Protein 3HSA (pdb70)

Secondary structure (P-SEA, 3-state):
ccccccccccccccccccccccccccccccccccccbbbbbcccccccccccccccccccccccccbbbbbbcccccccccccccccccccccccccccccccaaaaaac/ccccccccccccccccccccccccccccccccccccccccccccbbbccccccccccccccccccccccccccccccccccccccccccccccccccccccccccccccc/cccccccccccccccccccccccccbbbbbccccccccccccccbbbbbcccccccccccccccccccccccccccccccccccccccccccccccccc/cccccccccccccccccccccccccccccccccccccccccccccbbbbbcccccccccccccccccccccccccccccccccccccccccccccccccc/ccccccccccccccccccccccccbbbbbccccccccccccccbbbbbcccccccccccccccccccccccccccccccccccccccccccccccccc

Radius of gyration: 26.47 Å; Cα contacts (8 Å, |Δi|>4): 1003; chains: 5; bounding box: 38×74×77 Å

Structure (mmCIF, N/CA/C/O backbone):
data_3HSA
#
_entry.id   3HSA
#
_cell.length_a   33.230
_cell.length_b   129.490
_cell.length_c   138.730
_cell.angle_alpha   90.00
_cell.angle_beta   90.00
_cell.angle_gamma   90.00
#
_symmetry.space_group_name_H-M   'P 21 21 21'
#
loop_
_entity.id
_entity.type
_entity.pdbx_description
1 po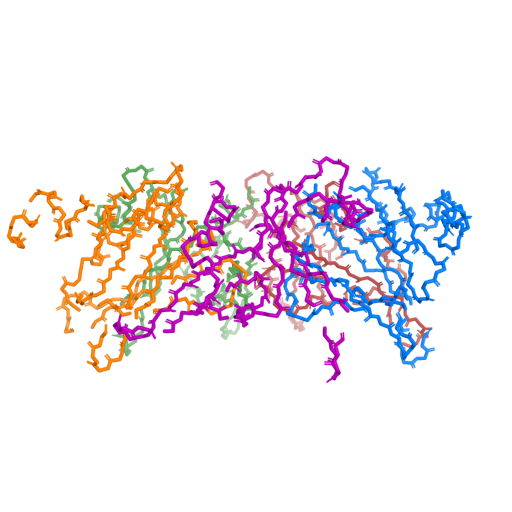lymer 'pleckstrin homology domain'
2 non-polymer GLYCEROL
3 non-polymer DI(HYDROXYETHYL)ETHER
4 water water
#
loop_
_atom_site.group_PDB
_atom_site.id
_atom_site.type_symbol
_atom_site.label_atom_id
_atom_site.label_alt_id
_atom_site.label_comp_id
_atom_site.label_asym_id
_atom_site.label_entity_id
_atom_site.label_seq_id
_atom_site.pdbx_PDB_ins_code
_atom_site.Cartn_x
_atom_site.Cartn_y
_atom_site.Cartn_z
_atom_site.occupancy
_atom_site.B_iso_or_equiv
_atom_site.auth_seq_id
_atom_site.auth_comp_id
_atom_site.auth_asym_id
_atom_site.auth_atom_id
_atom_site.pdbx_PDB_model_num
ATOM 9 N N . GLY A 1 3 ? 32.693 52.767 -82.553 1.00 26.81 2 GLY A N 1
ATOM 10 C CA . GLY A 1 3 ? 31.446 52.031 -82.851 1.00 25.24 2 GLY A CA 1
ATOM 11 C C . GLY A 1 3 ? 30.744 52.691 -84.036 1.00 23.01 2 GLY A C 1
ATOM 12 O O . GLY A 1 3 ? 30.996 53.867 -84.321 1.00 21.95 2 GLY A O 1
ATOM 13 N N . PHE A 1 4 ? 29.854 51.971 -84.721 1.00 19.89 3 PHE A N 1
ATOM 14 C CA . PHE A 1 4 ? 29.220 52.537 -85.950 1.00 18.88 3 PHE A CA 1
ATOM 15 C C . PHE A 1 4 ? 28.553 53.905 -85.781 1.00 18.48 3 PHE A C 1
ATOM 16 O O . PHE A 1 4 ? 28.609 54.753 -86.680 1.00 17.93 3 PHE A O 1
ATOM 24 N N . LEU A 1 5 ? 27.896 54.095 -84.640 1.00 17.61 4 LEU A N 1
ATOM 25 C CA . LEU A 1 5 ? 27.119 55.307 -84.368 1.00 18.58 4 LEU A CA 1
ATOM 26 C C . LEU A 1 5 ? 27.803 56.264 -83.364 1.00 18.51 4 LEU A C 1
ATOM 27 O O . LEU A 1 5 ? 27.294 57.345 -83.123 1.00 18.56 4 LEU A O 1
ATOM 32 N N . ASP A 1 6 ? 28.973 55.900 -82.826 1.00 17.57 5 ASP A N 1
ATOM 33 C CA . ASP A 1 6 ? 29.666 56.755 -81.830 1.00 19.07 5 ASP A CA 1
ATOM 34 C C . ASP A 1 6 ? 30.017 58.144 -82.366 1.00 18.76 5 ASP A C 1
ATOM 35 O O . ASP A 1 6 ? 29.891 59.164 -81.656 1.00 19.66 5 ASP A O 1
ATOM 40 N N . ALA A 1 7 ? 30.496 58.188 -83.603 1.00 17.19 6 ALA A N 1
ATOM 41 C CA . ALA A 1 7 ? 30.869 59.453 -84.221 1.00 15.88 6 ALA A CA 1
ATOM 42 C C . ALA A 1 7 ? 29.642 60.335 -84.399 1.00 14.95 6 ALA A C 1
ATOM 43 O O . ALA A 1 7 ? 29.632 61.466 -83.944 1.00 13.74 6 ALA A O 1
ATOM 45 N N . LEU A 1 8 ? 28.590 59.808 -85.025 1.00 15.45 7 LEU A N 1
ATOM 46 C CA . LEU A 1 8 ? 27.386 60.604 -85.250 1.00 15.21 7 LEU A CA 1
ATOM 47 C C . LEU A 1 8 ? 26.758 61.102 -83.932 1.00 16.01 7 LEU A C 1
ATOM 48 O O . LEU A 1 8 ? 26.421 62.272 -83.823 1.00 14.25 7 LEU A O 1
ATOM 66 N N . GLY A 1 10 ? 28.081 61.799 -81.174 1.00 15.62 9 GLY A N 1
ATOM 67 C CA . GLY A 1 10 ? 28.890 62.895 -80.660 1.00 15.42 9 GLY A CA 1
ATOM 68 C C . GLY A 1 10 ? 28.618 64.182 -81.427 1.00 15.75 9 GLY A C 1
ATOM 69 O O . GLY A 1 10 ? 28.485 65.233 -80.825 1.00 16.17 9 GLY A O 1
ATOM 70 N N . ASN A 1 11 ? 28.535 64.110 -82.762 1.00 14.42 10 ASN A N 1
ATOM 71 C CA . ASN A 1 11 ? 28.215 65.307 -83.537 1.00 14.44 10 ASN A CA 1
ATOM 72 C C . ASN A 1 11 ? 26.805 65.829 -83.239 1.00 12.93 10 ASN A C 1
ATOM 73 O O . ASN A 1 11 ? 26.572 67.044 -83.272 1.00 12.79 10 ASN A O 1
ATOM 78 N N . ALA A 1 12 ? 25.861 64.920 -82.955 1.00 11.94 11 ALA A N 1
ATOM 79 C CA . ALA A 1 12 ? 24.443 65.299 -82.790 1.00 13.09 11 ALA A CA 1
ATOM 80 C C . ALA A 1 12 ? 24.193 66.256 -81.606 1.00 13.63 11 ALA A C 1
ATOM 81 O O . ALA A 1 12 ? 23.335 67.100 -81.693 1.00 15.33 11 ALA A O 1
ATOM 83 N N . SER A 1 13 ? 24.954 66.127 -80.528 1.00 13.18 12 SER A N 1
ATOM 84 C CA . SER A 1 13 ? 24.815 67.015 -79.365 1.00 13.47 12 SER A CA 1
ATOM 85 C C . SER A 1 13 ? 26.032 67.935 -79.164 1.00 13.56 12 SER A C 1
ATOM 86 O O . SER A 1 13 ? 26.192 68.532 -78.103 1.00 13.07 12 SER A O 1
ATOM 89 N N . GLU A 1 14 ? 26.862 68.049 -80.192 1.00 14.83 13 GLU A N 1
ATOM 90 C CA . GLU A 1 14 ? 28.068 68.875 -80.183 1.00 14.77 13 GLU A CA 1
ATOM 91 C C . GLU A 1 14 ? 27.755 70.351 -80.233 1.00 15.28 13 GLU A C 1
ATOM 92 O O . GLU A 1 14 ? 26.870 70.800 -80.979 1.00 15.65 13 GLU A O 1
ATOM 98 N N . VAL A 1 15 ? 28.540 71.131 -79.511 1.00 15.64 14 VAL A N 1
ATOM 99 C CA . VAL A 1 15 ? 28.422 72.595 -79.538 1.00 16.41 14 VAL A CA 1
ATOM 100 C C . VAL A 1 15 ? 29.850 73.145 -79.723 1.00 16.34 14 VAL A C 1
ATOM 101 O O . VAL A 1 15 ? 30.795 72.591 -79.195 1.00 17.49 14 VAL A O 1
ATOM 105 N N . ASP A 1 16 ? 30.011 74.210 -80.487 1.00 15.25 15 ASP A N 1
ATOM 106 C CA . ASP A 1 16 ? 31.318 74.860 -80.615 1.00 14.22 15 ASP A CA 1
ATOM 107 C C . ASP A 1 16 ? 31.668 75.553 -79.281 1.00 15.39 15 ASP A C 1
ATOM 108 O O . ASP A 1 16 ? 31.071 76.569 -78.908 1.00 13.05 15 ASP A O 1
ATOM 113 N N . LEU A 1 17 ? 32.622 74.997 -78.549 1.00 16.41 16 LEU A N 1
ATOM 114 C CA . LEU A 1 17 ? 33.009 75.563 -77.262 1.00 17.90 16 LEU A CA 1
ATOM 115 C C . LEU A 1 17 ? 33.633 76.925 -77.380 1.00 17.09 16 LEU A C 1
ATOM 116 O O . LEU A 1 17 ? 33.510 77.714 -76.456 1.00 15.56 16 LEU A O 1
ATOM 121 N N . GLY A 1 18 ? 34.296 77.196 -78.502 1.00 15.70 17 GLY A N 1
ATOM 122 C CA . GLY A 1 18 ? 34.912 78.490 -78.730 1.00 16.29 17 GLY A CA 1
ATOM 123 C C . GLY A 1 18 ? 33.882 79.578 -78.817 1.00 15.28 17 GLY A C 1
ATOM 124 O O . GLY A 1 18 ? 33.993 80.605 -78.159 1.00 13.95 17 GLY A O 1
ATOM 136 N N . LEU A 1 20 ? 30.826 79.356 -77.697 1.00 13.65 19 LEU A N 1
ATOM 137 C CA . LEU A 1 20 ? 30.101 79.393 -76.422 1.00 14.75 19 LEU A CA 1
ATOM 138 C C . LEU A 1 20 ? 30.899 80.148 -75.342 1.00 14.64 19 LEU A C 1
ATOM 139 O O . LEU A 1 20 ? 30.330 80.935 -74.562 1.00 11.85 19 LEU A O 1
ATOM 144 N N . ALA A 1 21 ? 32.211 79.904 -75.311 1.00 14.68 20 ALA A N 1
ATOM 145 C CA . ALA A 1 21 ? 33.080 80.547 -74.336 1.00 15.69 20 ALA A CA 1
ATOM 146 C C . ALA A 1 21 ? 33.082 82.043 -74.567 1.00 15.97 20 ALA A C 1
ATOM 147 O O . ALA A 1 21 ? 32.943 82.792 -73.621 1.00 16.12 20 ALA A O 1
ATOM 149 N N . ALA A 1 22 ? 33.145 82.467 -75.822 1.00 17.07 21 ALA A N 1
ATOM 150 C CA . ALA A 1 22 ? 33.140 83.883 -76.140 1.00 18.12 21 ALA A CA 1
ATOM 151 C C . ALA A 1 22 ? 31.852 84.510 -75.609 1.00 17.93 21 ALA A C 1
ATOM 152 O O . ALA A 1 22 ? 31.886 85.575 -75.004 1.00 17.57 21 ALA A O 1
ATOM 154 N N . GLU A 1 23 ? 30.720 83.835 -75.780 1.00 17.65 22 GLU A N 1
ATOM 155 C CA . GLU A 1 23 ? 29.472 84.442 -75.320 1.00 18.07 22 GLU A CA 1
ATOM 156 C C . GLU A 1 23 ? 29.205 84.355 -73.820 1.00 15.44 22 GLU A C 1
ATOM 157 O O . GLU A 1 23 ? 28.643 85.297 -73.252 1.00 15.27 22 GLU A O 1
ATOM 163 N N . LEU A 1 24 ? 29.606 83.249 -73.197 1.00 11.72 23 LEU A N 1
ATOM 164 C CA . LEU A 1 24 ? 29.426 83.061 -71.754 1.00 12.89 23 LEU A CA 1
ATOM 165 C C . LEU A 1 24 ? 30.524 83.744 -70.901 1.00 13.52 23 LEU A C 1
ATOM 166 O O . LEU A 1 24 ? 30.319 83.964 -69.705 1.00 14.92 23 LEU A O 1
ATOM 171 N N . SER A 1 25 ? 31.659 84.110 -71.492 1.00 14.82 24 SER A N 1
ATOM 172 C CA . SER A 1 25 ? 32.779 84.607 -70.702 1.00 16.50 24 SER A CA 1
ATOM 173 C C . SER A 1 25 ? 32.460 85.747 -69.722 1.00 15.67 24 SER A C 1
ATOM 174 O O . SER A 1 25 ? 33.040 85.759 -68.664 1.00 15.67 24 SER A O 1
ATOM 177 N N . PRO A 1 26 ? 31.518 86.657 -70.048 1.00 14.83 25 PRO A N 1
ATOM 178 C CA . PRO A 1 26 ? 31.193 87.722 -69.089 1.00 15.67 25 PRO A CA 1
ATOM 179 C C . PRO A 1 26 ? 30.668 87.263 -67.703 1.00 16.02 25 PRO A C 1
ATOM 180 O O . PRO A 1 26 ? 30.764 88.031 -66.734 1.00 15.67 25 PRO A O 1
ATOM 184 N N . ILE A 1 27 ? 30.136 86.033 -67.614 1.00 13.89 26 ILE A N 1
ATOM 185 C CA . ILE A 1 27 ? 29.647 85.479 -66.362 1.00 14.25 26 ILE A CA 1
ATOM 186 C C . ILE A 1 27 ? 30.482 84.308 -65.809 1.00 13.92 26 ILE A C 1
ATOM 187 O O . ILE A 1 27 ? 30.131 83.707 -64.787 1.00 13.46 26 ILE A O 1
ATOM 192 N N . LEU A 1 28 ? 31.600 84.005 -66.444 1.00 13.76 27 LEU A N 1
ATOM 193 C CA . LEU A 1 28 ? 32.461 82.936 -65.979 1.00 13.55 27 LEU A CA 1
ATOM 194 C C . LEU A 1 28 ? 33.542 83.534 -65.098 1.00 15.67 27 LEU A C 1
ATOM 195 O O . LEU A 1 28 ? 33.925 84.653 -65.319 1.00 13.69 27 LEU A O 1
ATOM 200 N N . GLY A 1 29 ? 34.002 82.776 -64.098 1.00 17.99 28 GLY A N 1
ATOM 201 C CA . GLY A 1 29 ? 35.135 83.157 -63.258 1.00 20.97 28 GLY A CA 1
ATOM 202 C C . GLY A 1 29 ? 36.384 83.256 -64.106 1.00 23.17 28 GLY A C 1
ATOM 203 O O . GLY A 1 29 ? 36.480 82.619 -65.158 1.00 22.80 28 GLY A O 1
ATOM 204 N N . ASP A 1 30 ? 37.336 84.090 -63.710 1.00 26.53 29 ASP A N 1
ATOM 205 C CA . ASP A 1 30 ? 38.570 84.231 -64.529 1.00 28.65 29 ASP A CA 1
ATOM 206 C C . ASP A 1 30 ? 39.363 82.908 -64.492 1.00 28.47 29 ASP A C 1
ATOM 207 O O . ASP A 1 30 ? 40.097 82.595 -65.416 1.00 28.17 29 ASP A O 1
ATOM 212 N N . ASN A 1 31 ? 39.187 82.128 -63.429 1.00 29.13 30 ASN A N 1
ATOM 213 C CA . ASN A 1 31 ? 39.841 80.821 -63.322 1.00 29.61 30 ASN A CA 1
ATOM 214 C C . ASN A 1 31 ? 38.919 79.674 -63.782 1.00 28.50 30 ASN A C 1
ATOM 215 O O . ASN A 1 31 ? 39.059 78.556 -63.280 1.00 29.52 30 ASN A O 1
ATOM 220 N N . GLU A 1 32 ? 38.004 79.940 -64.735 1.00 24.64 31 GLU A N 1
ATOM 221 C CA . GLU A 1 32 ? 37.008 78.951 -65.150 1.00 21.40 31 GLU A CA 1
ATOM 222 C C . GLU A 1 32 ? 37.126 78.695 -66.642 1.00 20.88 31 GLU A C 1
ATOM 223 O O . GLU A 1 32 ? 37.319 79.619 -67.416 1.00 22.65 31 GLU A O 1
ATOM 229 N N . GLU A 1 33 ? 37.061 77.437 -67.041 1.00 19.05 32 GLU A N 1
ATOM 230 C CA . GLU A 1 33 ? 37.086 77.085 -68.459 1.00 19.03 32 GLU A CA 1
ATOM 231 C C . GLU A 1 33 ? 35.945 76.152 -68.810 1.00 16.76 32 GLU A C 1
ATOM 232 O O . GLU A 1 33 ? 35.546 75.324 -67.991 1.00 16.01 32 GLU A O 1
ATOM 238 N N . LEU A 1 34 ? 35.414 76.295 -70.018 1.00 15.10 33 LEU A N 1
ATOM 239 C CA . LEU A 1 34 ? 34.421 75.369 -70.514 1.00 14.90 33 LEU A CA 1
ATOM 240 C C . LEU A 1 34 ? 35.176 74.124 -70.887 1.00 13.84 33 LEU A C 1
ATOM 241 O O . LEU A 1 34 ? 36.240 74.220 -71.469 1.00 14.37 33 LEU A O 1
ATOM 246 N N . GLN A 1 35 ? 34.607 72.968 -70.593 1.00 10.99 34 GLN A N 1
ATOM 247 C CA . GLN A 1 35 ? 35.281 71.704 -70.840 1.00 12.51 34 GLN A CA 1
ATOM 248 C C . GLN A 1 35 ? 34.515 70.818 -71.788 1.00 11.11 34 GLN A C 1
ATOM 249 O O . GLN A 1 35 ? 35.114 70.277 -72.710 1.00 11.35 34 GLN A O 1
ATOM 255 N N . LEU A 1 36 ? 33.202 70.712 -71.601 1.00 11.37 35 LEU A N 1
ATOM 256 C CA . LEU A 1 36 ? 32.360 69.930 -72.497 1.00 12.12 35 LEU A CA 1
ATOM 257 C C . LEU A 1 36 ? 31.003 70.590 -72.561 1.00 10.76 35 LEU A C 1
ATOM 258 O O . LEU A 1 36 ? 30.599 71.322 -71.630 1.00 13.98 35 LEU A O 1
ATOM 263 N N . ALA A 1 37 ? 30.278 70.321 -73.633 1.00 9.93 36 ALA A N 1
ATOM 264 C CA . ALA A 1 37 ? 28.894 70.806 -73.732 1.00 9.01 36 ALA A CA 1
ATOM 265 C C . ALA A 1 37 ? 28.049 69.822 -74.523 1.00 10.65 36 ALA A C 1
ATOM 266 O O . ALA A 1 37 ? 28.568 69.152 -75.433 1.00 11.17 36 ALA A O 1
ATOM 268 N N . TYR A 1 38 ? 26.771 69.691 -74.121 1.00 10.89 37 TYR A N 1
ATOM 269 C CA . TYR A 1 38 ? 25.808 68.809 -74.752 1.00 11.30 37 TYR A CA 1
ATOM 270 C C . TYR A 1 38 ? 24.530 69.597 -75.067 1.00 12.04 37 TYR A C 1
ATOM 271 O O . TYR A 1 38 ? 23.882 70.148 -74.202 1.00 13.57 37 TYR A O 1
ATOM 299 N N . VAL A 1 41 ? 17.719 67.927 -76.493 1.00 24.25 40 VAL A N 1
ATOM 300 C CA . VAL A 1 41 ? 16.442 68.316 -77.067 1.00 24.11 40 VAL A CA 1
ATOM 301 C C . VAL A 1 41 ? 16.009 69.719 -76.714 1.00 23.32 40 VAL A C 1
ATOM 302 O O . VAL A 1 41 ? 15.773 70.518 -77.585 1.00 23.62 40 VAL A O 1
ATOM 306 N N . ARG A 1 42 ? 15.963 70.054 -75.438 1.00 23.39 41 ARG A N 1
ATOM 307 C CA . ARG A 1 42 ? 15.531 71.380 -75.059 1.00 24.00 41 ARG A CA 1
ATOM 308 C C . ARG A 1 42 ? 16.471 72.077 -74.061 1.00 20.80 41 ARG A C 1
ATOM 309 O O . ARG A 1 42 ? 16.156 73.151 -73.577 1.00 21.22 41 ARG A O 1
ATOM 317 N N . ASP A 1 43 ? 17.640 71.508 -73.817 1.00 15.74 42 ASP A N 1
ATOM 318 C CA . ASP A 1 43 ? 18.555 72.053 -72.818 1.00 15.18 42 ASP A CA 1
ATOM 319 C C . ASP A 1 43 ? 19.971 71.952 -73.327 1.00 14.07 42 ASP A C 1
ATOM 320 O O . ASP A 1 43 ? 20.306 70.958 -73.988 1.00 14.10 42 ASP A O 1
ATOM 325 N N . LEU A 1 44 ? 20.773 72.965 -73.001 1.00 12.81 43 LEU A N 1
ATOM 326 C CA . LEU A 1 44 ? 22.197 72.967 -73.249 1.00 12.31 43 LEU A CA 1
ATOM 327 C C . LEU A 1 44 ? 22.857 72.722 -71.896 1.00 10.57 43 LEU A C 1
ATOM 328 O O . LEU A 1 44 ? 22.635 73.498 -70.926 1.00 9.79 43 LEU A O 1
ATOM 333 N N . PHE A 1 45 ? 23.574 71.605 -71.787 1.00 9.90 44 PHE A N 1
ATOM 334 C CA . PHE A 1 45 ? 24.341 71.278 -70.565 1.00 10.44 44 PHE A CA 1
ATOM 335 C C . PHE A 1 45 ? 25.776 71.761 -70.851 1.00 10.90 44 PHE A C 1
ATOM 336 O O . PHE A 1 45 ? 26.397 71.250 -71.764 1.00 11.98 44 PHE A O 1
ATOM 344 N N . VAL A 1 46 ? 26.275 72.732 -70.097 1.00 10.15 45 VAL A N 1
ATOM 345 C CA . VAL A 1 46 ? 27.627 73.254 -70.278 1.00 8.59 45 VAL A CA 1
ATOM 346 C C . VAL A 1 46 ? 28.461 72.844 -69.067 1.00 9.73 45 VAL A C 1
ATOM 347 O O . VAL A 1 46 ? 28.204 73.288 -67.975 1.00 9.53 45 VAL A O 1
ATOM 351 N N . PHE A 1 47 ? 29.409 71.937 -69.256 1.00 9.86 46 PHE A N 1
ATOM 352 C CA . PHE A 1 47 ? 30.277 71.520 -68.167 1.00 9.69 46 PHE A CA 1
ATOM 353 C C . PHE A 1 47 ? 31.530 72.355 -68.123 1.00 9.91 46 PHE A C 1
ATOM 354 O O . PHE A 1 47 ? 32.376 72.291 -69.050 1.00 10.19 46 PHE A O 1
ATOM 362 N N . THR A 1 48 ? 31.641 73.181 -67.085 1.00 8.42 47 THR A N 1
ATOM 363 C CA . THR A 1 48 ? 32.845 73.956 -66.873 1.00 10.05 47 THR A CA 1
ATOM 364 C C . THR A 1 48 ? 33.732 73.199 -65.867 1.00 11.04 47 THR A C 1
ATOM 365 O O . THR A 1 48 ? 33.348 72.142 -65.343 1.00 9.99 47 THR A O 1
ATOM 369 N N . SER A 1 49 ? 34.907 73.765 -65.600 1.00 11.27 48 SER A N 1
ATOM 370 C CA . SER A 1 49 ? 35.817 73.215 -64.606 1.00 12.49 48 SER A CA 1
ATOM 371 C C . SER A 1 49 ? 35.223 73.370 -63.194 1.00 13.87 48 SER A C 1
ATOM 372 O O . SER A 1 49 ? 35.685 72.707 -62.282 1.00 13.44 48 SER A O 1
ATOM 386 N N . ARG A 1 51 ? 31.362 74.185 -62.585 1.00 10.90 50 ARG A N 1
ATOM 387 C CA . ARG A 1 51 ? 29.925 73.932 -62.467 1.00 8.89 50 ARG A CA 1
ATOM 388 C C . ARG A 1 51 ? 29.319 73.462 -63.789 1.00 8.95 50 ARG A C 1
ATOM 389 O O . ARG A 1 51 ? 29.912 73.624 -64.866 1.00 8.42 50 ARG A O 1
ATOM 397 N N . LEU A 1 52 ? 28.141 72.864 -63.664 1.00 7.85 51 LEU A N 1
ATOM 398 C CA . LEU A 1 52 ? 27.257 72.627 -64.739 1.00 9.06 51 LEU A CA 1
ATOM 399 C C . LEU A 1 52 ? 26.399 73.887 -64.881 1.00 10.00 51 LEU A C 1
ATOM 400 O O . LEU A 1 52 ? 25.764 74.350 -63.902 1.00 11.44 51 LEU A O 1
ATOM 405 N N . ILE A 1 53 ? 26.396 74.470 -66.072 1.00 9.20 52 ILE A N 1
ATOM 406 C CA . ILE A 1 53 ? 25.478 75.554 -66.379 1.00 9.78 52 ILE A CA 1
ATOM 407 C C . ILE A 1 53 ? 24.460 74.931 -67.299 1.00 10.56 52 ILE A C 1
ATOM 408 O O . ILE A 1 53 ? 24.766 74.549 -68.419 1.00 11.81 52 ILE A O 1
ATOM 413 N N . LEU A 1 54 ? 23.240 74.827 -66.801 1.00 9.55 53 LEU A N 1
ATOM 414 C CA . LEU A 1 54 ? 22.146 74.252 -67.542 1.00 11.94 53 LEU A CA 1
ATOM 415 C C . LEU A 1 54 ? 21.351 75.449 -68.122 1.00 11.31 53 LEU A C 1
ATOM 416 O O . LEU A 1 54 ? 20.888 76.316 -67.387 1.00 10.63 53 LEU A O 1
ATOM 421 N N . ILE A 1 55 ? 21.286 75.514 -69.448 1.00 11.60 54 ILE A N 1
ATOM 422 C CA . ILE A 1 55 ? 20.672 76.624 -70.169 1.00 10.65 54 ILE A CA 1
ATOM 423 C C . ILE A 1 55 ? 19.458 76.155 -70.944 1.00 12.36 54 ILE A C 1
ATOM 424 O O . ILE A 1 55 ? 19.533 75.206 -71.759 1.00 13.01 54 ILE A O 1
ATOM 429 N N . ASP A 1 56 ? 18.313 76.797 -70.699 1.00 11.87 55 ASP A N 1
ATOM 430 C CA . ASP A 1 56 ? 17.101 76.436 -71.449 1.00 14.25 55 ASP A CA 1
ATOM 431 C C . ASP A 1 56 ? 16.158 77.628 -71.556 1.00 15.53 55 ASP A C 1
ATOM 432 O O . ASP A 1 56 ? 16.391 78.666 -70.915 1.00 11.92 55 ASP A O 1
ATOM 448 N N . GLN A 1 58 ? 12.610 79.428 -70.890 1.00 19.37 57 GLN A N 1
ATOM 449 C CA . GLN A 1 58 ? 11.562 79.359 -69.889 1.00 19.85 57 GLN A CA 1
ATOM 450 C C . GLN A 1 58 ? 10.603 80.530 -70.101 1.00 19.07 57 GLN A C 1
ATOM 451 O O . GLN A 1 58 ? 10.740 81.255 -71.085 1.00 17.28 57 GLN A O 1
ATOM 457 N N . GLY A 1 59 ? 9.623 80.660 -69.201 1.00 19.43 58 GLY A N 1
ATOM 458 C CA . GLY A 1 59 ? 8.590 81.705 -69.266 1.00 21.34 58 GLY A CA 1
ATOM 459 C C . GLY A 1 59 ? 7.292 81.199 -69.870 1.00 21.15 58 GLY A C 1
ATOM 460 O O . GLY A 1 59 ? 7.281 80.182 -70.576 1.00 21.99 58 GLY A O 1
ATOM 461 N N . VAL A 1 60 ? 6.209 81.929 -69.612 1.00 20.90 59 VAL A N 1
ATOM 462 C CA . VAL A 1 60 ? 4.866 81.566 -70.081 1.00 21.98 59 VAL A CA 1
ATOM 463 C C . VAL A 1 60 ? 4.792 81.395 -71.601 1.00 21.44 59 VAL A C 1
ATOM 464 O O . VAL A 1 60 ? 4.007 80.590 -72.092 1.00 22.10 59 VAL A O 1
ATOM 468 N N . THR A 1 61 ? 5.606 82.151 -72.341 1.00 20.69 60 THR A N 1
ATOM 469 C CA . THR A 1 61 ? 5.636 82.060 -73.810 1.00 20.31 60 THR A CA 1
ATOM 470 C C . THR A 1 61 ? 7.014 81.686 -74.335 1.00 20.77 60 THR A C 1
ATOM 471 O O . THR A 1 61 ? 7.306 81.909 -75.509 1.00 22.83 60 THR A O 1
ATOM 475 N N . GLY A 1 62 ? 7.856 81.122 -73.475 1.00 19.84 61 GLY A N 1
ATOM 476 C CA . GLY A 1 62 ? 9.198 80.716 -73.865 1.00 20.34 61 GLY A CA 1
ATOM 477 C C . GLY A 1 62 ? 10.138 81.839 -74.290 1.00 20.58 61 GLY A C 1
ATOM 478 O O . GLY A 1 62 ? 11.041 81.617 -75.110 1.00 20.74 61 GLY A O 1
ATOM 501 N N . VAL A 1 65 ? 15.399 83.184 -71.055 1.00 14.80 64 VAL A N 1
ATOM 502 C CA . VAL A 1 65 ? 16.479 82.200 -71.112 1.00 14.67 64 VAL A CA 1
ATOM 503 C C . VAL A 1 65 ? 16.988 82.037 -69.688 1.00 13.86 64 VAL A C 1
ATOM 504 O O . VAL A 1 65 ? 17.252 83.032 -68.997 1.00 12.10 64 VAL A O 1
ATOM 508 N N . SER A 1 66 ? 17.096 80.786 -69.256 1.00 11.96 65 SER A N 1
ATOM 509 C CA . SER A 1 66 ? 17.551 80.469 -67.901 1.00 11.51 65 SER A CA 1
ATOM 510 C C . SER A 1 66 ? 18.986 79.915 -67.935 1.00 10.19 65 SER A C 1
ATOM 511 O O . SER A 1 66 ? 19.251 78.988 -68.711 1.00 9.57 65 SER A O 1
ATOM 514 N N . TYR A 1 67 ? 19.881 80.515 -67.124 1.00 9.82 66 TYR A N 1
ATOM 515 C CA . TYR A 1 67 ? 21.268 80.073 -66.913 1.00 8.57 66 TYR A CA 1
ATOM 516 C C . TYR A 1 67 ? 21.365 79.552 -65.458 1.00 9.43 66 TYR A C 1
ATOM 517 O O . TYR A 1 67 ? 21.499 80.322 -64.533 1.00 9.09 66 TYR A O 1
ATOM 526 N N . HIS A 1 68 ? 21.247 78.246 -65.277 1.00 8.45 67 HIS A N 1
ATOM 527 C CA . HIS A 1 68 ? 21.225 77.650 -63.966 1.00 9.71 67 HIS A CA 1
ATOM 528 C C . HIS A 1 68 ? 22.589 77.060 -63.672 1.00 9.14 67 HIS A C 1
ATOM 529 O O . HIS A 1 68 ? 23.009 76.107 -64.329 1.00 11.05 67 HIS A O 1
ATOM 536 N N . SER A 1 69 ? 23.290 77.682 -62.717 1.00 10.61 68 SER A N 1
ATOM 537 C CA . SER A 1 69 ? 24.614 77.266 -62.305 1.00 9.53 68 SER A CA 1
ATOM 538 C C . SER A 1 69 ? 24.501 76.267 -61.163 1.00 10.56 68 SER A C 1
ATOM 539 O O . SER A 1 69 ? 23.989 76.577 -60.063 1.00 8.66 68 SER A O 1
ATOM 542 N N . ILE A 1 70 ? 25.008 75.074 -61.420 1.00 10.04 69 ILE A N 1
ATOM 543 C CA . ILE A 1 70 ? 24.982 73.985 -60.470 1.00 10.93 69 ILE A CA 1
ATOM 544 C C . ILE A 1 70 ? 26.421 73.547 -60.167 1.00 10.35 69 ILE A C 1
ATOM 545 O O . ILE A 1 70 ? 26.978 72.745 -60.900 1.00 9.62 69 ILE A O 1
ATOM 550 N N . PRO A 1 71 ? 27.014 74.054 -59.077 1.00 9.68 70 PRO A N 1
ATOM 551 C CA . PRO A 1 71 ? 28.307 73.550 -58.665 1.00 11.23 70 PRO A CA 1
ATOM 552 C C . PRO A 1 71 ? 28.249 72.024 -58.498 1.00 10.43 70 PRO A C 1
ATOM 553 O O . PRO A 1 71 ? 27.282 71.503 -57.981 1.00 9.78 70 PRO A O 1
ATOM 557 N N . TYR A 1 72 ? 29.301 71.322 -58.883 1.00 10.22 71 TYR A N 1
ATOM 558 C CA . TYR A 1 72 ? 29.232 69.872 -58.916 1.00 9.51 71 TYR A CA 1
ATOM 559 C C . TYR A 1 72 ? 28.996 69.270 -57.520 1.00 11.41 71 TYR A C 1
ATOM 560 O O . TYR A 1 72 ? 28.289 68.282 -57.396 1.00 9.87 71 TYR A O 1
ATOM 580 N N . ALA A 1 74 ? 26.982 70.292 -55.470 1.00 9.56 73 ALA A N 1
ATOM 581 C CA . ALA A 1 74 ? 25.527 70.372 -55.178 1.00 11.58 73 ALA A CA 1
ATOM 582 C C . ALA A 1 74 ? 24.713 69.231 -55.777 1.00 12.17 73 ALA A C 1
ATOM 583 O O . ALA A 1 74 ? 23.492 69.148 -55.530 1.00 11.98 73 ALA A O 1
ATOM 585 N N . ILE A 1 75 ? 25.337 68.378 -56.597 1.00 12.48 74 ILE A N 1
ATOM 586 C CA . ILE A 1 75 ? 24.594 67.253 -57.200 1.00 12.52 74 ILE A CA 1
ATOM 587 C C . ILE A 1 75 ? 24.617 66.159 -56.157 1.00 12.65 74 ILE A C 1
ATOM 588 O O . ILE A 1 75 ? 25.680 65.632 -55.846 1.00 12.16 74 ILE A O 1
ATOM 593 N N . VAL A 1 76 ? 23.460 65.817 -55.594 1.00 12.89 75 VAL A N 1
ATOM 594 C CA . VAL A 1 76 ? 23.463 64.882 -54.449 1.00 10.79 75 VAL A CA 1
ATOM 595 C C . VAL A 1 76 ? 23.386 63.454 -54.930 1.00 10.29 75 VAL A C 1
ATOM 596 O O . VAL A 1 76 ? 24.108 62.589 -54.447 1.00 8.82 75 VAL A O 1
ATOM 600 N N . HIS A 1 77 ? 22.480 63.215 -55.866 1.00 9.90 76 HIS A N 1
ATOM 601 C CA . HIS A 1 77 ? 22.351 61.910 -56.516 1.00 9.97 76 HIS A CA 1
ATOM 602 C C . HIS A 1 77 ? 21.678 62.149 -57.829 1.00 10.27 76 HIS A C 1
ATOM 603 O O . HIS A 1 77 ? 21.238 63.260 -58.080 1.00 9.73 76 HIS A O 1
ATOM 610 N N . PHE A 1 78 ? 21.633 61.130 -58.665 1.00 10.72 77 PHE A N 1
ATOM 611 C CA . PHE A 1 78 ? 21.111 61.272 -60.010 1.00 12.77 77 PHE A CA 1
ATOM 612 C C . PHE A 1 78 ? 20.638 59.921 -60.562 1.00 12.91 77 PHE A C 1
ATOM 613 O O . PHE A 1 78 ? 21.081 58.849 -60.115 1.00 11.62 77 PHE A O 1
ATOM 621 N N . GLN A 1 79 ? 19.699 59.997 -61.492 1.00 12.95 78 GLN A N 1
ATOM 622 C CA . GLN A 1 79 ? 19.083 58.809 -62.045 1.00 13.77 78 GLN A CA 1
ATOM 623 C C . GLN A 1 79 ? 18.816 58.986 -63.517 1.00 13.59 78 GLN A C 1
ATOM 624 O O . GLN A 1 79 ? 18.517 60.082 -63.937 1.00 10.51 78 GLN A O 1
ATOM 630 N N . VAL A 1 80 ? 19.010 57.923 -64.300 1.00 14.68 79 VAL A N 1
ATOM 631 C CA . VAL A 1 80 ? 18.657 57.936 -65.711 1.00 15.07 79 VAL A CA 1
ATOM 632 C C . VAL A 1 80 ? 17.749 56.743 -65.905 1.00 17.29 79 VAL A C 1
ATOM 633 O O . VAL A 1 80 ? 18.019 55.640 -65.362 1.00 17.21 79 VAL A O 1
ATOM 637 N N . GLU A 1 81 ? 16.652 56.983 -66.628 1.00 17.50 80 GLU A N 1
ATOM 638 C CA . GLU A 1 81 ? 15.595 56.008 -66.837 1.00 20.72 80 GLU A CA 1
ATOM 639 C C . GLU A 1 81 ? 15.173 55.980 -68.305 1.00 21.36 80 GLU A C 1
ATOM 640 O O . GLU A 1 81 ? 15.163 57.026 -68.970 1.00 18.82 80 GLU A O 1
ATOM 646 N N . THR A 1 82 ? 14.840 54.797 -68.815 1.00 23.39 81 THR A N 1
ATOM 647 C CA . THR A 1 82 ? 14.155 54.673 -70.121 1.00 26.38 81 THR A CA 1
ATOM 648 C C . THR A 1 82 ? 12.947 55.622 -70.184 1.00 29.03 81 THR A C 1
ATOM 649 O O . THR A 1 82 ? 12.137 55.647 -69.247 1.00 29.94 81 THR A O 1
ATOM 653 N N . ALA A 1 83 ? 12.824 56.407 -71.261 1.00 31.36 82 ALA A N 1
ATOM 654 C CA . ALA A 1 83 ? 11.691 57.348 -71.427 1.00 33.54 82 ALA A CA 1
ATOM 655 C C . ALA A 1 83 ? 11.147 57.362 -72.873 1.00 36.14 82 ALA A C 1
ATOM 656 O O . ALA A 1 83 ? 11.734 56.751 -73.790 1.00 36.15 82 ALA A O 1
ATOM 658 N N . GLY A 1 84 ? 10.017 58.046 -73.067 1.00 38.57 83 GLY A N 1
ATOM 659 C CA . GLY A 1 84 ? 9.333 58.102 -74.380 1.00 40.25 83 GLY A CA 1
ATOM 660 C C . GLY A 1 84 ? 8.343 56.951 -74.588 1.00 41.85 83 GLY A C 1
ATOM 661 O O . GLY A 1 84 ? 8.576 55.829 -74.111 1.00 42.67 83 GLY A O 1
ATOM 662 N N . THR A 1 85 ? 7.240 57.207 -75.299 1.00 43.66 84 THR A N 1
ATOM 663 C CA . THR A 1 85 ? 6.206 56.168 -75.554 1.00 44.93 84 THR A CA 1
ATOM 664 C C . THR A 1 85 ? 6.780 54.887 -76.164 1.00 46.07 84 THR A C 1
ATOM 665 O O . THR A 1 85 ? 6.323 53.778 -75.824 1.00 46.45 84 THR A O 1
ATOM 669 N N . PHE A 1 86 ? 7.771 55.053 -77.054 1.00 46.13 85 PHE A N 1
ATOM 670 C CA . PHE A 1 86 ? 8.403 53.930 -77.764 1.00 46.56 85 PHE A CA 1
ATOM 671 C C . PHE A 1 86 ? 9.589 53.326 -76.995 1.00 45.07 85 PHE A C 1
ATOM 672 O O . PHE A 1 86 ? 10.157 52.329 -77.427 1.00 44.80 85 PHE A O 1
ATOM 680 N N . ASP A 1 87 ? 9.915 53.920 -75.843 1.00 44.50 86 ASP A N 1
ATOM 681 C CA . ASP A 1 87 ? 11.015 53.492 -74.951 1.00 43.35 86 ASP A CA 1
ATOM 682 C C . ASP A 1 87 ? 12.416 53.642 -75.580 1.00 41.41 86 ASP A C 1
ATOM 683 O O . ASP A 1 87 ? 13.352 52.934 -75.199 1.00 40.65 86 ASP A O 1
ATOM 696 N N . ASP A 1 89 ? 14.152 56.733 -75.656 1.00 31.58 88 ASP A N 1
ATOM 697 C CA . ASP A 1 89 ? 14.890 57.852 -75.107 1.00 29.77 88 ASP A CA 1
ATOM 698 C C . ASP A 1 89 ? 15.253 57.658 -73.633 1.00 27.00 88 ASP A C 1
ATOM 699 O O . ASP A 1 89 ? 15.167 56.548 -73.093 1.00 26.88 88 ASP A O 1
ATOM 704 N N . ALA A 1 90 ? 15.703 58.721 -72.983 1.00 23.08 89 ALA A N 1
ATOM 705 C CA . ALA A 1 90 ? 15.998 58.614 -71.579 1.00 20.35 89 ALA A CA 1
ATOM 706 C C . ALA A 1 90 ? 15.541 59.862 -70.841 1.00 18.45 89 ALA A C 1
ATOM 707 O O . ALA A 1 90 ? 15.326 60.911 -71.414 1.00 18.57 89 ALA A O 1
ATOM 709 N N . GLU A 1 91 ? 15.354 59.713 -69.552 1.00 18.25 90 GLU A N 1
ATOM 710 C CA . GLU A 1 91 ? 14.999 60.804 -68.714 1.00 17.78 90 GLU A CA 1
ATOM 711 C C . GLU A 1 91 ? 16.059 60.848 -67.604 1.00 15.65 90 GLU A C 1
ATOM 712 O O . GLU A 1 91 ? 16.299 59.847 -66.933 1.00 13.95 90 GLU A O 1
ATOM 718 N N . LEU A 1 92 ? 16.701 62.000 -67.467 1.00 14.92 91 LEU A N 1
ATOM 719 C CA . LEU A 1 92 ? 17.696 62.271 -66.414 1.00 14.39 91 LEU A CA 1
ATOM 720 C C . LEU A 1 92 ? 17.013 63.019 -65.294 1.00 14.92 91 LEU A C 1
ATOM 721 O O . LEU A 1 92 ? 16.275 64.011 -65.553 1.00 12.59 91 LEU A O 1
ATOM 737 N N . LEU A 1 94 ? 18.248 64.887 -61.784 1.00 13.52 93 LEU A N 1
ATOM 738 C CA . LEU A 1 94 ? 19.364 65.389 -61.017 1.00 13.54 93 LEU A CA 1
ATOM 739 C C . LEU A 1 94 ? 18.811 65.985 -59.728 1.00 12.10 93 LEU A C 1
ATOM 740 O O . LEU A 1 94 ? 18.054 66.966 -59.769 1.00 11.77 93 LEU A O 1
ATOM 745 N N . TRP A 1 95 ? 19.209 65.438 -58.583 1.00 10.97 94 TRP A N 1
ATOM 746 C CA . TRP A 1 95 ? 18.793 66.018 -57.286 1.00 10.61 94 TRP A CA 1
ATOM 747 C C . TRP A 1 95 ? 19.844 66.971 -56.813 1.00 11.62 94 TRP A C 1
ATOM 748 O O . TRP A 1 95 ? 21.043 66.587 -56.623 1.00 12.21 94 TRP A O 1
ATOM 759 N N . ILE A 1 96 ? 19.423 68.226 -56.688 1.00 11.64 95 ILE A N 1
ATOM 760 C CA A ILE A 1 96 ? 20.299 69.296 -56.244 0.50 12.79 95 ILE A CA 1
ATOM 761 C CA B ILE A 1 96 ? 20.282 69.319 -56.253 0.50 12.70 95 ILE A CA 1
ATOM 762 C C . ILE A 1 96 ? 20.080 69.543 -54.759 1.00 12.74 95 ILE A C 1
ATOM 763 O O . ILE A 1 96 ? 18.930 69.527 -54.263 1.00 11.91 95 ILE A O 1
ATOM 772 N N . SER A 1 97 ? 21.180 69.754 -54.058 1.00 11.51 96 SER A N 1
ATOM 773 C CA . SER A 1 97 ? 21.158 70.026 -52.645 1.00 14.28 96 SER A CA 1
ATOM 774 C C . SER A 1 97 ? 20.105 71.089 -52.267 1.00 14.67 96 SER A C 1
ATOM 775 O O . SER A 1 97 ? 20.045 72.162 -52.847 1.00 12.74 96 SER A O 1
ATOM 778 N N . GLY A 1 98 ? 19.264 70.745 -51.298 1.00 16.79 97 GLY A N 1
ATOM 779 C CA . GLY A 1 98 ? 18.191 71.631 -50.830 1.00 18.47 97 GLY A CA 1
ATOM 780 C C . GLY A 1 98 ? 16.847 71.455 -51.514 1.00 19.56 97 GLY A C 1
ATOM 781 O O . GLY A 1 98 ? 15.860 71.998 -51.036 1.00 19.09 97 GLY A O 1
ATOM 782 N N . GLN A 1 99 ? 16.793 70.687 -52.617 1.00 20.40 98 GLN A N 1
ATOM 783 C CA . GLN A 1 99 ? 15.571 70.503 -53.375 1.00 20.60 98 GLN A CA 1
ATOM 784 C C . GLN A 1 99 ? 15.156 69.045 -53.259 1.00 20.66 98 GLN A C 1
ATOM 785 O O . GLN A 1 99 ? 15.918 68.177 -53.631 1.00 21.02 98 GLN A O 1
ATOM 791 N N . HIS A 1 100 ? 13.958 68.777 -52.760 1.00 21.65 99 HIS A N 1
ATOM 792 C CA A HIS A 1 100 ? 13.512 67.380 -52.616 0.50 22.37 99 HIS A CA 1
ATOM 793 C CA B HIS A 1 100 ? 13.435 67.401 -52.600 0.50 21.49 99 HIS A CA 1
ATOM 794 C C . HIS A 1 100 ? 13.058 66.788 -53.949 1.00 21.44 99 HIS A C 1
ATOM 795 O O . HIS A 1 100 ? 13.092 65.542 -54.128 1.00 22.11 99 HIS A O 1
ATOM 808 N N . GLU A 1 101 ? 12.684 67.661 -54.894 1.00 20.67 100 GLU A N 1
ATOM 809 C CA . GLU A 1 101 ? 12.278 67.220 -56.223 1.00 19.57 100 GLU A CA 1
ATOM 810 C C . GLU A 1 101 ? 13.434 67.352 -57.203 1.00 16.15 100 GLU A C 1
ATOM 811 O O . GLU A 1 101 ? 14.213 68.322 -57.169 1.00 14.06 100 GLU A O 1
ATOM 817 N N . PRO A 1 102 ? 13.536 66.383 -58.094 1.00 13.25 101 PRO A N 1
ATOM 818 C CA . PRO A 1 102 ? 14.631 66.412 -59.041 1.00 13.93 101 PRO A CA 1
ATOM 819 C C . PRO A 1 102 ? 14.396 67.376 -60.201 1.00 13.95 101 PRO A C 1
ATOM 820 O O . PRO A 1 102 ? 13.250 67.633 -60.561 1.00 14.33 101 PRO A O 1
ATOM 824 N N . LEU A 1 103 ? 15.479 67.884 -60.771 1.00 15.01 102 LEU A N 1
ATOM 825 C CA . LEU A 1 103 ? 15.423 68.516 -62.067 1.00 15.90 102 LEU A CA 1
ATOM 826 C C . LEU A 1 103 ? 15.285 67.362 -63.042 1.00 15.41 102 LEU A C 1
ATOM 827 O O . LEU A 1 103 ? 16.077 66.408 -62.998 1.00 15.72 102 LEU A O 1
ATOM 832 N N . VAL A 1 104 ? 14.307 67.443 -63.932 1.00 13.85 103 VAL A N 1
ATOM 833 C CA . VAL A 1 104 ? 14.036 66.374 -64.832 1.00 14.21 103 VAL A CA 1
ATOM 834 C C . VAL A 1 104 ? 14.325 66.810 -66.262 1.00 14.74 103 VAL A C 1
ATOM 835 O O . VAL A 1 104 ? 13.795 67.804 -66.724 1.00 16.08 103 VAL A O 1
ATOM 850 N N . GLU A 1 106 ? 15.082 65.688 -70.518 1.00 16.33 105 GLU A N 1
ATOM 851 C CA . GLU A 1 106 ? 14.939 64.708 -71.580 1.00 19.06 105 GLU A CA 1
ATOM 852 C C . GLU A 1 106 ? 16.246 64.553 -72.372 1.00 17.80 105 GLU A C 1
ATOM 853 O O . GLU A 1 106 ? 16.879 65.518 -72.745 1.00 18.07 105 GLU A O 1
ATOM 859 N N . LEU A 1 107 ? 16.649 63.325 -72.619 1.00 18.53 106 LEU A N 1
ATOM 860 C CA . LEU A 1 107 ? 17.816 63.053 -73.451 1.00 18.49 106 LEU A CA 1
ATOM 861 C C . LEU A 1 107 ? 17.302 62.191 -74.614 1.00 20.14 106 LEU A C 1
ATOM 862 O O . LEU A 1 107 ? 16.736 61.125 -74.370 1.00 19.23 106 LEU A O 1
ATOM 878 N N . ARG A 1 109 ? 17.567 59.653 -77.976 1.00 24.51 108 ARG A N 1
ATOM 879 C CA . ARG A 1 109 ? 18.422 58.689 -78.637 1.00 24.87 108 ARG A CA 1
ATOM 880 C C . ARG A 1 109 ? 18.803 59.352 -79.926 1.00 22.48 108 ARG A C 1
ATOM 881 O O . ARG A 1 109 ? 17.986 60.057 -80.505 1.00 22.02 108 ARG A O 1
ATOM 889 N N . GLY A 1 110 ? 20.059 59.179 -80.327 1.00 21.79 109 GLY A N 1
ATOM 890 C CA . GLY A 1 110 ? 20.614 59.913 -81.476 1.00 19.61 109 GLY A CA 1
ATOM 891 C C . GLY A 1 110 ? 21.698 60.888 -81.015 1.00 19.09 109 GLY A C 1
ATOM 892 O O . GLY A 1 110 ? 22.607 61.243 -81.778 1.00 17.66 109 GLY A O 1
ATOM 893 N N . THR A 1 111 ? 21.593 61.332 -79.767 1.00 18.43 110 THR A N 1
ATOM 894 C CA . THR A 1 111 ? 22.592 62.209 -79.150 1.00 18.27 110 THR A CA 1
ATOM 895 C C . THR A 1 111 ? 23.462 61.395 -78.204 1.00 17.68 110 THR A C 1
ATOM 896 O O . THR A 1 111 ? 23.223 60.194 -78.025 1.00 17.12 110 THR A O 1
ATOM 900 N N . ASP A 1 112 ? 24.482 62.038 -77.615 1.00 16.39 111 ASP A N 1
ATOM 901 C CA . ASP A 1 112 ? 25.448 61.365 -76.770 1.00 16.29 111 ASP A CA 1
ATOM 902 C C . ASP A 1 112 ? 24.888 61.135 -75.359 1.00 17.23 111 ASP A C 1
ATOM 903 O O . ASP A 1 112 ? 25.331 61.754 -74.390 1.00 17.28 111 ASP A O 1
ATOM 908 N N . VAL A 1 113 ? 23.943 60.200 -75.263 1.00 16.44 112 VAL A N 1
ATOM 909 C CA . VAL A 1 113 ? 23.215 59.915 -74.036 1.00 17.26 112 VAL A CA 1
ATOM 910 C C . VAL A 1 113 ? 24.104 59.178 -73.054 1.00 16.65 112 VAL A C 1
ATOM 911 O O . VAL A 1 113 ? 24.117 59.511 -71.843 1.00 16.02 112 VAL A O 1
ATOM 915 N N . VAL A 1 114 ? 24.858 58.201 -73.577 1.00 15.79 113 VAL A N 1
ATOM 916 C CA A VAL A 1 114 ? 25.817 57.457 -72.770 0.60 15.80 113 VAL A CA 1
ATOM 917 C CA B VAL A 1 114 ? 25.807 57.457 -72.764 0.40 15.10 113 VAL A CA 1
ATOM 918 C C . VAL A 1 114 ? 26.932 58.394 -72.309 1.00 14.36 113 VAL A C 1
ATOM 919 O O . VAL A 1 114 ? 27.358 58.357 -71.142 1.00 13.04 113 VAL A O 1
ATOM 926 N N . GLY A 1 115 ? 27.373 59.272 -73.203 1.00 12.82 114 GLY A N 1
ATOM 927 C CA . GLY A 1 115 ? 28.453 60.204 -72.871 1.00 14.19 114 GLY A CA 1
ATOM 928 C C . GLY A 1 115 ? 28.112 61.183 -71.751 1.00 14.09 114 GLY A C 1
ATOM 929 O O . GLY A 1 115 ? 28.915 61.421 -70.827 1.00 15.04 114 GLY A O 1
ATOM 930 N N . ILE A 1 116 ? 26.895 61.713 -71.785 1.00 13.99 115 ILE A N 1
ATOM 931 C CA . ILE A 1 116 ? 26.505 62.682 -70.789 1.00 12.33 115 ILE A CA 1
ATOM 932 C C . ILE A 1 116 ? 26.383 62.063 -69.386 1.00 12.13 115 ILE A C 1
ATOM 933 O O . ILE A 1 116 ? 26.636 62.729 -68.362 1.00 12.04 115 ILE A O 1
ATOM 938 N N . GLN A 1 117 ? 25.980 60.808 -69.340 1.00 11.95 116 GLN A N 1
ATOM 939 C CA . GLN A 1 117 ? 25.910 60.054 -68.068 1.00 11.25 116 GLN A CA 1
ATOM 940 C C . GLN A 1 117 ? 27.306 59.853 -67.532 1.00 12.28 116 GLN A C 1
ATOM 941 O O . GLN A 1 117 ? 27.543 59.986 -66.347 1.00 11.81 116 GLN A O 1
ATOM 958 N N . THR A 1 119 ? 29.894 61.740 -68.194 1.00 13.18 118 THR A N 1
ATOM 959 C CA . THR A 1 119 ? 30.396 63.059 -67.799 1.00 12.27 118 THR A CA 1
ATOM 960 C C . THR A 1 119 ? 29.875 63.459 -66.404 1.00 11.17 118 THR A C 1
ATOM 961 O O . THR A 1 119 ? 30.645 63.942 -65.582 1.00 10.83 118 THR A O 1
ATOM 965 N N . ILE A 1 120 ? 28.586 63.233 -66.150 1.00 11.15 119 ILE A N 1
ATOM 966 C CA . ILE A 1 120 ? 27.967 63.547 -64.849 1.00 11.88 119 ILE A CA 1
ATOM 967 C C . ILE A 1 120 ? 28.631 62.748 -63.739 1.00 12.45 119 ILE A C 1
ATOM 968 O O . ILE A 1 120 ? 28.981 63.323 -62.719 1.00 11.67 119 ILE A O 1
ATOM 973 N N . ALA A 1 121 ? 28.828 61.442 -63.960 1.00 12.61 120 ALA A N 1
ATOM 974 C CA . ALA A 1 121 ? 29.577 60.592 -63.045 1.00 13.02 120 ALA A CA 1
ATOM 975 C C . ALA A 1 121 ? 30.993 61.126 -62.794 1.00 13.13 120 ALA A C 1
ATOM 976 O O . ALA A 1 121 ? 31.429 61.216 -61.637 1.00 11.99 120 ALA A O 1
ATOM 978 N N . ARG A 1 122 ? 31.697 61.521 -63.851 1.00 12.93 121 ARG A N 1
ATOM 979 C CA . ARG A 1 122 ? 33.050 62.067 -63.697 1.00 15.31 121 ARG A CA 1
ATOM 980 C C . ARG A 1 122 ? 33.135 63.294 -62.784 1.00 14.29 121 ARG A C 1
ATOM 981 O O . ARG A 1 122 ? 33.992 63.374 -61.915 1.00 12.91 121 ARG A O 1
ATOM 989 N N . TYR A 1 123 ? 32.238 64.246 -62.985 1.00 14.23 122 TYR A N 1
ATOM 990 C CA . TYR A 1 123 ? 32.269 65.494 -62.219 1.00 14.38 122 TYR A CA 1
ATOM 991 C C . TYR A 1 123 ? 31.634 65.406 -60.825 1.00 15.53 122 TYR A C 1
ATOM 992 O O . TYR A 1 123 ? 32.053 66.117 -59.928 1.00 13.95 122 TYR A O 1
ATOM 1001 N N . ALA A 1 124 ? 30.565 64.621 -60.695 1.00 14.20 123 ALA A N 1
ATOM 1002 C CA . ALA A 1 124 ? 29.836 64.545 -59.457 1.00 16.47 123 ALA A CA 1
ATOM 1003 C C . ALA A 1 124 ? 30.537 63.640 -58.448 1.00 17.59 123 ALA A C 1
ATOM 1004 O O . ALA A 1 124 ? 30.546 63.936 -57.239 1.00 21.38 123 ALA A O 1
ATOM 1006 N N . LEU A 1 125 ? 31.180 62.586 -58.926 1.00 18.38 124 LEU A N 1
ATOM 1007 C CA . LEU A 1 125 ? 31.856 61.627 -58.060 1.00 21.75 124 LEU A CA 1
ATOM 1008 C C . LEU A 1 125 ? 33.359 61.950 -57.951 1.00 24.92 124 LEU A C 1
ATOM 1009 O O . LEU A 1 125 ? 34.049 61.370 -57.117 1.00 28.66 124 LEU A O 1
ATOM 1014 N N . GLY A 1 126 ? 33.880 62.818 -58.825 1.00 26.62 125 GLY A N 1
ATOM 1015 C CA . GLY A 1 126 ? 35.295 63.203 -58.770 1.00 26.38 125 GLY A CA 1
ATOM 1016 N N . GLY B 1 3 ? 24.990 43.032 -12.709 1.00 35.92 2 GLY B N 1
ATOM 1017 C CA . GLY B 1 3 ? 25.767 43.755 -11.662 1.00 34.90 2 GLY B CA 1
ATOM 1018 C C . GLY B 1 3 ? 25.733 45.253 -11.866 1.00 34.12 2 GLY B C 1
ATOM 1019 O O . GLY B 1 3 ? 26.748 45.843 -12.181 1.00 35.34 2 GLY B O 1
ATOM 1020 N N . PHE B 1 4 ? 24.576 45.880 -11.674 1.00 33.24 3 PHE B N 1
ATOM 1021 C CA . PHE B 1 4 ? 24.456 47.352 -11.787 1.00 33.46 3 PHE B CA 1
ATOM 1022 C C . PHE B 1 4 ? 25.404 48.082 -10.827 1.00 33.35 3 PHE B C 1
ATOM 1023 O O . PHE B 1 4 ? 26.040 49.060 -11.212 1.00 33.25 3 PHE B O 1
ATOM 1031 N N . LEU B 1 5 ? 25.490 47.600 -9.585 1.00 33.25 4 LEU B N 1
ATOM 1032 C CA . LEU B 1 5 ? 26.407 48.168 -8.591 1.00 33.47 4 LEU B CA 1
ATOM 1033 C C . LEU B 1 5 ? 27.850 48.046 -9.047 1.00 34.10 4 LEU B C 1
ATOM 1034 O O . LEU B 1 5 ? 28.626 48.946 -8.816 1.00 31.21 4 LEU B O 1
ATOM 1039 N N . ASP B 1 6 ? 28.192 46.930 -9.690 1.00 36.48 5 ASP B N 1
ATOM 1040 C CA . ASP B 1 6 ? 29.509 46.787 -10.331 1.00 38.38 5 ASP B CA 1
ATOM 1041 C C . ASP B 1 6 ? 29.745 47.882 -11.389 1.00 38.73 5 ASP B C 1
ATOM 1042 O O . ASP B 1 6 ? 30.856 48.403 -11.489 1.00 39.28 5 ASP B O 1
ATOM 1047 N N . ALA B 1 7 ? 28.695 48.262 -12.130 1.00 39.12 6 ALA B N 1
ATOM 1048 C CA . ALA B 1 7 ? 28.774 49.312 -13.164 1.00 39.06 6 ALA B CA 1
ATOM 1049 C C . ALA B 1 7 ? 29.101 50.618 -12.489 1.00 40.16 6 ALA B C 1
ATOM 1050 O O . ALA B 1 7 ? 30.114 51.243 -12.794 1.00 40.46 6 ALA B O 1
ATOM 1052 N N . LEU B 1 8 ? 28.246 51.023 -11.552 1.00 40.98 7 LEU B N 1
ATOM 1053 C CA . LEU B 1 8 ? 28.612 52.086 -10.618 1.00 42.12 7 LEU B CA 1
ATOM 1054 C C . LEU B 1 8 ? 29.820 51.447 -9.897 1.00 42.36 7 LEU B C 1
ATOM 1055 O O . LEU B 1 8 ? 30.118 50.290 -10.138 1.00 44.52 7 LEU B O 1
ATOM 1068 N N . GLY B 1 10 ? 32.819 52.215 -10.591 1.00 45.83 9 GLY B N 1
ATOM 1069 C CA . GLY B 1 10 ? 33.977 52.512 -11.410 1.00 46.45 9 GLY B CA 1
ATOM 1070 C C . GLY B 1 10 ? 34.129 51.806 -12.725 1.00 46.42 9 GLY B C 1
ATOM 1071 O O . GLY B 1 10 ? 34.503 50.628 -12.773 1.00 46.93 9 GLY B O 1
ATOM 1072 N N . ASN B 1 11 ? 33.855 52.566 -13.786 1.00 46.70 10 ASN B N 1
ATOM 1073 C CA . ASN B 1 11 ? 34.165 52.196 -15.165 1.00 46.22 10 ASN B CA 1
ATOM 1074 C C . ASN B 1 11 ? 33.249 51.158 -15.788 1.00 45.39 10 ASN B C 1
ATOM 1075 O O . ASN B 1 11 ? 32.711 51.388 -16.890 1.00 46.14 10 ASN B O 1
ATOM 1077 N N . ALA B 1 12 ? 33.095 50.017 -15.103 1.00 42.99 11 ALA B N 1
ATOM 1078 C CA . ALA B 1 12 ? 32.368 48.860 -15.639 1.00 40.42 11 ALA B CA 1
ATOM 1079 C C . ALA B 1 12 ? 31.161 49.298 -16.453 1.00 37.75 11 ALA B C 1
ATOM 1080 O O . ALA B 1 12 ? 30.336 50.099 -15.990 1.00 38.98 11 ALA B O 1
ATOM 1082 N N . SER B 1 13 ? 31.097 48.832 -17.699 1.00 33.04 12 SER B N 1
ATOM 1083 C CA . SER B 1 13 ? 29.948 49.117 -18.533 1.00 28.22 12 SER B CA 1
ATOM 1084 C C . SER B 1 13 ? 28.779 48.282 -17.983 1.00 24.40 12 SER B C 1
ATOM 1085 O O . SER B 1 13 ? 28.982 47.155 -17.554 1.00 23.95 12 SER B O 1
ATOM 1088 N N . GLU B 1 14 ? 27.581 48.847 -18.002 1.00 21.50 13 GLU B N 1
ATOM 1089 C CA . GLU B 1 14 ? 26.364 48.127 -17.624 1.00 20.63 13 GLU B CA 1
ATOM 1090 C C . GLU B 1 14 ? 26.007 47.113 -18.717 1.00 18.37 13 GLU B C 1
ATOM 1091 O O . GLU B 1 14 ? 25.361 46.118 -18.465 1.00 18.83 13 GLU B O 1
ATOM 1097 N N . VAL B 1 15 ? 26.431 47.388 -19.941 1.00 16.53 14 VAL B N 1
ATOM 1098 C CA . VAL B 1 15 ? 26.228 46.471 -21.040 1.00 16.81 14 VAL B CA 1
ATOM 1099 C C . VAL B 1 15 ? 27.468 45.591 -21.144 1.00 16.43 14 VAL B C 1
ATOM 1100 O O . VAL B 1 15 ? 28.591 46.085 -21.031 1.00 17.84 14 VAL B O 1
ATOM 1104 N N . ASP B 1 16 ? 27.243 44.305 -21.358 1.00 16.20 15 ASP B N 1
ATOM 1105 C CA . ASP B 1 16 ? 28.319 43.365 -21.585 1.00 16.10 15 ASP B CA 1
ATOM 1106 C C . ASP B 1 16 ? 28.866 43.582 -23.004 1.00 14.22 15 ASP B C 1
ATOM 1107 O O . ASP B 1 16 ? 28.321 43.056 -23.987 1.00 13.57 15 ASP B O 1
ATOM 1112 N N . LEU B 1 17 ? 29.975 44.315 -23.091 1.00 11.00 16 LEU B N 1
ATOM 1113 C CA . LEU B 1 17 ? 30.489 44.773 -24.366 1.00 12.04 16 LEU B CA 1
ATOM 1114 C C . LEU B 1 17 ? 31.073 43.647 -25.227 1.00 11.03 16 LEU B C 1
ATOM 1115 O O . LEU B 1 17 ? 30.943 43.639 -26.466 1.00 10.15 16 LEU B O 1
ATOM 1120 N N . GLY B 1 18 ? 31.737 42.725 -24.577 1.00 9.29 17 GLY B N 1
ATOM 1121 C CA . GLY B 1 18 ? 32.284 41.545 -25.245 1.00 10.86 17 GLY B CA 1
ATOM 1122 C C . GLY B 1 18 ? 31.192 40.694 -25.864 1.00 11.41 17 GLY B C 1
ATOM 1123 O O . GLY B 1 18 ? 31.274 40.340 -27.049 1.00 11.49 17 GLY B O 1
ATOM 1135 N N . LEU B 1 20 ? 28.137 41.675 -26.496 1.00 14.92 19 LEU B N 1
ATOM 1136 C CA . LEU B 1 20 ? 27.477 42.452 -27.548 1.00 13.60 19 LEU B CA 1
ATOM 1137 C C . LEU B 1 20 ? 28.290 42.466 -28.840 1.00 13.49 19 LEU B C 1
ATOM 1138 O O . LEU B 1 20 ? 27.704 42.351 -29.913 1.00 14.33 19 LEU B O 1
ATOM 1143 N N . ALA B 1 21 ? 29.616 42.622 -28.756 1.00 13.35 20 ALA B N 1
ATOM 1144 C CA . ALA B 1 21 ? 30.493 42.573 -29.955 1.00 14.95 20 ALA B CA 1
ATOM 1145 C C . ALA B 1 21 ? 30.352 41.282 -30.729 1.00 14.38 20 ALA B C 1
ATOM 1146 O O . ALA B 1 21 ? 30.301 41.297 -31.951 1.00 16.85 20 ALA B O 1
ATOM 1148 N N . ALA B 1 22 ? 30.305 40.167 -30.022 1.00 14.12 21 ALA B N 1
ATOM 1149 C CA . ALA B 1 22 ? 30.153 38.850 -30.679 1.00 16.44 21 ALA B CA 1
ATOM 1150 C C . ALA B 1 22 ? 28.829 38.786 -31.430 1.00 16.52 21 ALA B C 1
ATOM 1151 O O . ALA B 1 22 ? 28.773 38.332 -32.566 1.00 18.49 21 ALA B O 1
ATOM 1153 N N . GLU B 1 23 ? 27.782 39.305 -30.815 1.00 16.65 22 GLU B N 1
ATOM 1154 C CA . GLU B 1 23 ? 26.432 39.250 -31.412 1.00 17.11 22 GLU B CA 1
ATOM 1155 C C . GLU B 1 23 ? 26.237 40.150 -32.600 1.00 18.25 22 GLU B C 1
ATOM 1156 O O . GLU B 1 23 ? 25.572 39.769 -33.558 1.00 16.57 22 GLU B O 1
ATOM 1162 N N . LEU B 1 24 ? 26.821 41.341 -32.548 1.00 16.86 23 LEU B N 1
ATOM 1163 C CA . LEU B 1 24 ? 26.714 42.262 -33.648 1.00 16.05 23 LEU B CA 1
ATOM 1164 C C . LEU B 1 24 ? 27.735 42.019 -34.737 1.00 16.45 23 LEU B C 1
ATOM 1165 O O . LEU B 1 24 ? 27.598 42.562 -35.824 1.00 16.17 23 LEU B O 1
ATOM 1170 N N . SER B 1 25 ? 28.762 41.210 -34.468 1.00 18.50 24 SER B N 1
ATOM 1171 C CA . SER B 1 25 ? 29.833 41.006 -35.430 1.00 19.70 24 SER B CA 1
ATOM 1172 C C . SER B 1 25 ? 29.411 40.826 -36.908 1.00 19.88 24 SER B C 1
ATOM 1173 O O . SER B 1 25 ? 30.043 41.398 -37.764 1.00 20.82 24 SER B O 1
ATOM 1176 N N . PRO B 1 26 ? 28.355 40.057 -37.205 1.00 21.11 25 PRO B N 1
ATOM 1177 C CA . PRO B 1 26 ? 28.017 39.876 -38.653 1.00 22.07 25 PRO B CA 1
ATOM 1178 C C . PRO B 1 26 ? 27.584 41.140 -39.404 1.00 22.20 25 PRO B C 1
ATOM 1179 O O . PRO B 1 26 ? 27.693 41.197 -40.632 1.00 22.28 25 PRO B O 1
ATOM 1183 N N . ILE B 1 27 ? 27.131 42.160 -38.685 1.00 22.32 26 ILE B N 1
ATOM 1184 C CA . ILE B 1 27 ? 26.751 43.417 -39.361 1.00 22.70 26 ILE B CA 1
ATOM 1185 C C . ILE B 1 27 ? 27.731 44.577 -39.180 1.00 20.08 26 ILE B C 1
ATOM 1186 O O . ILE B 1 27 ? 27.451 45.698 -39.628 1.00 18.29 26 ILE B O 1
ATOM 1191 N N . LEU B 1 28 ? 28.886 44.297 -38.579 1.00 20.38 27 LEU B N 1
ATOM 1192 C CA . LEU B 1 28 ? 29.933 45.295 -38.395 1.00 20.58 27 LEU B CA 1
ATOM 1193 C C . LEU B 1 28 ? 30.963 45.153 -39.517 1.00 25.01 27 LEU B C 1
ATOM 1194 O O . LEU B 1 28 ? 31.206 44.046 -40.015 1.00 25.40 27 LEU B O 1
ATOM 1199 N N . GLY B 1 29 ? 31.546 46.279 -39.922 1.00 26.93 28 GLY B N 1
ATOM 1200 C CA . GLY B 1 29 ? 32.599 46.292 -40.921 1.00 29.84 28 GLY B CA 1
ATOM 1201 C C . GLY B 1 29 ? 33.856 45.638 -40.390 1.00 31.34 28 GLY B C 1
ATOM 1202 O O . GLY B 1 29 ? 34.106 45.642 -39.177 1.00 31.30 28 GLY B O 1
ATOM 1203 N N . ASP B 1 30 ? 34.642 45.053 -41.290 1.00 33.40 29 ASP B N 1
ATOM 1204 C CA . ASP B 1 30 ? 35.889 44.381 -40.899 1.00 35.01 29 ASP B CA 1
ATOM 1205 C C . ASP B 1 30 ? 36.856 45.376 -40.303 1.00 34.73 29 ASP B C 1
ATOM 1206 O O . ASP B 1 30 ? 37.732 45.009 -39.530 1.00 36.46 29 ASP B O 1
ATOM 1211 N N . ASN B 1 31 ? 36.678 46.637 -40.665 1.00 33.92 30 ASN B N 1
ATOM 1212 C CA . ASN B 1 31 ? 37.451 47.718 -40.122 1.00 33.80 30 ASN B CA 1
ATOM 1213 C C . ASN B 1 31 ? 36.735 48.458 -38.975 1.00 32.32 30 ASN B C 1
ATOM 1214 O O . ASN B 1 31 ? 37.134 49.584 -38.645 1.00 33.01 30 ASN B O 1
ATOM 1219 N N . GLU B 1 32 ? 35.727 47.829 -38.345 1.00 28.54 31 GLU B N 1
ATOM 1220 C CA . GLU B 1 32 ? 34.887 48.510 -37.342 1.00 25.09 31 GLU B CA 1
ATOM 1221 C C . GLU B 1 32 ? 34.923 47.846 -35.988 1.00 24.10 31 GLU B C 1
ATOM 1222 O O . GLU B 1 32 ? 34.797 46.641 -35.915 1.00 24.42 31 GLU B O 1
ATOM 1228 N N . GLU B 1 33 ? 35.018 48.640 -34.917 1.00 22.49 32 GLU B N 1
ATOM 1229 C CA . GLU B 1 33 ? 35.030 48.078 -33.572 1.00 22.49 32 GLU B CA 1
ATOM 1230 C C . GLU B 1 33 ? 33.937 48.646 -32.683 1.00 20.31 32 GLU B C 1
ATOM 1231 O O . GLU B 1 33 ? 33.690 49.870 -32.651 1.00 16.54 32 GLU B O 1
ATOM 1237 N N . LEU B 1 34 ? 33.311 47.748 -31.929 1.00 18.68 33 LEU B N 1
ATOM 1238 C CA . LEU B 1 34 ? 32.376 48.151 -30.893 1.00 20.52 33 LEU B CA 1
ATOM 1239 C C . LEU B 1 34 ? 33.180 48.805 -29.772 1.00 20.08 33 LEU B C 1
ATOM 1240 O O . LEU B 1 34 ? 34.219 48.263 -29.391 1.00 20.85 33 LEU B O 1
ATOM 1245 N N . GLN B 1 35 ? 32.723 49.956 -29.266 1.00 17.51 34 GLN B N 1
ATOM 1246 C CA . GLN B 1 35 ? 33.464 50.703 -28.240 1.00 18.76 34 GLN B CA 1
ATOM 1247 C C . GLN B 1 35 ? 32.746 50.943 -26.901 1.00 18.63 34 GLN B C 1
ATOM 1248 O O . GLN B 1 35 ? 33.349 50.762 -25.852 1.00 18.70 34 GLN B O 1
ATOM 1254 N N . LEU B 1 36 ? 31.480 51.345 -26.933 1.00 17.29 35 LEU B N 1
ATOM 1255 C CA . LEU B 1 36 ? 30.719 51.690 -25.722 1.00 19.14 35 LEU B CA 1
ATOM 1256 C C . LEU B 1 36 ? 29.281 51.366 -26.028 1.00 15.99 35 LEU B C 1
ATOM 1257 O O . LEU B 1 36 ? 28.902 51.322 -27.181 1.00 13.96 35 LEU B O 1
ATOM 1262 N N . ALA B 1 37 ? 28.482 51.109 -25.009 1.00 15.43 36 ALA B N 1
ATOM 1263 C CA . ALA B 1 37 ? 27.041 50.910 -25.203 1.00 14.71 36 ALA B CA 1
ATOM 1264 C C . ALA B 1 37 ? 26.279 51.286 -23.953 1.00 16.24 36 ALA B C 1
ATOM 1265 O O . ALA B 1 37 ? 26.746 51.016 -22.847 1.00 13.85 36 ALA B O 1
ATOM 1267 N N . TYR B 1 38 ? 25.088 51.882 -24.119 1.00 14.73 37 TYR B N 1
ATOM 1268 C CA . TYR B 1 38 ? 24.253 52.240 -22.977 1.00 15.60 37 TYR B CA 1
ATOM 1269 C C . TYR B 1 38 ? 22.893 51.620 -23.120 1.00 16.12 37 TYR B C 1
ATOM 1270 O O . TYR B 1 38 ? 22.399 51.540 -24.224 1.00 14.23 37 TYR B O 1
ATOM 1298 N N . VAL B 1 41 ? 16.232 51.353 -20.851 1.00 26.12 40 VAL B N 1
ATOM 1299 C CA . VAL B 1 41 ? 15.214 50.372 -20.528 1.00 26.20 40 VAL B CA 1
ATOM 1300 C C . VAL B 1 41 ? 15.645 49.107 -21.258 1.00 28.11 40 VAL B C 1
ATOM 1301 O O . VAL B 1 41 ? 16.745 48.640 -20.960 1.00 29.50 40 VAL B O 1
ATOM 1305 N N . ARG B 1 42 ? 14.868 48.579 -22.212 1.00 28.04 41 ARG B N 1
ATOM 1306 C CA . ARG B 1 42 ? 15.274 47.366 -22.973 1.00 27.38 41 ARG B CA 1
ATOM 1307 C C . ARG B 1 42 ? 16.151 47.629 -24.238 1.00 26.42 41 ARG B C 1
ATOM 1308 O O . ARG B 1 42 ? 16.686 46.674 -24.831 1.00 27.25 41 ARG B O 1
ATOM 1310 N N . ASP B 1 43 ? 16.299 48.903 -24.620 1.00 23.85 42 ASP B N 1
ATOM 1311 C CA . ASP B 1 43 ? 16.981 49.334 -25.856 1.00 21.52 42 ASP B CA 1
ATOM 1312 C C . ASP B 1 43 ? 18.446 49.681 -25.626 1.00 19.50 42 ASP B C 1
ATOM 1313 O O . ASP B 1 43 ? 18.882 49.824 -24.486 1.00 17.67 42 ASP B O 1
ATOM 1318 N N . LEU B 1 44 ? 19.175 49.858 -26.723 1.00 15.62 43 LEU B N 1
ATOM 1319 C CA . LEU B 1 44 ? 20.592 50.083 -26.660 1.00 16.93 43 LEU B CA 1
ATOM 1320 C C . LEU B 1 44 ? 21.016 51.218 -27.549 1.00 16.27 43 LEU B C 1
ATOM 1321 O O . LEU B 1 44 ? 20.544 51.331 -28.687 1.00 16.76 43 LEU B O 1
ATOM 1326 N N . PHE B 1 45 ? 21.927 52.021 -27.016 1.00 14.49 44 PHE B N 1
ATOM 1327 C CA . PHE B 1 45 ? 22.655 53.008 -27.771 1.00 15.18 44 PHE B CA 1
ATOM 1328 C C . PHE B 1 45 ? 24.048 52.404 -27.951 1.00 15.16 44 PHE B C 1
ATOM 1329 O O . PHE B 1 45 ? 24.787 52.299 -26.990 1.00 14.11 44 PHE B O 1
ATOM 1337 N N . VAL B 1 46 ? 24.373 51.945 -29.151 1.00 13.93 45 VAL B N 1
ATOM 1338 C CA . VAL B 1 46 ? 25.667 51.335 -29.381 1.00 14.13 45 VAL B CA 1
ATOM 1339 C C . VAL B 1 46 ? 26.613 52.248 -30.141 1.00 12.86 45 VAL B C 1
ATOM 1340 O O . VAL B 1 46 ? 26.329 52.609 -31.268 1.00 13.56 45 VAL B O 1
ATOM 1344 N N . PHE B 1 47 ? 27.767 52.541 -29.545 1.00 12.40 46 PHE B N 1
ATOM 1345 C CA . PHE B 1 47 ? 28.824 53.341 -30.202 1.00 11.45 46 PHE B CA 1
ATOM 1346 C C . PHE B 1 47 ? 29.992 52.463 -30.728 1.00 11.88 46 PHE B C 1
ATOM 1347 O O . PHE B 1 47 ? 30.688 51.810 -29.962 1.00 11.44 46 PHE B O 1
ATOM 1355 N N . THR B 1 48 ? 30.212 52.504 -32.036 1.00 11.28 47 THR B N 1
ATOM 1356 C CA . THR B 1 48 ? 31.271 51.812 -32.660 1.00 10.95 47 THR B CA 1
ATOM 1357 C C . THR B 1 48 ? 32.349 52.868 -32.972 1.00 12.47 47 THR B C 1
ATOM 1358 O O . THR B 1 48 ? 32.181 54.045 -32.667 1.00 11.41 47 THR B O 1
ATOM 1362 N N . SER B 1 49 ? 33.445 52.439 -33.586 1.00 13.25 48 SER B N 1
ATOM 1363 C CA . SER B 1 49 ? 34.444 53.391 -34.082 1.00 14.71 48 SER B CA 1
ATOM 1364 C C . SER B 1 49 ? 33.928 54.262 -35.255 1.00 16.14 48 SER B C 1
ATOM 1365 O O . SER B 1 49 ? 34.583 55.225 -35.623 1.00 17.97 48 SER B O 1
ATOM 1379 N N . ARG B 1 51 ? 29.972 54.609 -36.115 1.00 13.88 50 ARG B N 1
ATOM 1380 C CA . ARG B 1 51 ? 28.556 55.004 -36.079 1.00 13.49 50 ARG B CA 1
ATOM 1381 C C . ARG B 1 51 ? 27.888 54.745 -34.755 1.00 13.01 50 ARG B C 1
ATOM 1382 O O . ARG B 1 51 ? 28.339 53.944 -33.957 1.00 12.58 50 ARG B O 1
ATOM 1390 N N . LEU B 1 52 ? 26.776 55.428 -34.572 1.00 13.37 51 LEU B N 1
ATOM 1391 C CA . LEU B 1 52 ? 25.860 55.128 -33.508 1.00 13.72 51 LEU B CA 1
ATOM 1392 C C . LEU B 1 52 ? 24.848 54.143 -34.093 1.00 13.60 51 LEU B C 1
ATOM 1393 O O . LEU B 1 52 ? 24.312 54.361 -35.188 1.00 14.05 51 LEU B O 1
ATOM 1398 N N . ILE B 1 53 ? 24.612 53.058 -33.372 1.00 11.78 52 ILE B N 1
ATOM 1399 C CA . ILE B 1 53 ? 23.602 52.089 -33.750 1.00 12.15 52 ILE B CA 1
ATOM 1400 C C . ILE B 1 53 ? 22.559 52.072 -32.650 1.00 12.96 52 ILE B C 1
ATOM 1401 O O . ILE B 1 53 ? 22.857 51.698 -31.502 1.00 14.20 52 ILE B O 1
ATOM 1406 N N . LEU B 1 54 ? 21.359 52.509 -32.988 1.00 12.30 53 LEU B N 1
ATOM 1407 C CA . LEU B 1 54 ? 20.243 52.489 -32.053 1.00 13.11 53 LEU B CA 1
ATOM 1408 C C . LEU B 1 54 ? 19.526 51.185 -32.272 1.00 13.63 53 LEU B C 1
ATOM 1409 O O . LEU B 1 54 ? 19.068 50.882 -33.410 1.00 13.02 53 LEU B O 1
ATOM 1414 N N . ILE B 1 55 ? 19.425 50.392 -31.199 1.00 12.69 54 ILE B N 1
ATOM 1415 C CA . ILE B 1 55 ? 18.778 49.105 -31.280 1.00 13.18 54 ILE B CA 1
ATOM 1416 C C . ILE B 1 55 ? 17.528 49.192 -30.397 1.00 15.68 54 ILE B C 1
ATOM 1417 O O . ILE B 1 55 ? 17.638 49.287 -29.163 1.00 15.14 54 ILE B O 1
ATOM 1422 N N . ASP B 1 56 ? 16.364 49.154 -31.027 1.00 15.79 55 ASP B N 1
ATOM 1423 C CA . ASP B 1 56 ? 15.100 49.377 -30.355 1.00 20.06 55 ASP B CA 1
ATOM 1424 C C . ASP B 1 56 ? 14.189 48.181 -30.566 1.00 21.09 55 ASP B C 1
ATOM 1425 O O . ASP B 1 56 ? 14.068 47.663 -31.685 1.00 20.58 55 ASP B O 1
ATOM 1441 N N . GLN B 1 58 ? 10.468 46.917 -30.477 1.00 24.61 57 GLN B N 1
ATOM 1442 C CA . GLN B 1 58 ? 9.170 47.513 -30.649 1.00 26.31 57 GLN B CA 1
ATOM 1443 C C . GLN B 1 58 ? 8.075 46.479 -30.553 1.00 25.69 57 GLN B C 1
ATOM 1444 O O . GLN B 1 58 ? 8.305 45.266 -30.694 1.00 24.11 57 GLN B O 1
ATOM 1450 N N . GLY B 1 59 ? 6.871 46.976 -30.320 1.00 26.29 58 GLY B N 1
ATOM 1451 C CA . GLY B 1 59 ? 5.678 46.134 -30.216 1.00 26.38 58 GLY B CA 1
ATOM 1452 C C . GLY B 1 59 ? 5.443 45.601 -28.829 1.00 26.36 58 GLY B C 1
ATOM 1453 O O . GLY B 1 59 ? 6.363 45.633 -27.990 1.00 24.57 58 GLY B O 1
ATOM 1454 N N . VAL B 1 60 ? 4.217 45.093 -28.597 1.00 27.56 59 VAL B N 1
ATOM 1455 C CA . VAL B 1 60 ? 3.844 44.510 -27.300 1.00 28.87 59 VAL B CA 1
ATOM 1456 C C . VAL B 1 60 ? 4.842 43.412 -26.865 1.00 29.65 59 VAL B C 1
ATOM 1457 O O . VAL B 1 60 ? 5.270 43.388 -25.704 1.00 31.09 59 VAL B O 1
ATOM 1461 N N . THR B 1 61 ? 5.234 42.536 -27.792 1.00 28.65 60 THR B N 1
ATOM 1462 C CA . THR B 1 61 ? 6.158 41.438 -27.468 1.00 29.27 60 THR B CA 1
ATOM 1463 C C . THR B 1 61 ? 7.639 41.834 -27.445 1.00 30.19 60 THR B C 1
ATOM 1464 O O . THR B 1 61 ? 8.470 41.109 -26.891 1.00 30.83 60 THR B O 1
ATOM 1468 N N . GLY B 1 62 ? 7.975 42.973 -28.046 1.00 31.04 61 GLY B N 1
ATOM 1469 C CA . GLY B 1 62 ? 9.363 43.373 -28.216 1.00 32.20 61 GLY B CA 1
ATOM 1470 C C . GLY B 1 62 ? 10.079 42.514 -29.256 1.00 33.51 61 GLY B C 1
ATOM 1471 O O . GLY B 1 62 ? 11.314 42.514 -29.296 1.00 35.23 61 GLY B O 1
ATOM 1488 N N . VAL B 1 65 ? 12.531 44.235 -33.933 1.00 27.88 64 VAL B N 1
ATOM 1489 C CA . VAL B 1 65 ? 13.770 44.912 -33.587 1.00 25.15 64 VAL B CA 1
ATOM 1490 C C . VAL B 1 65 ? 14.342 45.760 -34.730 1.00 23.14 64 VAL B C 1
ATOM 1491 O O . VAL B 1 65 ? 14.500 45.274 -35.842 1.00 21.17 64 VAL B O 1
ATOM 1495 N N . SER B 1 66 ? 14.684 47.015 -34.452 1.00 20.69 65 SER B N 1
ATOM 1496 C CA . SER B 1 66 ? 15.334 47.826 -35.466 1.00 19.51 65 SER B CA 1
ATOM 1497 C C . SER B 1 66 ? 16.752 48.114 -35.065 1.00 17.85 65 SER B C 1
ATOM 1498 O O . SER B 1 66 ? 17.021 48.432 -33.879 1.00 18.69 65 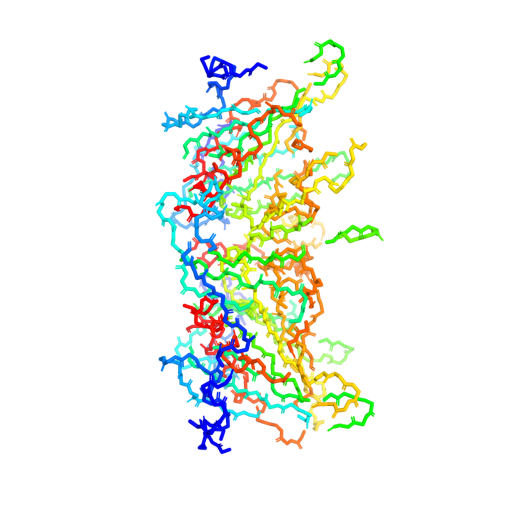SER B O 1
ATOM 1501 N N . TYR B 1 67 ? 17.651 47.987 -36.039 1.00 14.73 66 TYR B N 1
ATOM 1502 C CA . TYR B 1 67 ? 19.074 48.384 -35.907 1.00 12.47 66 TYR B CA 1
ATOM 1503 C C . TYR B 1 67 ? 19.263 49.615 -36.800 1.00 11.67 66 TYR B C 1
ATOM 1504 O O . TYR B 1 67 ? 19.398 49.491 -38.031 1.00 12.24 66 TYR B O 1
ATOM 1513 N N . HIS B 1 68 ? 19.256 50.792 -36.185 1.00 11.61 67 HIS B N 1
ATOM 1514 C CA . HIS B 1 68 ? 19.299 52.055 -36.917 1.00 11.57 67 HIS B CA 1
ATOM 1515 C C . HIS B 1 68 ? 20.706 52.649 -36.795 1.00 11.67 67 HIS B C 1
ATOM 1516 O O . HIS B 1 68 ? 21.150 53.009 -35.700 1.00 10.20 67 HIS B O 1
ATOM 1523 N N . SER B 1 69 ? 21.407 52.721 -37.918 1.00 12.43 68 SER B N 1
ATOM 1524 C CA . SER B 1 69 ? 22.786 53.206 -37.954 1.00 11.48 68 SER B CA 1
ATOM 1525 C C . SER B 1 69 ? 22.874 54.664 -38.390 1.00 11.92 68 SER B C 1
ATOM 1526 O O . SER B 1 69 ? 22.369 55.019 -39.443 1.00 11.83 68 SER B O 1
ATOM 1529 N N . ILE B 1 70 ? 23.548 55.481 -37.594 1.00 13.23 69 ILE B N 1
ATOM 1530 C CA . ILE B 1 70 ? 23.845 56.879 -37.934 1.00 12.88 69 ILE B CA 1
ATOM 1531 C C . ILE B 1 70 ? 25.366 57.060 -37.922 1.00 13.19 69 ILE B C 1
ATOM 1532 O O . ILE B 1 70 ? 25.995 57.007 -36.832 1.00 11.58 69 ILE B O 1
ATOM 1537 N N . PRO B 1 71 ? 25.964 57.246 -39.114 1.00 12.46 70 PRO B N 1
ATOM 1538 C CA . PRO B 1 71 ? 27.378 57.560 -39.254 1.00 12.53 70 PRO B CA 1
ATOM 1539 C C . PRO B 1 71 ? 27.677 58.847 -38.507 1.00 12.80 70 PRO B C 1
ATOM 1540 O O . PRO B 1 71 ? 26.894 59.786 -38.558 1.00 11.38 70 PRO B O 1
ATOM 1544 N N . TYR B 1 72 ? 28.737 58.835 -37.712 1.00 14.10 71 TYR B N 1
ATOM 1545 C CA . TYR B 1 72 ? 29.095 59.987 -36.921 1.00 14.07 71 TYR B CA 1
ATOM 1546 C C . TYR B 1 72 ? 29.273 61.223 -37.792 1.00 13.72 71 TYR B C 1
ATOM 1547 O O . TYR B 1 72 ? 28.920 62.324 -37.370 1.00 11.49 71 TYR B O 1
ATOM 1567 N N . ALA B 1 74 ? 27.598 62.052 -40.209 1.00 13.68 73 ALA B N 1
ATOM 1568 C CA . ALA B 1 74 ? 26.255 62.562 -40.558 1.00 13.26 73 ALA B CA 1
ATOM 1569 C C . ALA B 1 74 ? 25.500 63.244 -39.415 1.00 13.26 73 ALA B C 1
ATOM 1570 O O . ALA B 1 74 ? 24.378 63.744 -39.617 1.00 14.29 73 ALA B O 1
ATOM 1572 N N . ILE B 1 75 ? 26.046 63.224 -38.209 1.00 13.33 74 ILE B N 1
ATOM 1573 C CA . ILE B 1 75 ? 25.384 63.893 -37.086 1.00 13.99 74 ILE B CA 1
ATOM 1574 C C . ILE B 1 75 ? 25.770 65.360 -37.177 1.00 15.18 74 ILE B C 1
ATOM 1575 O O . ILE B 1 75 ? 26.934 65.704 -37.019 1.00 16.49 74 ILE B O 1
ATOM 1580 N N . VAL B 1 76 ? 24.790 66.206 -37.450 1.00 13.79 75 VAL B N 1
ATOM 1581 C CA . VAL B 1 76 ? 25.017 67.615 -37.700 1.00 13.60 75 VAL B CA 1
ATOM 1582 C C . VAL B 1 76 ? 24.995 68.416 -36.416 1.00 12.67 75 VAL B C 1
ATOM 1583 O O . VAL B 1 76 ? 25.826 69.318 -36.197 1.00 12.04 75 VAL B O 1
ATOM 1587 N N . HIS B 1 77 ? 23.987 68.150 -35.609 1.00 10.52 76 HIS B N 1
ATOM 1588 C CA . HIS B 1 77 ? 23.876 68.790 -34.301 1.00 10.94 76 HIS B CA 1
ATOM 1589 C C . HIS B 1 77 ? 22.990 67.949 -33.416 1.00 10.38 76 HIS B C 1
ATOM 1590 O O . HIS B 1 77 ? 22.381 67.018 -33.881 1.00 10.17 76 HIS B O 1
ATOM 1597 N N . PHE B 1 78 ? 22.975 68.225 -32.125 1.00 12.75 77 PHE B N 1
ATOM 1598 C CA . PHE B 1 78 ? 22.248 67.362 -31.201 1.00 12.01 77 PHE B CA 1
ATOM 1599 C C . PHE B 1 78 ? 21.848 68.107 -29.971 1.00 12.65 77 PHE B C 1
ATOM 1600 O O . PHE B 1 78 ? 22.446 69.137 -29.630 1.00 9.72 77 PHE B O 1
ATOM 1608 N N . GLN B 1 79 ? 20.820 67.589 -29.313 1.00 12.88 78 GLN B N 1
ATOM 1609 C CA . GLN B 1 79 ? 20.302 68.242 -28.136 1.00 14.28 78 GLN B CA 1
ATOM 1610 C C . GLN B 1 79 ? 19.701 67.259 -27.146 1.00 14.37 78 GLN B C 1
ATOM 1611 O O . GLN B 1 79 ? 19.153 66.224 -27.533 1.00 14.52 78 GLN B O 1
ATOM 1617 N N . VAL B 1 80 ? 19.866 67.583 -25.868 1.00 14.74 79 VAL B N 1
ATOM 1618 C CA . VAL B 1 80 ? 19.174 66.928 -24.768 1.00 13.48 79 VAL B CA 1
ATOM 1619 C C . VAL B 1 80 ? 18.349 67.980 -24.021 1.00 14.10 79 VAL B C 1
ATOM 1620 O O . VAL B 1 80 ? 18.852 69.042 -23.587 1.00 13.52 79 VAL B O 1
ATOM 1624 N N . GLU B 1 81 ? 17.056 67.686 -23.926 1.00 14.30 80 GLU B N 1
ATOM 1625 C CA . GLU B 1 81 ? 16.138 68.468 -23.162 1.00 13.94 80 GLU B CA 1
ATOM 1626 C C . GLU B 1 81 ? 15.737 67.618 -21.923 1.00 13.68 80 GLU B C 1
ATOM 1627 O O . GLU B 1 81 ? 15.187 66.506 -22.036 1.00 13.66 80 GLU B O 1
ATOM 1633 N N . THR B 1 82 ? 16.026 68.155 -20.747 1.00 13.19 81 THR B N 1
ATOM 1634 C CA . THR B 1 82 ? 15.942 67.400 -19.488 1.00 13.17 81 THR B CA 1
ATOM 1635 C C . THR B 1 82 ? 15.502 68.282 -18.314 1.00 14.23 81 THR B C 1
ATOM 1636 O O . THR B 1 82 ? 15.794 69.474 -18.281 1.00 15.39 81 THR B O 1
ATOM 1640 N N . ALA B 1 83 ? 14.802 67.666 -17.358 1.00 16.63 82 ALA B N 1
ATOM 1641 C CA . ALA B 1 83 ? 14.391 68.298 -16.106 1.00 17.81 82 ALA B CA 1
ATOM 1642 C C . ALA B 1 83 ? 15.280 67.818 -14.963 1.00 19.50 82 ALA B C 1
ATOM 1643 O O . ALA B 1 83 ? 14.949 68.009 -13.785 1.00 20.25 82 ALA B O 1
ATOM 1645 N N . GLY B 1 84 ? 16.399 67.173 -15.306 1.00 19.32 83 GLY B N 1
ATOM 1646 C CA . GLY B 1 84 ? 17.291 66.640 -14.318 1.00 19.15 83 GLY B CA 1
ATOM 1647 C C . GLY B 1 84 ? 16.607 65.523 -13.550 1.00 19.55 83 GLY B C 1
ATOM 1648 O O . GLY B 1 84 ? 16.021 64.612 -14.147 1.00 18.45 83 GLY B O 1
ATOM 1649 N N . THR B 1 85 ? 16.686 65.607 -12.219 1.00 19.45 84 THR B N 1
ATOM 1650 C CA . THR B 1 85 ? 16.078 64.608 -11.356 1.00 20.41 84 THR B CA 1
ATOM 1651 C C . THR B 1 85 ? 14.687 65.003 -10.845 1.00 21.22 84 THR B C 1
ATOM 1652 O O . THR B 1 85 ? 14.178 64.370 -9.932 1.00 22.36 84 THR B O 1
ATOM 1656 N N . PHE B 1 86 ? 14.082 66.039 -11.428 1.00 23.11 85 PHE B N 1
ATOM 1657 C CA . PHE B 1 86 ? 12.629 66.233 -11.314 1.00 26.93 85 PHE B CA 1
ATOM 1658 C C . PHE B 1 86 ? 11.980 65.023 -11.990 1.00 28.09 85 PHE B C 1
ATOM 1659 O O . PHE B 1 86 ? 12.641 64.318 -12.768 1.00 28.49 85 PHE B O 1
ATOM 1667 N N . ASP B 1 87 ? 10.697 64.799 -11.754 1.00 30.49 86 ASP B N 1
ATOM 1668 C CA . ASP B 1 87 ? 10.097 63.531 -12.146 1.00 33.64 86 ASP B CA 1
ATOM 1669 C C . ASP B 1 87 ? 10.268 63.174 -13.649 1.00 34.12 86 ASP B C 1
ATOM 1670 O O . ASP B 1 87 ? 10.657 62.049 -13.974 1.00 37.66 86 ASP B O 1
ATOM 1683 N N . ASP B 1 89 ? 10.921 62.601 -17.805 1.00 22.61 88 ASP B N 1
ATOM 1684 C CA . ASP B 1 89 ? 11.921 61.989 -18.671 1.00 21.25 88 ASP B CA 1
ATOM 1685 C C . ASP B 1 89 ? 12.641 63.069 -19.523 1.00 19.28 88 ASP B C 1
ATOM 1686 O O . ASP B 1 89 ? 12.166 64.204 -19.670 1.00 19.80 88 ASP B O 1
ATOM 1691 N N . ALA B 1 90 ? 13.806 62.725 -20.035 1.00 16.34 89 ALA B N 1
ATOM 1692 C CA . ALA B 1 90 ? 14.543 63.641 -20.895 1.00 15.54 89 ALA B CA 1
ATOM 1693 C C . ALA B 1 90 ? 14.299 63.182 -22.326 1.00 15.17 89 ALA B C 1
ATOM 1694 O O . ALA B 1 90 ? 13.727 62.108 -22.557 1.00 13.95 89 ALA B O 1
ATOM 1696 N N . GLU B 1 91 ? 14.755 63.991 -23.273 1.00 14.97 90 GLU B N 1
ATOM 1697 C CA . GLU B 1 91 ? 14.644 63.674 -24.681 1.00 14.97 90 GLU B CA 1
ATOM 1698 C C . GLU B 1 91 ? 15.918 64.070 -25.429 1.00 14.67 90 GLU B C 1
ATOM 1699 O O . GLU B 1 91 ? 16.490 65.141 -25.202 1.00 14.06 90 GLU B O 1
ATOM 1705 N N . LEU B 1 92 ? 16.385 63.153 -26.272 1.00 12.02 91 LEU B N 1
ATOM 1706 C CA . LEU B 1 92 ? 17.502 63.382 -27.155 1.00 13.03 91 LEU B CA 1
ATOM 1707 C C . LEU B 1 92 ? 16.981 63.681 -28.551 1.00 13.63 91 LEU B C 1
ATOM 1708 O O . LEU B 1 92 ? 16.074 62.970 -29.082 1.00 11.22 91 LEU B O 1
ATOM 1724 N N . LEU B 1 94 ? 18.741 64.071 -32.390 1.00 13.43 93 LEU B N 1
ATOM 1725 C CA . LEU B 1 94 ? 19.913 63.982 -33.243 1.00 13.31 93 LEU B CA 1
ATOM 1726 C C . LEU B 1 94 ? 19.517 64.434 -34.646 1.00 13.46 93 LEU B C 1
ATOM 1727 O O . LEU B 1 94 ? 18.622 63.833 -35.254 1.00 11.81 93 LEU B O 1
ATOM 1732 N N . TRP B 1 95 ? 20.178 65.486 -35.140 1.00 12.17 94 TRP B N 1
ATOM 1733 C CA . TRP B 1 95 ? 19.918 66.008 -36.483 1.00 11.62 94 TRP B CA 1
ATOM 1734 C C . TRP B 1 95 ? 20.984 65.464 -37.413 1.00 12.83 94 TRP B C 1
ATOM 1735 O O . TRP B 1 95 ? 22.184 65.445 -37.068 1.00 11.06 94 TRP B O 1
ATOM 1746 N N . ILE B 1 96 ? 20.508 65.013 -38.568 1.00 14.74 95 ILE B N 1
ATOM 1747 C CA . ILE B 1 96 ? 21.241 64.189 -39.510 1.00 14.25 95 ILE B CA 1
ATOM 1748 C C . ILE B 1 96 ? 21.354 64.942 -40.795 1.00 15.17 95 ILE B C 1
ATOM 1749 O O . ILE B 1 96 ? 20.408 65.603 -41.214 1.00 13.72 95 ILE B O 1
ATOM 1754 N N . SER B 1 97 ? 22.540 64.856 -41.395 1.00 14.89 96 SER B N 1
ATOM 1755 C CA . SER B 1 97 ? 22.871 65.557 -42.629 1.00 15.80 96 SER B CA 1
ATOM 1756 C C . SER B 1 97 ? 21.836 65.338 -43.704 1.00 13.48 96 SER B C 1
ATOM 1757 O O . SER B 1 97 ? 21.413 64.218 -43.952 1.00 13.88 96 SER B O 1
ATOM 1760 N N . GLY B 1 98 ? 21.382 66.447 -44.274 1.00 13.70 97 GLY B N 1
ATOM 1761 C CA . GLY B 1 98 ? 20.416 66.447 -45.350 1.00 13.27 97 GLY B CA 1
ATOM 1762 C C . GLY B 1 98 ? 19.078 65.870 -45.004 1.00 14.96 97 GLY B C 1
ATOM 1763 O O . GLY B 1 98 ? 18.375 65.340 -45.875 1.00 13.35 97 GLY B O 1
ATOM 1764 N N . GLN B 1 99 ? 18.728 65.938 -43.722 1.00 15.06 98 GLN B N 1
ATOM 1765 C CA . GLN B 1 99 ? 17.431 65.538 -43.305 1.00 16.00 98 GLN B CA 1
ATOM 1766 C C . GLN B 1 99 ? 16.849 66.837 -42.756 1.00 20.56 98 GLN B C 1
ATOM 1767 O O . GLN B 1 99 ? 17.535 67.869 -42.746 1.00 24.28 98 GLN B O 1
ATOM 1773 N N . HIS B 1 100 ? 15.588 66.823 -42.412 1.00 21.03 99 HIS B N 1
ATOM 1774 C CA A HIS B 1 100 ? 14.864 68.020 -42.007 0.60 22.21 99 HIS B CA 1
ATOM 1775 C CA B HIS B 1 100 ? 14.867 68.024 -41.982 0.40 22.06 99 HIS B CA 1
ATOM 1776 C C . HIS B 1 100 ? 14.399 67.875 -40.543 1.00 22.51 99 HIS B C 1
ATOM 1777 O O . HIS B 1 100 ? 14.501 68.812 -39.755 1.00 24.11 99 HIS B O 1
ATOM 1790 N N . GLU B 1 101 ? 13.896 66.689 -40.200 1.00 22.00 100 GLU B N 1
ATOM 1791 C CA . GLU B 1 101 ? 13.385 66.378 -38.863 1.00 22.72 100 GLU B CA 1
ATOM 1792 C C . GLU B 1 101 ? 14.431 65.599 -38.062 1.00 19.65 100 GLU B C 1
ATOM 1793 O O . GLU B 1 101 ? 15.075 64.734 -38.611 1.00 18.97 100 GLU B O 1
ATOM 1799 N N . PRO B 1 102 ? 14.599 65.909 -36.766 1.00 16.35 101 PRO B N 1
ATOM 1800 C CA . PRO B 1 102 ? 15.548 65.106 -35.987 1.00 14.24 101 PRO B CA 1
ATOM 1801 C C . PRO B 1 102 ? 15.069 63.704 -35.686 1.00 13.55 101 PRO B C 1
ATOM 1802 O O . PRO B 1 102 ? 13.880 63.416 -35.726 1.00 11.37 101 PRO B O 1
ATOM 1806 N N . LEU B 1 103 ? 16.017 62.833 -35.372 1.00 13.80 102 LEU B N 1
ATOM 1807 C CA . LEU B 1 103 ? 15.698 61.556 -34.780 1.00 15.45 102 LEU B CA 1
ATOM 1808 C C . LEU B 1 103 ? 15.480 61.879 -33.284 1.00 14.58 102 LEU B C 1
ATOM 1809 O O . LEU B 1 103 ? 16.318 62.536 -32.666 1.00 15.26 102 LEU B O 1
ATOM 1814 N N . VAL B 1 104 ? 14.358 61.452 -32.735 1.00 14.36 103 VAL B N 1
ATOM 1815 C CA . VAL B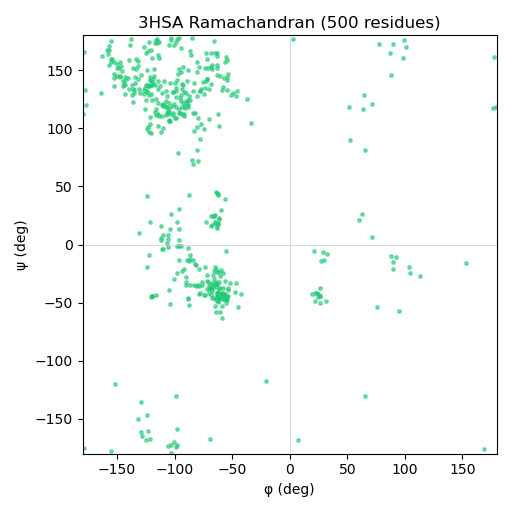 1 104 ? 13.965 61.758 -31.356 1.00 15.00 103 VAL B CA 1
ATOM 1816 C C . VAL B 1 104 ? 13.926 60.484 -30.540 1.00 15.91 103 VAL B C 1
ATOM 1817 O O . VAL B 1 104 ? 13.297 59.518 -30.950 1.00 15.81 103 VAL B O 1
ATOM 1830 N N . GLU B 1 106 ? 13.387 59.107 -26.467 1.00 15.52 105 GLU B N 1
ATOM 1831 C CA . GLU B 1 106 ? 13.082 59.336 -25.058 1.00 17.34 105 GLU B CA 1
ATOM 1832 C C . GLU B 1 106 ? 14.245 58.790 -24.234 1.00 17.41 105 GLU B C 1
ATOM 1833 O O . GLU B 1 106 ? 14.754 57.727 -24.552 1.00 18.67 105 GLU B O 1
ATOM 1839 N N . LEU B 1 107 ? 14.666 59.522 -23.208 1.00 16.22 106 LEU B N 1
ATOM 1840 C CA . LEU B 1 107 ? 15.680 59.071 -22.293 1.00 16.41 106 LEU B CA 1
ATOM 1841 C C . LEU B 1 107 ? 14.966 58.960 -20.949 1.00 17.40 106 LEU B C 1
ATOM 1842 O O . LEU B 1 107 ? 14.854 59.943 -20.204 1.00 13.22 106 LEU B O 1
ATOM 1858 N N . ARG B 1 109 ? 13.956 58.327 -17.159 1.00 17.94 108 ARG B N 1
ATOM 1859 C CA . ARG B 1 109 ? 14.678 58.606 -15.901 1.00 17.66 108 ARG B CA 1
ATOM 1860 C C . ARG B 1 109 ? 15.473 57.366 -15.461 1.00 16.10 108 ARG B C 1
ATOM 1861 O O . ARG B 1 109 ? 14.960 56.253 -15.506 1.00 13.02 108 ARG B O 1
ATOM 1869 N N . GLY B 1 110 ? 16.735 57.554 -15.080 1.00 14.96 109 GLY B N 1
ATOM 1870 C CA . GLY B 1 110 ? 17.599 56.433 -14.695 1.00 14.47 109 GLY B CA 1
ATOM 1871 C C . GLY B 1 110 ? 18.614 56.078 -15.747 1.00 14.11 109 GLY B C 1
ATOM 1872 O O . GLY B 1 110 ? 19.657 55.485 -15.442 1.00 14.17 109 GLY B O 1
ATOM 1873 N N . THR B 1 111 ? 18.293 56.417 -16.990 1.00 14.12 110 THR B N 1
ATOM 1874 C CA . THR B 1 111 ? 19.204 56.288 -18.115 1.00 13.82 110 THR B CA 1
ATOM 1875 C C . THR B 1 111 ? 20.441 57.161 -17.852 1.00 14.88 110 THR B C 1
ATOM 1876 O O . THR B 1 111 ? 20.339 58.231 -17.216 1.00 14.84 110 THR B O 1
ATOM 1880 N N . ASP B 1 112 ? 21.617 56.707 -18.299 1.00 15.30 111 ASP B N 1
ATOM 1881 C CA . ASP B 1 112 ? 22.843 57.527 -18.111 1.00 15.23 111 ASP B CA 1
ATOM 1882 C C . ASP B 1 112 ? 22.853 58.594 -19.211 1.00 15.34 111 ASP B C 1
ATOM 1883 O O . ASP B 1 112 ? 23.541 58.451 -20.218 1.00 13.76 111 ASP B O 1
ATOM 1888 N N . VAL B 1 113 ? 22.102 59.670 -19.004 1.00 14.22 112 VAL B N 1
ATOM 1889 C CA . VAL B 1 113 ? 21.998 60.694 -20.055 1.00 14.44 112 VAL B CA 1
ATOM 1890 C C . VAL B 1 113 ? 23.282 61.500 -20.201 1.00 15.75 112 VAL B C 1
ATOM 1891 O O . VAL B 1 113 ? 23.618 61.910 -21.307 1.00 15.12 112 VAL B O 1
ATOM 1895 N N . VAL B 1 114 ? 24.012 61.689 -19.104 1.00 15.72 113 VAL B N 1
ATOM 1896 C CA . VAL B 1 114 ? 25.265 62.392 -19.152 1.00 15.75 113 VAL B CA 1
ATOM 1897 C C . VAL B 1 114 ? 26.353 61.629 -19.930 1.00 15.85 113 VAL B C 1
ATOM 1898 O O . VAL B 1 114 ? 27.058 62.231 -20.747 1.00 16.05 113 VAL B O 1
ATOM 1902 N N . GLY B 1 115 ? 26.505 60.339 -19.669 1.00 14.45 114 GLY B N 1
ATOM 1903 C CA . GLY B 1 115 ? 27.414 59.490 -20.445 1.00 15.53 114 GLY B CA 1
ATOM 1904 C C . GLY B 1 115 ? 27.046 59.476 -21.926 1.00 14.45 114 GLY B C 1
ATOM 1905 O O . GLY B 1 115 ? 27.929 59.576 -22.787 1.00 14.19 114 GLY B O 1
ATOM 1906 N N . ILE B 1 116 ? 25.747 59.401 -22.242 1.00 14.05 115 ILE B N 1
ATOM 1907 C CA . ILE B 1 116 ? 25.338 59.389 -23.660 1.00 12.86 115 ILE B CA 1
ATOM 1908 C C . ILE B 1 116 ? 25.759 60.720 -24.308 1.00 11.74 115 ILE B C 1
ATOM 1909 O O . ILE B 1 116 ? 26.336 60.761 -25.413 1.00 11.18 115 ILE B O 1
ATOM 1914 N N . GLN B 1 117 ? 25.486 61.818 -23.623 1.00 13.27 116 GLN B N 1
ATOM 1915 C CA . GLN B 1 117 ? 25.868 63.134 -24.141 1.00 13.03 116 GLN B CA 1
ATOM 1916 C C . GLN B 1 117 ? 27.352 63.332 -24.340 1.00 13.32 116 GLN B C 1
ATOM 1917 O O . GLN B 1 117 ? 27.784 63.900 -25.341 1.00 15.19 116 GLN B O 1
ATOM 1932 N N . THR B 1 119 ? 29.543 61.028 -24.744 1.00 15.99 118 THR B N 1
ATOM 1933 C CA . THR B 1 119 ? 29.994 60.100 -25.759 1.00 15.37 118 THR B CA 1
ATOM 1934 C C . THR B 1 119 ? 29.648 60.623 -27.152 1.00 13.86 118 THR B C 1
ATOM 1935 O O . THR B 1 119 ? 30.481 60.548 -28.034 1.00 14.43 118 THR B O 1
ATOM 1939 N N . ILE B 1 120 ? 28.447 61.164 -27.338 1.00 12.52 119 ILE B N 1
ATOM 1940 C CA . ILE B 1 120 ? 28.089 61.763 -28.596 1.00 13.76 119 ILE B CA 1
ATOM 1941 C C . ILE B 1 120 ? 29.088 62.894 -28.970 1.00 14.17 119 ILE B C 1
ATOM 1942 O O . ILE B 1 120 ? 29.547 62.966 -30.101 1.00 11.28 119 ILE B O 1
ATOM 1947 N N . ALA B 1 121 ? 29.418 63.736 -27.999 1.00 15.26 120 ALA B N 1
ATOM 1948 C CA . ALA B 1 121 ? 30.327 64.864 -28.195 1.00 15.92 120 ALA B CA 1
ATOM 1949 C C . ALA B 1 121 ? 31.714 64.348 -28.598 1.00 18.14 120 ALA B C 1
ATOM 1950 O O . ALA B 1 121 ? 32.377 64.924 -29.478 1.00 19.05 120 ALA B O 1
ATOM 1952 N N . ARG B 1 122 ? 32.134 63.261 -27.957 1.00 17.88 121 ARG B N 1
ATOM 1953 C CA . ARG B 1 122 ? 33.403 62.623 -28.276 1.00 20.59 121 ARG B CA 1
ATOM 1954 C C . ARG B 1 122 ? 33.473 62.203 -29.760 1.00 18.88 121 ARG B C 1
ATOM 1955 O O . ARG B 1 122 ? 34.477 62.436 -30.421 1.00 17.97 121 ARG B O 1
ATOM 1963 N N . TYR B 1 123 ? 32.419 61.591 -30.273 1.00 16.30 122 TYR B N 1
ATOM 1964 C CA . TYR B 1 123 ? 32.452 61.099 -31.632 1.00 17.33 122 TYR B CA 1
ATOM 1965 C C . TYR B 1 123 ? 31.970 62.105 -32.708 1.00 18.04 122 TYR B C 1
ATOM 1966 O O . TYR B 1 123 ? 32.380 61.995 -33.863 1.00 17.79 122 TYR B O 1
ATOM 1975 N N . ALA B 1 124 ? 31.087 63.040 -32.351 1.00 17.52 123 ALA B N 1
ATOM 1976 C CA . ALA B 1 124 ? 30.482 63.935 -33.330 1.00 19.53 123 ALA B CA 1
ATOM 1977 C C . ALA B 1 124 ? 31.173 65.297 -33.465 1.00 22.25 123 ALA B C 1
ATOM 1978 O O . ALA B 1 124 ? 30.705 66.142 -34.231 1.00 26.69 123 ALA B O 1
ATOM 1980 N N . LEU B 1 125 ? 32.219 65.534 -32.679 1.00 22.59 124 LEU B N 1
ATOM 1981 C CA . LEU B 1 125 ? 33.017 66.747 -32.727 1.00 24.82 124 LEU B CA 1
ATOM 1982 C C . LEU B 1 125 ? 34.495 66.373 -32.950 1.00 28.18 124 LEU B C 1
ATOM 1983 O O . LEU B 1 125 ? 35.282 67.226 -33.321 1.00 29.14 124 LEU B O 1
ATOM 1988 N N . GLY B 1 126 ? 34.881 65.119 -32.667 1.00 30.25 125 GLY B N 1
ATOM 1989 C CA . GLY B 1 126 ? 36.266 64.689 -32.873 1.00 31.83 125 GLY B CA 1
ATOM 1990 N N . VAL C 1 15 ? 29.577 86.636 -16.831 1.00 29.02 14 VAL C N 1
ATOM 1991 C CA . VAL C 1 15 ? 29.617 85.153 -16.573 1.00 28.11 14 VAL C CA 1
ATOM 1992 C C . VAL C 1 15 ? 30.999 84.714 -16.060 1.00 27.66 14 VAL C C 1
ATOM 1993 O O . VAL C 1 15 ? 32.009 85.016 -16.691 1.00 30.59 14 VAL C O 1
ATOM 1997 N N . ASP C 1 16 ? 31.054 84.012 -14.932 1.00 26.34 15 ASP C N 1
ATOM 1998 C CA . ASP C 1 16 ? 32.317 83.433 -14.456 1.00 25.29 15 ASP C CA 1
ATOM 1999 C C . ASP C 1 16 ? 32.598 82.182 -15.305 1.00 22.62 15 ASP C C 1
ATOM 2000 O O . ASP C 1 16 ? 31.973 81.131 -15.123 1.00 19.44 15 ASP C O 1
ATOM 2005 N N . LEU C 1 17 ? 33.523 82.319 -16.247 1.00 20.67 16 LEU C N 1
ATOM 2006 C CA . LEU C 1 17 ? 33.815 81.241 -17.209 1.00 19.17 16 LEU C CA 1
ATOM 2007 C C . LEU C 1 17 ? 34.412 79.992 -16.557 1.00 17.43 16 LEU C C 1
ATOM 2008 O O . LEU C 1 17 ? 34.114 78.882 -16.982 1.00 15.40 16 LEU C O 1
ATOM 2013 N N . GLY C 1 18 ? 35.246 80.192 -15.532 1.00 16.94 17 GLY C N 1
ATOM 2014 C CA . GLY C 1 18 ? 35.867 79.070 -14.812 1.00 17.76 17 GLY C CA 1
ATOM 2015 C C . GLY C 1 18 ? 34.831 78.190 -14.127 1.00 17.63 17 GLY C C 1
ATOM 2016 O O . GLY C 1 18 ? 34.900 76.957 -14.189 1.00 18.25 17 GLY C O 1
ATOM 2022 N N . LEU C 1 20 ? 31.521 78.149 -14.928 1.00 14.45 19 LEU C N 1
ATOM 2023 C CA . LEU C 1 20 ? 30.679 77.518 -15.914 1.00 13.37 19 LEU C CA 1
ATOM 2024 C C . LEU C 1 20 ? 31.379 76.299 -16.511 1.00 12.94 19 LEU C C 1
ATOM 2025 O O . LEU C 1 20 ? 30.762 75.260 -16.680 1.00 13.21 19 LEU C O 1
ATOM 2030 N N . ALA C 1 21 ? 32.674 76.416 -16.816 1.00 12.38 20 ALA C N 1
ATOM 2031 C CA . ALA C 1 21 ? 33.429 75.295 -17.342 1.00 13.03 20 ALA C CA 1
ATOM 2032 C C . ALA C 1 21 ? 33.374 74.074 -16.406 1.00 14.10 20 ALA C C 1
ATOM 2033 O O . ALA C 1 21 ? 33.230 72.947 -16.883 1.00 12.69 20 ALA C O 1
ATOM 2035 N N . ALA C 1 22 ? 33.501 74.300 -15.100 1.00 14.05 21 ALA C N 1
ATOM 2036 C CA . ALA C 1 22 ? 33.415 73.206 -14.136 1.00 14.81 21 ALA C CA 1
ATOM 2037 C C . ALA C 1 22 ? 32.000 72.620 -14.094 1.00 14.33 21 ALA C C 1
ATOM 2038 O O . ALA C 1 22 ? 31.835 71.401 -14.041 1.00 15.35 21 ALA C O 1
ATOM 2040 N N . GLU C 1 23 ? 30.985 73.476 -14.168 1.00 15.23 22 GLU C N 1
ATOM 2041 C CA . GLU C 1 23 ? 29.596 73.021 -14.075 1.00 15.59 22 GLU C CA 1
ATOM 2042 C C . GLU C 1 23 ? 29.152 72.242 -15.336 1.00 15.25 22 GLU C C 1
ATOM 2043 O O . GLU C 1 23 ? 28.358 71.313 -15.255 1.00 13.95 22 GLU C O 1
ATOM 2049 N N . LEU C 1 24 ? 29.692 72.618 -16.488 1.00 14.42 23 LEU C N 1
ATOM 2050 C CA . LEU C 1 24 ? 29.395 71.898 -17.727 1.00 15.24 23 LEU C CA 1
ATOM 2051 C C . LEU C 1 24 ? 30.313 70.713 -17.952 1.00 15.38 23 LEU C C 1
ATOM 2052 O O . LEU C 1 24 ? 30.041 69.920 -18.826 1.00 15.30 23 LEU C O 1
ATOM 2057 N N . SER C 1 25 ? 31.406 70.593 -17.197 1.00 16.00 24 SER C N 1
ATOM 2058 C CA . SER C 1 25 ? 32.380 69.527 -17.444 1.00 15.18 24 SER C CA 1
ATOM 2059 C C . SER C 1 25 ? 31.801 68.111 -17.642 1.00 15.05 24 SER C C 1
ATOM 2060 O O . SER C 1 25 ? 32.366 67.365 -18.410 1.00 13.74 24 SER C O 1
ATOM 2063 N N . PRO C 1 26 ? 30.682 67.742 -16.976 1.00 14.40 25 PRO C N 1
ATOM 2064 C CA . PRO C 1 26 ? 30.212 66.389 -17.264 1.00 15.71 25 PRO C CA 1
ATOM 2065 C C . PRO C 1 26 ? 29.817 66.081 -18.729 1.00 15.22 25 PRO C C 1
ATOM 2066 O O . PRO C 1 26 ? 29.810 64.902 -19.107 1.00 14.52 25 PRO C O 1
ATOM 2070 N N . ILE C 1 27 ? 29.462 67.093 -19.529 1.00 14.35 26 ILE C N 1
ATOM 2071 C CA . ILE C 1 27 ? 29.070 66.847 -20.937 1.00 14.52 26 ILE C CA 1
ATOM 2072 C C . ILE C 1 27 ? 30.075 67.392 -21.969 1.00 15.44 26 ILE C C 1
ATOM 2073 O O . ILE C 1 27 ? 29.830 67.314 -23.186 1.00 14.20 26 ILE C O 1
ATOM 2078 N N . LEU C 1 28 ? 31.195 67.939 -21.487 1.00 15.60 27 LEU C N 1
ATOM 2079 C CA . LEU C 1 28 ? 32.238 68.466 -22.349 1.00 17.68 27 LEU C CA 1
ATOM 2080 C C . LEU C 1 28 ? 33.274 67.371 -22.617 1.00 20.16 27 LEU C C 1
ATOM 2081 O O . LEU C 1 28 ? 33.446 66.455 -21.793 1.00 19.83 27 LEU C O 1
ATOM 2086 N N . GLY C 1 29 ? 33.953 67.450 -23.761 1.00 20.67 28 GLY C N 1
ATOM 2087 C CA . GLY C 1 29 ? 35.093 66.567 -24.009 1.00 21.80 28 GLY C CA 1
ATOM 2088 C C . GLY C 1 29 ? 36.226 66.926 -23.073 1.00 23.62 28 GLY C C 1
ATOM 2089 O O . GLY C 1 29 ? 36.331 68.056 -22.602 1.00 22.07 28 GLY C O 1
ATOM 2090 N N . ASP C 1 30 ? 37.089 65.962 -22.791 1.00 28.28 29 ASP C N 1
ATOM 2091 C CA . ASP C 1 30 ? 38.268 66.213 -21.934 1.00 30.88 29 ASP C CA 1
ATOM 2092 C C . ASP C 1 30 ? 39.199 67.255 -22.549 1.00 31.37 29 ASP C C 1
ATOM 2093 O O . ASP C 1 30 ? 39.818 68.047 -21.827 1.00 33.52 29 ASP C O 1
ATOM 2098 N N . ASN C 1 31 ? 39.248 67.273 -23.881 1.00 30.23 30 ASN C N 1
ATOM 2099 C CA . ASN C 1 31 ? 40.083 68.189 -24.644 1.00 29.40 30 ASN C CA 1
ATOM 2100 C C . ASN C 1 31 ? 39.284 69.351 -25.251 1.00 26.92 30 ASN C C 1
ATOM 2101 O O . ASN C 1 31 ? 39.675 69.885 -26.278 1.00 27.36 30 ASN C O 1
ATOM 2106 N N . GLU C 1 32 ? 38.163 69.723 -24.643 1.00 22.14 31 GLU C N 1
ATOM 2107 C CA . GLU C 1 32 ? 37.322 70.803 -25.153 1.00 18.95 31 GLU C CA 1
ATOM 2108 C C . GLU C 1 32 ? 37.428 71.964 -24.196 1.00 19.01 31 GLU C C 1
ATOM 2109 O O . GLU C 1 32 ? 37.278 71.762 -23.022 1.00 18.56 31 GLU C O 1
ATOM 2115 N N . GLU C 1 33 ? 37.683 73.175 -24.697 1.00 18.66 32 GLU C N 1
ATOM 2116 C CA . GLU C 1 33 ? 37.867 74.363 -23.867 1.00 17.79 32 GLU C CA 1
ATOM 2117 C C . GLU C 1 33 ? 36.657 75.279 -23.986 1.00 17.39 32 GLU C C 1
ATOM 2118 O O . GLU C 1 33 ? 36.239 75.606 -25.100 1.00 15.17 32 GLU C O 1
ATOM 2124 N N . LEU C 1 34 ? 36.136 75.741 -22.856 1.00 17.23 33 LEU C N 1
ATOM 2125 C CA . LEU C 1 34 ? 35.102 76.775 -22.866 1.00 18.70 33 LEU C CA 1
ATOM 2126 C C . LEU C 1 34 ? 35.832 78.091 -23.122 1.00 18.14 33 LEU C C 1
ATOM 2127 O O . LEU C 1 34 ? 36.861 78.350 -22.499 1.00 18.47 33 LEU C O 1
ATOM 2132 N N . GLN C 1 35 ? 35.336 78.904 -24.050 1.00 16.46 34 GLN C N 1
ATOM 2133 C CA . GLN C 1 35 ? 36.057 80.104 -24.500 1.00 15.96 34 GLN C CA 1
ATOM 2134 C C . GLN C 1 35 ? 35.372 81.417 -24.216 1.00 15.02 34 GLN C C 1
ATOM 2135 O O . GLN C 1 35 ? 36.015 82.342 -23.768 1.00 15.12 34 GLN C O 1
ATOM 2141 N N . LEU C 1 36 ? 34.077 81.491 -24.455 1.00 15.03 35 LEU C N 1
ATOM 2142 C CA . LEU C 1 36 ? 33.279 82.704 -24.245 1.00 15.71 35 LEU C CA 1
ATOM 2143 C C . LEU C 1 36 ? 31.871 82.265 -23.893 1.00 15.58 35 LEU C C 1
ATOM 2144 O O . LEU C 1 36 ? 31.429 81.181 -24.323 1.00 12.93 35 LEU C O 1
ATOM 2149 N N . ALA C 1 37 ? 31.169 83.099 -23.140 1.00 14.42 36 ALA C N 1
ATOM 2150 C CA . ALA C 1 37 ? 29.763 82.806 -22.784 1.00 15.67 36 ALA C CA 1
ATOM 2151 C C . ALA C 1 37 ? 28.967 84.094 -22.730 1.00 15.75 36 ALA C C 1
ATOM 2152 O O . ALA C 1 37 ? 29.496 85.127 -22.283 1.00 16.73 36 ALA C O 1
ATOM 2154 N N . TYR C 1 38 ? 27.722 84.053 -23.213 1.00 15.69 37 TYR C N 1
ATOM 2155 C CA . TYR C 1 38 ? 26.833 85.230 -23.168 1.00 16.70 37 TYR C CA 1
ATOM 2156 C C . TYR C 1 38 ? 25.521 84.862 -22.542 1.00 19.75 37 TYR C C 1
ATOM 2157 O O . TYR C 1 38 ? 24.819 83.939 -23.003 1.00 16.63 37 TYR C O 1
ATOM 2185 N N . VAL C 1 41 ? 18.236 86.461 -21.129 1.00 31.14 40 VAL C N 1
ATOM 2186 C CA . VAL C 1 41 ? 17.194 86.277 -20.124 1.00 29.45 40 VAL C CA 1
ATOM 2187 C C . VAL C 1 41 ? 16.945 84.777 -19.911 1.00 26.85 40 VAL C C 1
ATOM 2188 O O . VAL C 1 41 ? 17.072 84.268 -18.798 1.00 27.59 40 VAL C O 1
ATOM 2192 N N . ARG C 1 42 ? 16.591 84.085 -20.986 1.00 23.74 41 ARG C N 1
ATOM 2193 C CA . ARG C 1 42 ? 16.330 82.651 -20.931 1.00 23.33 41 ARG C CA 1
ATOM 2194 C C . ARG C 1 42 ? 17.374 81.808 -21.658 1.00 19.46 41 ARG C C 1
ATOM 2195 O O . ARG C 1 42 ? 17.307 80.597 -21.577 1.00 18.12 41 ARG C O 1
ATOM 2203 N N . ASP C 1 43 ? 18.336 82.440 -22.315 1.00 17.00 42 ASP C N 1
ATOM 2204 C CA . ASP C 1 43 ? 19.330 81.747 -23.132 1.00 17.18 42 ASP C CA 1
ATOM 2205 C C . ASP C 1 43 ? 20.741 82.020 -22.619 1.00 17.40 42 ASP C C 1
ATOM 2206 O O . ASP C 1 43 ? 21.077 83.153 -22.203 1.00 17.25 42 ASP C O 1
ATOM 2211 N N . LEU C 1 44 ? 21.572 80.985 -22.651 1.00 16.31 43 LEU C N 1
ATOM 2212 C CA . LEU C 1 44 ? 22.978 81.105 -22.300 1.00 13.07 43 LEU C CA 1
ATOM 2213 C C . LEU C 1 44 ? 23.712 80.538 -23.524 1.00 14.81 43 LEU C C 1
ATOM 2214 O O . LEU C 1 44 ? 23.484 79.370 -23.899 1.00 15.12 43 LEU C O 1
ATOM 2219 N N . PHE C 1 45 ? 24.488 81.388 -24.200 1.00 13.68 44 PHE C N 1
ATOM 2220 C CA . PHE C 1 45 ? 25.259 80.976 -25.384 1.00 14.52 44 PHE C CA 1
ATOM 2221 C C . PHE C 1 45 ? 26.654 80.653 -24.903 1.00 15.16 44 PHE C C 1
ATOM 2222 O O . PHE C 1 45 ? 27.365 81.553 -24.444 1.00 14.38 44 PHE C O 1
ATOM 2230 N N . VAL C 1 46 ? 27.041 79.380 -24.985 1.00 12.75 45 VAL C N 1
ATOM 2231 C CA . VAL C 1 46 ? 28.381 78.979 -24.549 1.00 12.93 45 VAL C CA 1
ATOM 2232 C C . VAL C 1 46 ? 29.183 78.614 -25.780 1.00 12.91 45 VAL C C 1
ATOM 2233 O O . VAL C 1 46 ? 28.789 77.731 -26.536 1.00 15.76 45 VAL C O 1
ATOM 2237 N N . PHE C 1 47 ? 30.288 79.309 -25.996 1.00 11.40 46 PHE C N 1
ATOM 2238 C CA . PHE C 1 47 ? 31.183 79.022 -27.113 1.00 11.27 46 PHE C CA 1
ATOM 2239 C C . PHE C 1 47 ? 32.371 78.237 -26.610 1.00 11.83 46 PHE C C 1
ATOM 2240 O O . PHE C 1 47 ? 33.169 78.765 -25.834 1.00 12.07 46 PHE C O 1
ATOM 2248 N N . THR C 1 48 ? 32.485 76.975 -27.032 1.00 12.66 47 THR C N 1
ATOM 2249 C CA . THR C 1 48 ? 33.651 76.179 -26.707 1.00 13.35 47 THR C CA 1
ATOM 2250 C C . THR C 1 48 ? 34.558 76.109 -27.933 1.00 14.61 47 THR C C 1
ATOM 2251 O O . THR C 1 48 ? 34.219 76.615 -29.008 1.00 15.40 47 THR C O 1
ATOM 2255 N N . SER C 1 49 ? 35.703 75.453 -27.783 1.00 15.48 48 SER C N 1
ATOM 2256 C CA . SER C 1 49 ? 36.603 75.264 -28.908 1.00 15.70 48 SER C CA 1
ATOM 2257 C C . SER C 1 49 ? 35.983 74.420 -30.031 1.00 18.16 48 SER C C 1
ATOM 2258 O O . SER C 1 49 ? 36.410 74.509 -31.183 1.00 18.88 48 SER C O 1
ATOM 2272 N N . ARG C 1 51 ? 32.139 73.736 -30.217 1.00 14.36 50 ARG C N 1
ATOM 2273 C CA . ARG C 1 51 ? 30.759 74.008 -30.556 1.00 12.36 50 ARG C CA 1
ATOM 2274 C C . ARG C 1 51 ? 30.155 75.147 -29.782 1.00 12.70 50 ARG C C 1
ATOM 2275 O O . ARG C 1 51 ? 30.632 75.493 -28.714 1.00 13.04 50 ARG C O 1
ATOM 2283 N N . LEU C 1 52 ? 29.023 75.621 -30.280 1.00 11.64 51 LEU C N 1
ATOM 2284 C CA . LEU C 1 52 ? 28.139 76.458 -29.510 1.00 12.83 51 LEU C CA 1
ATOM 2285 C C . LEU C 1 52 ? 27.181 75.527 -28.748 1.00 13.91 51 LEU C C 1
ATOM 2286 O O . LEU C 1 52 ? 26.542 74.648 -29.374 1.00 13.32 51 LEU C O 1
ATOM 2291 N N . ILE C 1 53 ? 27.136 75.669 -27.420 1.00 13.16 52 ILE C N 1
ATOM 2292 C CA . ILE C 1 53 ? 26.112 74.987 -26.607 1.00 14.11 52 ILE C CA 1
ATOM 2293 C C . ILE C 1 53 ? 25.119 76.076 -26.234 1.00 14.15 52 ILE C C 1
ATOM 2294 O O . ILE C 1 53 ? 25.422 76.965 -25.430 1.00 14.55 52 ILE C O 1
ATOM 2299 N N . LEU C 1 54 ? 23.959 76.029 -26.867 1.00 13.32 53 LEU C N 1
ATOM 2300 C CA . LEU C 1 54 ? 22.904 76.977 -26.604 1.00 14.24 53 LEU C CA 1
ATOM 2301 C C . LEU C 1 54 ? 22.011 76.358 -25.508 1.00 13.85 53 LEU C C 1
ATOM 2302 O O . LEU C 1 54 ? 21.357 75.311 -25.716 1.00 12.52 53 LEU C O 1
ATOM 2307 N N . ILE C 1 55 ? 22.041 76.972 -24.324 1.00 11.86 54 ILE C N 1
ATOM 2308 C CA . ILE C 1 55 ? 21.279 76.472 -23.191 1.00 12.90 54 ILE C CA 1
ATOM 2309 C C . ILE C 1 55 ? 20.074 77.381 -22.945 1.00 13.14 54 ILE C C 1
ATOM 2310 O O . ILE C 1 55 ? 20.223 78.560 -22.681 1.00 12.25 54 ILE C O 1
ATOM 2315 N N . ASP C 1 56 ? 18.886 76.800 -23.073 1.00 15.22 55 ASP C N 1
ATOM 2316 C CA . ASP C 1 56 ? 17.626 77.502 -22.952 1.00 16.67 55 ASP C CA 1
ATOM 2317 C C . ASP C 1 56 ? 16.908 76.945 -21.735 1.00 18.27 55 ASP C C 1
ATOM 2318 O O . ASP C 1 56 ? 16.518 75.769 -21.689 1.00 16.57 55 ASP C O 1
ATOM 2334 N N . GLN C 1 58 ? 14.201 78.039 -20.753 1.00 26.54 57 GLN C N 1
ATOM 2335 C CA . GLN C 1 58 ? 12.779 78.238 -21.066 1.00 28.60 57 GLN C CA 1
ATOM 2336 C C . GLN C 1 58 ? 12.108 79.407 -20.300 1.00 30.02 57 GLN C C 1
ATOM 2337 O O . GLN C 1 58 ? 12.781 80.145 -19.562 1.00 30.50 57 GLN C O 1
ATOM 2343 N N . GLY C 1 59 ? 10.806 79.594 -20.519 1.00 30.70 58 GLY C N 1
ATOM 2344 C CA . GLY C 1 59 ? 10.068 80.727 -19.950 1.00 31.29 58 GLY C CA 1
ATOM 2345 C C . GLY C 1 59 ? 9.324 80.346 -18.698 1.00 31.67 58 GLY C C 1
ATOM 2346 O O . GLY C 1 59 ? 9.642 79.320 -18.063 1.00 30.81 58 GLY C O 1
ATOM 2347 N N . VAL C 1 60 ? 8.304 81.147 -18.364 1.00 31.18 59 VAL C N 1
ATOM 2348 C CA . VAL C 1 60 ? 7.536 80.953 -17.119 1.00 30.84 59 VAL C CA 1
ATOM 2349 C C . VAL C 1 60 ? 6.824 79.599 -17.003 1.00 29.38 59 VAL C C 1
ATOM 2350 O O . VAL C 1 60 ? 6.603 79.119 -15.894 1.00 27.73 59 VAL C O 1
ATOM 2354 N N . THR C 1 61 ? 6.470 78.978 -18.132 1.00 28.40 60 THR C N 1
ATOM 2355 C CA . THR C 1 61 ? 5.789 77.667 -18.089 1.00 27.85 60 THR C CA 1
ATOM 2356 C C . THR C 1 61 ? 6.774 76.504 -18.264 1.00 28.38 60 THR C C 1
ATOM 2357 O O . THR C 1 61 ? 6.358 75.343 -18.301 1.00 29.64 60 THR C O 1
ATOM 2361 N N . GLY C 1 62 ? 8.066 76.824 -18.343 1.00 27.92 61 GLY C N 1
ATOM 2362 C CA . GLY C 1 62 ? 9.128 75.851 -18.561 1.00 27.92 61 GLY C CA 1
ATOM 2363 C C . GLY C 1 62 ? 9.402 74.890 -17.412 1.00 27.05 61 GLY C C 1
ATOM 2364 O O . GLY C 1 62 ? 9.434 75.274 -16.255 1.00 26.98 61 GLY C O 1
ATOM 2387 N N . VAL C 1 65 ? 15.295 72.147 -19.239 1.00 15.71 64 VAL C N 1
ATOM 2388 C CA . VAL C 1 65 ? 16.335 72.983 -19.820 1.00 15.81 64 VAL C CA 1
ATOM 2389 C C . VAL C 1 65 ? 16.779 72.241 -21.073 1.00 14.74 64 VAL C C 1
ATOM 2390 O O . VAL C 1 65 ? 16.946 71.014 -21.044 1.00 13.09 64 VAL C O 1
ATOM 2394 N N . SER C 1 66 ? 16.898 72.976 -22.177 1.00 13.52 65 SER C N 1
ATOM 2395 C CA . SER C 1 66 ? 17.460 72.447 -23.421 1.00 14.06 65 SER C CA 1
ATOM 2396 C C . SER C 1 66 ? 18.969 72.753 -23.536 1.00 13.30 65 SER C C 1
ATOM 2397 O O . SER C 1 66 ? 19.359 73.910 -23.397 1.00 12.82 65 SER C O 1
ATOM 2400 N N . TYR C 1 67 ? 19.786 71.735 -23.814 1.00 11.91 66 TYR C N 1
ATOM 2401 C CA . TYR C 1 67 ? 21.227 71.888 -24.034 1.00 12.26 66 TYR C CA 1
ATOM 2402 C C . TYR C 1 67 ? 21.494 71.514 -25.488 1.00 12.32 66 TYR C C 1
ATOM 2403 O O . TYR C 1 67 ? 21.526 70.324 -25.807 1.00 10.83 66 TYR C O 1
ATOM 2412 N N . HIS C 1 68 ? 21.687 72.518 -26.364 1.00 12.43 67 HIS C N 1
ATOM 2413 C CA . HIS C 1 68 ? 21.711 72.273 -27.834 1.00 11.61 67 HIS C CA 1
ATOM 2414 C C . HIS C 1 68 ? 23.103 72.557 -28.322 1.00 11.63 67 HIS C C 1
ATOM 2415 O O . HIS C 1 68 ? 23.562 73.708 -28.277 1.00 11.95 67 HIS C O 1
ATOM 2422 N N . SER C 1 69 ? 23.776 71.473 -28.705 1.00 11.63 68 SER C N 1
ATOM 2423 C CA . SER C 1 69 ? 25.136 71.480 -29.195 1.00 11.89 68 SER C CA 1
ATOM 2424 C C . SER C 1 69 ? 25.121 71.627 -30.729 1.00 12.81 68 SER C C 1
ATOM 2425 O O . SER C 1 69 ? 24.570 70.784 -31.466 1.00 12.57 68 SER C O 1
ATOM 2428 N N . ILE C 1 70 ? 25.709 72.725 -31.178 1.00 12.89 69 ILE C N 1
ATOM 2429 C CA . ILE C 1 70 ? 25.772 73.085 -32.574 1.00 11.91 69 ILE C CA 1
ATOM 2430 C C . ILE C 1 70 ? 27.243 73.234 -32.936 1.00 12.16 69 ILE C C 1
ATOM 2431 O O . ILE C 1 70 ? 27.841 74.279 -32.689 1.00 14.29 69 ILE C O 1
ATOM 2436 N N . PRO C 1 71 ? 27.852 72.185 -33.504 1.00 11.41 70 PRO C N 1
ATOM 2437 C CA . PRO C 1 71 ? 29.193 72.354 -34.018 1.00 11.94 70 PRO C CA 1
ATOM 2438 C C . PRO C 1 71 ? 29.246 73.545 -34.994 1.00 11.99 70 PRO C C 1
ATOM 2439 O O . PRO C 1 71 ? 28.285 73.805 -35.716 1.00 11.15 70 PRO C O 1
ATOM 2443 N N . TYR C 1 72 ? 30.360 74.256 -35.035 1.00 10.85 71 TYR C N 1
ATOM 2444 C CA . TYR C 1 72 ? 30.415 75.464 -35.819 1.00 11.73 71 TYR C CA 1
ATOM 2445 C C . TYR C 1 72 ? 30.191 75.231 -37.315 1.00 13.14 71 TYR C C 1
ATOM 2446 O O . TYR C 1 72 ? 29.516 76.046 -37.974 1.00 11.48 71 TYR C O 1
ATOM 2466 N N . ALA C 1 74 ? 28.118 73.410 -38.616 1.00 12.70 73 ALA C N 1
ATOM 2467 C CA . ALA C 1 74 ? 26.689 73.302 -38.884 1.00 11.47 73 ALA C CA 1
ATOM 2468 C C . ALA C 1 74 ? 26.013 74.648 -38.984 1.00 11.26 73 ALA C C 1
ATOM 2469 O O . ALA C 1 74 ? 24.851 74.698 -39.404 1.00 10.42 73 ALA C O 1
ATOM 2471 N N . ILE C 1 75 ? 26.677 75.731 -38.545 1.00 11.04 74 ILE C N 1
ATOM 2472 C CA . ILE C 1 75 ? 26.078 77.061 -38.662 1.00 12.86 74 ILE C CA 1
ATOM 2473 C C . ILE C 1 75 ? 26.297 77.519 -40.098 1.00 14.61 74 ILE C C 1
ATOM 2474 O O . ILE C 1 75 ? 27.377 77.972 -40.450 1.00 16.70 74 ILE C O 1
ATOM 2479 N N . VAL C 1 76 ? 25.277 77.425 -40.930 1.00 13.43 75 VAL C N 1
ATOM 2480 C CA . VAL C 1 76 ? 25.497 77.697 -42.355 1.00 14.90 75 VAL C CA 1
ATOM 2481 C C . VAL C 1 76 ? 25.293 79.148 -42.781 1.00 12.87 75 VAL C C 1
ATOM 2482 O O . VAL C 1 76 ? 25.909 79.567 -43.692 1.00 11.67 75 VAL C O 1
ATOM 2486 N N . HIS C 1 77 ? 24.357 79.861 -42.185 1.00 13.51 76 HI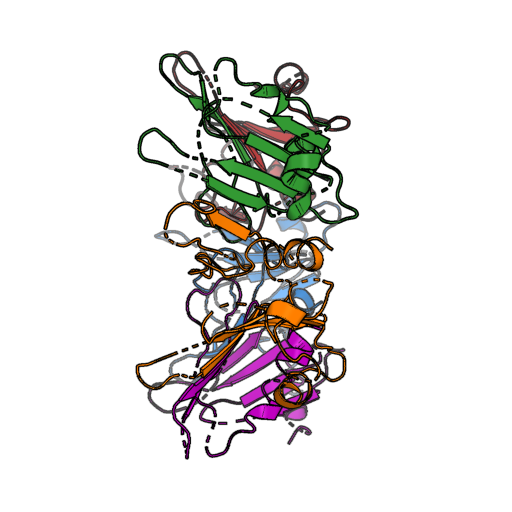S C N 1
ATOM 2487 C CA . HIS C 1 77 ? 24.289 81.319 -42.335 1.00 13.75 76 HIS C CA 1
ATOM 2488 C C . HIS C 1 77 ? 23.518 81.862 -41.138 1.00 13.88 76 HIS C C 1
ATOM 2489 O O . HIS C 1 77 ? 22.941 81.089 -40.364 1.00 13.64 76 HIS C O 1
ATOM 2496 N N . PHE C 1 78 ? 23.576 83.170 -40.949 1.00 12.83 77 PHE C N 1
ATOM 2497 C CA . PHE C 1 78 ? 22.985 83.778 -39.779 1.00 14.37 77 PHE C CA 1
ATOM 2498 C C . PHE C 1 78 ? 22.615 85.240 -40.049 1.00 14.93 77 PHE C C 1
ATOM 2499 O O . PHE C 1 78 ? 23.133 85.860 -40.981 1.00 13.47 77 PHE C O 1
ATOM 2507 N N . GLN C 1 79 ? 21.718 85.762 -39.227 1.00 14.64 78 GLN C N 1
ATOM 2508 C CA . GLN C 1 79 ? 21.209 87.113 -39.417 1.00 16.63 78 GLN C CA 1
ATOM 2509 C C . GLN C 1 79 ? 20.880 87.760 -38.098 1.00 17.46 78 GLN C C 1
ATOM 2510 O O . GLN C 1 79 ? 20.451 87.084 -37.179 1.00 18.57 78 GLN C O 1
ATOM 2516 N N . VAL C 1 80 ? 21.119 89.067 -38.014 1.00 17.02 79 VAL C N 1
ATOM 2517 C CA . VAL C 1 80 ? 20.678 89.846 -36.883 1.00 16.26 79 VAL C CA 1
ATOM 2518 C C . VAL C 1 80 ? 19.834 90.968 -37.474 1.00 16.05 79 VAL C C 1
ATOM 2519 O O . VAL C 1 80 ? 20.242 91.614 -38.449 1.00 13.95 79 VAL C O 1
ATOM 2523 N N . GLU C 1 81 ? 18.653 91.171 -36.892 1.00 16.52 80 GLU C N 1
ATOM 2524 C CA . GLU C 1 81 ? 17.731 92.196 -37.333 1.00 17.29 80 GLU C CA 1
ATOM 2525 C C . GLU C 1 81 ? 17.214 92.965 -36.120 1.00 16.92 80 GLU C C 1
ATOM 2526 O O . GLU C 1 81 ? 17.134 92.430 -35.010 1.00 15.69 80 GLU C O 1
ATOM 2532 N N . THR C 1 82 ? 16.865 94.226 -36.318 1.00 17.37 81 THR C N 1
ATOM 2533 C CA . THR C 1 82 ? 16.253 94.990 -35.242 1.00 17.89 81 THR C CA 1
ATOM 2534 C C . THR C 1 82 ? 14.818 94.457 -35.004 1.00 18.79 81 THR C C 1
ATOM 2535 O O . THR C 1 82 ? 14.177 93.878 -35.896 1.00 17.14 81 THR C O 1
ATOM 2539 N N . ALA C 1 83 ? 14.350 94.595 -33.771 1.00 19.48 82 ALA C N 1
ATOM 2540 C CA . ALA C 1 83 ? 13.044 94.081 -33.368 1.00 20.55 82 ALA C CA 1
ATOM 2541 C C . ALA C 1 83 ? 12.510 94.865 -32.155 1.00 22.40 82 ALA C C 1
ATOM 2542 O O . ALA C 1 83 ? 13.194 95.734 -31.589 1.00 21.26 82 ALA C O 1
ATOM 2544 N N . GLY C 1 84 ? 11.283 94.542 -31.767 1.00 24.44 83 GLY C N 1
ATOM 2545 C CA . GLY C 1 84 ? 10.629 95.207 -30.638 1.00 25.14 83 GLY C CA 1
ATOM 2546 C C . GLY C 1 84 ? 10.120 96.573 -31.051 1.00 26.00 83 GLY C C 1
ATOM 2547 O O . GLY C 1 84 ? 10.380 97.053 -32.174 1.00 26.26 83 GLY C O 1
ATOM 2548 N N . THR C 1 85 ? 9.368 97.200 -30.157 1.00 26.70 84 THR C N 1
ATOM 2549 C CA . THR C 1 85 ? 8.840 98.528 -30.419 1.00 27.67 84 THR C CA 1
ATOM 2550 C C . THR C 1 85 ? 9.985 99.513 -30.712 1.00 28.11 84 THR C C 1
ATOM 2551 O O . THR C 1 85 ? 11.008 99.484 -30.028 1.00 28.04 84 THR C O 1
ATOM 2555 N N . PHE C 1 86 ? 9.829 100.351 -31.743 1.00 28.95 85 PHE C N 1
ATOM 2556 C CA . PHE C 1 86 ? 10.853 101.359 -32.087 1.00 29.72 85 PHE C CA 1
ATOM 2557 C C . PHE C 1 86 ? 12.241 100.717 -32.432 1.00 29.08 85 PHE C C 1
ATOM 2558 O O . PHE C 1 86 ? 13.283 101.378 -32.364 1.00 28.10 85 PHE C O 1
ATOM 2566 N N . ASP C 1 87 ? 12.237 99.428 -32.803 1.00 27.92 86 ASP C N 1
ATOM 2567 C CA . ASP C 1 87 ? 13.447 98.718 -33.248 1.00 27.50 86 ASP C CA 1
ATOM 2568 C C . ASP C 1 87 ? 14.664 98.785 -32.311 1.00 26.65 86 ASP C C 1
ATOM 2569 O O . ASP C 1 87 ? 15.803 98.785 -32.749 1.00 25.97 86 ASP C O 1
ATOM 2582 N N . ASP C 1 89 ? 15.252 96.439 -29.756 1.00 23.97 88 ASP C N 1
ATOM 2583 C CA . ASP C 1 89 ? 15.789 95.086 -29.485 1.00 23.05 88 ASP C CA 1
ATOM 2584 C C . ASP C 1 89 ? 16.339 94.499 -30.774 1.00 20.88 88 ASP C C 1
ATOM 2585 O O . ASP C 1 89 ? 16.287 95.145 -31.825 1.00 21.40 88 ASP C O 1
ATOM 2590 N N . ALA C 1 90 ? 16.918 93.301 -30.680 1.00 18.60 89 ALA C N 1
ATOM 2591 C CA . ALA C 1 90 ? 17.414 92.585 -31.865 1.00 16.76 89 ALA C CA 1
ATOM 2592 C C . ALA C 1 90 ? 16.928 91.156 -31.840 1.00 16.64 89 ALA C C 1
ATOM 2593 O O . ALA C 1 90 ? 16.580 90.611 -30.773 1.00 15.15 89 ALA C O 1
ATOM 2595 N N . GLU C 1 91 ? 16.906 90.560 -33.023 1.00 15.50 90 GLU C N 1
ATOM 2596 C CA . GLU C 1 91 ? 16.563 89.176 -33.203 1.00 16.55 90 GLU C CA 1
ATOM 2597 C C . GLU C 1 91 ? 17.676 88.478 -34.000 1.00 16.19 90 GLU C C 1
ATOM 2598 O O . GLU C 1 91 ? 18.080 88.963 -35.057 1.00 13.46 90 GLU C O 1
ATOM 2604 N N . LEU C 1 92 ? 18.146 87.340 -33.483 1.00 15.17 91 LEU C N 1
ATOM 2605 C CA . LEU C 1 92 ? 19.178 86.520 -34.138 1.00 14.75 91 LEU C CA 1
ATOM 2606 C C . LEU C 1 92 ? 18.555 85.317 -34.793 1.00 14.96 91 LEU C C 1
ATOM 2607 O O . LEU C 1 92 ? 17.715 84.632 -34.184 1.00 15.20 91 LEU C O 1
ATOM 2623 N N . LEU C 1 94 ? 19.796 81.782 -36.72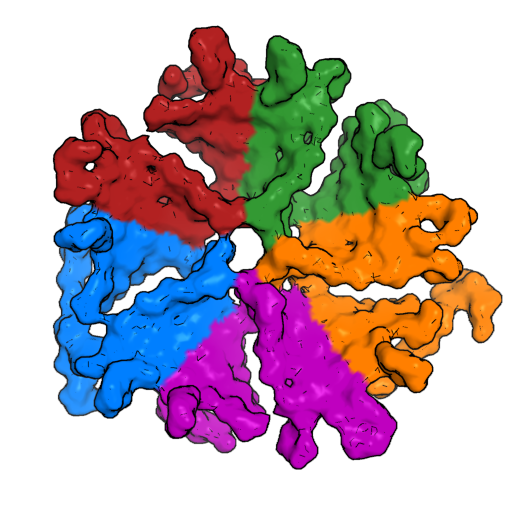0 1.00 13.47 93 LEU C N 1
ATOM 2624 C CA . LEU C 1 94 ? 20.880 80.864 -37.016 1.00 13.77 93 LEU C CA 1
ATOM 2625 C C . LEU C 1 94 ? 20.290 79.767 -37.882 1.00 13.64 93 LEU C C 1
ATOM 2626 O O . LEU C 1 94 ? 19.404 79.034 -37.441 1.00 16.75 93 LEU C O 1
ATOM 2631 N N . TRP C 1 95 ? 20.699 79.706 -39.128 1.00 13.43 94 TRP C N 1
ATOM 2632 C CA . TRP C 1 95 ? 20.264 78.632 -39.994 1.00 13.33 94 TRP C CA 1
ATOM 2633 C C . TRP C 1 95 ? 21.303 77.514 -39.836 1.00 12.98 94 TRP C C 1
ATOM 2634 O O . TRP C 1 95 ? 22.514 77.771 -39.852 1.00 8.86 94 TRP C O 1
ATOM 2645 N N . ILE C 1 96 ? 20.820 76.301 -39.602 1.00 14.45 95 ILE C N 1
ATOM 2646 C CA . ILE C 1 96 ? 21.676 75.190 -39.263 1.00 18.82 95 ILE C CA 1
ATOM 2647 C C . ILE C 1 96 ? 21.546 74.123 -40.330 1.00 20.54 95 ILE C C 1
ATOM 2648 O O . ILE C 1 96 ? 20.465 73.927 -40.884 1.00 23.00 95 ILE C O 1
ATOM 2653 N N . SER C 1 97 ? 22.654 73.439 -40.600 1.00 21.46 96 SER C N 1
ATOM 2654 C CA . SER C 1 97 ? 22.746 72.503 -41.713 1.00 23.49 96 SER C CA 1
ATOM 2655 C C . SER C 1 97 ? 21.630 71.449 -41.664 1.00 24.09 96 SER C C 1
ATOM 2656 O O . SER C 1 97 ? 21.367 70.889 -40.605 1.00 22.20 96 SER C O 1
ATOM 2659 N N . GLY C 1 98 ? 20.992 71.232 -42.826 1.00 26.61 97 GLY C N 1
ATOM 2660 C CA . GLY C 1 98 ? 19.848 70.299 -42.965 1.00 28.95 97 GLY C CA 1
ATOM 2661 C C . GLY C 1 98 ? 18.441 70.877 -42.748 1.00 29.07 97 GLY C C 1
ATOM 2662 O O . GLY C 1 98 ? 17.453 70.253 -43.120 1.00 30.43 97 GLY C O 1
ATOM 2663 N N . GLN C 1 99 ? 18.337 72.066 -42.159 1.00 29.98 98 GLN C N 1
ATOM 2664 C CA . GLN C 1 99 ? 17.026 72.680 -41.859 1.00 30.28 98 GLN C CA 1
ATOM 2665 C C . GLN C 1 99 ? 16.437 73.489 -42.998 1.00 31.46 98 GLN C C 1
ATOM 2666 O O . GLN C 1 99 ? 17.107 73.790 -43.988 1.00 32.17 98 GLN C O 1
ATOM 2672 N N . HIS C 1 100 ? 15.159 73.810 -42.849 1.00 32.36 99 HIS C N 1
ATOM 2673 C CA . HIS C 1 100 ? 14.469 74.688 -43.784 1.00 33.39 99 HIS C CA 1
ATOM 2674 C C . HIS C 1 100 ? 14.396 76.080 -43.159 1.00 32.57 99 HIS C C 1
ATOM 2675 O O . HIS C 1 100 ? 14.420 77.096 -43.869 1.00 31.76 99 HIS C O 1
ATOM 2682 N N . GLU C 1 101 ? 14.345 76.116 -41.825 1.00 31.51 100 GLU C N 1
ATOM 2683 C CA . GLU C 1 101 ? 14.037 77.341 -41.089 1.00 31.20 100 GLU C CA 1
ATOM 2684 C C . GLU C 1 101 ? 14.945 77.545 -39.884 1.00 27.99 100 GLU C C 1
ATOM 2685 O O . GLU C 1 101 ? 15.410 76.595 -39.279 1.00 27.56 100 GLU C O 1
ATOM 2691 N N . PRO C 1 102 ? 15.156 78.804 -39.515 1.00 25.56 101 PRO C N 1
ATOM 2692 C CA . PRO C 1 102 ? 16.206 79.076 -38.576 1.00 23.03 101 PRO C CA 1
ATOM 2693 C C . PRO C 1 102 ? 15.779 78.933 -37.152 1.00 22.02 101 PRO C C 1
ATOM 2694 O O . PRO C 1 102 ? 14.584 78.863 -36.850 1.00 23.41 101 PRO C O 1
ATOM 2698 N N . LEU C 1 103 ? 16.782 78.831 -36.300 1.00 19.24 102 LEU C N 1
ATOM 2699 C CA . LEU C 1 103 ? 16.641 78.969 -34.875 1.00 18.68 102 LEU C CA 1
ATOM 2700 C C . LEU C 1 103 ? 16.544 80.475 -34.620 1.00 17.38 102 LEU C C 1
ATOM 2701 O O . LEU C 1 103 ? 17.357 81.225 -35.099 1.00 17.24 102 LEU C O 1
ATOM 2706 N N . VAL C 1 104 ? 15.585 80.909 -33.825 1.00 16.13 103 VAL C N 1
ATOM 2707 C CA . VAL C 1 104 ? 15.324 82.318 -33.628 1.00 16.49 103 VAL C CA 1
ATOM 2708 C C . VAL C 1 104 ? 15.485 82.624 -32.181 1.00 16.38 103 VAL C C 1
ATOM 2709 O O . VAL C 1 104 ? 14.908 81.918 -31.378 1.00 16.36 103 VAL C O 1
ATOM 2724 N N . GLU C 1 106 ? 15.847 86.002 -29.196 1.00 21.89 105 GLU C N 1
ATOM 2725 C CA . GLU C 1 106 ? 15.636 87.420 -28.924 1.00 24.90 105 GLU C CA 1
ATOM 2726 C C . GLU C 1 106 ? 16.830 87.953 -28.199 1.00 24.53 105 GLU C C 1
ATOM 2727 O O . GLU C 1 106 ? 17.256 87.367 -27.224 1.00 25.92 105 GLU C O 1
ATOM 2733 N N . LEU C 1 107 ? 17.393 89.051 -28.677 1.00 23.80 106 LEU C N 1
ATOM 2734 C CA . LEU C 1 107 ? 18.481 89.696 -27.979 1.00 24.17 106 LEU C CA 1
ATOM 2735 C C . LEU C 1 107 ? 17.898 91.041 -27.534 1.00 24.88 106 LEU C C 1
ATOM 2736 O O . LEU C 1 107 ? 17.919 92.006 -28.290 1.00 22.73 106 LEU C O 1
ATOM 2752 N N . ARG C 1 109 ? 17.482 94.721 -25.750 1.00 29.85 108 ARG C N 1
ATOM 2753 C CA . ARG C 1 109 ? 18.500 95.775 -25.585 1.00 31.59 108 ARG C CA 1
ATOM 2754 C C . ARG C 1 109 ? 19.136 95.586 -24.217 1.00 31.61 108 ARG C C 1
ATOM 2755 O O . ARG C 1 109 ? 18.440 95.297 -23.251 1.00 31.01 108 ARG C O 1
ATOM 2763 N N . GLY C 1 110 ? 20.455 95.735 -24.151 1.00 32.04 109 GLY C N 1
ATOM 2764 C CA . GLY C 1 110 ? 21.210 95.416 -22.949 1.00 32.46 109 GLY C CA 1
ATOM 2765 C C . GLY C 1 110 ? 21.923 94.094 -23.127 1.00 32.86 109 GLY C C 1
ATOM 2766 O O . GLY C 1 110 ? 22.848 93.814 -22.381 1.00 34.93 109 GLY C O 1
ATOM 2767 N N . THR C 1 111 ? 21.477 93.271 -24.090 1.00 31.60 110 THR C N 1
ATOM 2768 C CA . THR C 1 111 ? 22.160 92.024 -24.460 1.00 30.84 110 THR C CA 1
ATOM 2769 C C . THR C 1 111 ? 23.403 92.430 -25.239 1.00 28.82 110 THR C C 1
ATOM 2770 O O . THR C 1 111 ? 23.396 93.479 -25.898 1.00 27.88 110 THR C O 1
ATOM 2774 N N . ASP C 1 112 ? 24.472 91.624 -25.216 1.00 26.84 111 ASP C N 1
ATOM 2775 C CA . ASP C 1 112 ? 25.669 92.027 -25.979 1.00 25.02 111 ASP C CA 1
ATOM 2776 C C . ASP C 1 112 ? 25.519 91.570 -27.440 1.00 22.01 111 ASP C C 1
ATOM 2777 O O . ASP C 1 112 ? 26.174 90.623 -27.899 1.00 17.56 111 ASP C O 1
ATOM 2782 N N . VAL C 1 113 ? 24.630 92.272 -28.136 1.00 20.91 112 VAL C N 1
ATOM 2783 C CA . VAL C 1 113 ? 24.249 92.005 -29.511 1.00 21.87 112 VAL C CA 1
ATOM 2784 C C . VAL C 1 113 ? 25.428 92.097 -30.477 1.00 20.99 112 VAL C C 1
ATOM 2785 O O . VAL C 1 113 ? 25.579 91.233 -31.357 1.00 21.03 112 VAL C O 1
ATOM 2789 N N . VAL C 1 114 ? 26.265 93.125 -30.329 1.00 20.12 113 VAL C N 1
ATOM 2790 C CA . VAL C 1 114 ? 27.407 93.277 -31.217 1.00 20.16 113 VAL C CA 1
ATOM 2791 C C . VAL C 1 114 ? 28.449 92.189 -30.929 1.00 20.15 113 VAL C C 1
ATOM 2792 O O . VAL C 1 114 ? 29.036 91.610 -31.855 1.00 18.23 113 VAL C O 1
ATOM 2796 N N . GLY C 1 115 ? 28.669 91.911 -29.648 1.00 19.02 114 GLY C N 1
ATOM 2797 C CA . GLY C 1 115 ? 29.627 90.897 -29.253 1.00 19.52 114 GLY C CA 1
ATOM 2798 C C . GLY C 1 115 ? 29.274 89.512 -29.746 1.00 19.36 114 GLY C C 1
ATOM 2799 O O . GLY C 1 115 ? 30.102 88.824 -30.337 1.00 20.82 114 GLY C O 1
ATOM 2800 N N . ILE C 1 116 ? 28.036 89.108 -29.516 1.00 20.55 115 ILE C N 1
ATOM 2801 C CA . ILE C 1 116 ? 27.527 87.830 -30.023 1.00 19.96 115 ILE C CA 1
ATOM 2802 C C . ILE C 1 116 ? 27.707 87.674 -31.548 1.00 18.11 115 ILE C C 1
ATOM 2803 O O . ILE C 1 116 ? 28.148 86.615 -32.021 1.00 15.23 115 ILE C O 1
ATOM 2808 N N . GLN C 1 117 ? 27.384 88.725 -32.302 1.00 15.75 116 GLN C N 1
ATOM 2809 C CA . GLN C 1 117 ? 27.541 88.749 -33.757 1.00 16.61 116 GLN C CA 1
ATOM 2810 C C . GLN C 1 117 ? 28.992 88.581 -34.166 1.00 15.88 116 GLN C C 1
ATOM 2811 O O . GLN C 1 117 ? 29.292 87.840 -35.083 1.00 15.12 116 GLN C O 1
ATOM 2828 N N . THR C 1 119 ? 31.373 87.252 -32.401 1.00 13.75 118 THR C N 1
ATOM 2829 C CA . THR C 1 119 ? 31.857 85.965 -31.970 1.00 13.00 118 THR C CA 1
ATOM 2830 C C . THR C 1 119 ? 31.401 84.888 -32.930 1.00 12.22 118 THR C C 1
ATOM 2831 O O . THR C 1 119 ? 32.188 84.050 -33.320 1.00 11.51 118 THR C O 1
ATOM 2835 N N . ILE C 1 120 ? 30.134 84.913 -33.328 1.00 13.17 119 ILE C N 1
ATOM 2836 C CA . ILE C 1 120 ? 29.622 83.985 -34.341 1.00 14.64 119 ILE C CA 1
ATOM 2837 C C . ILE C 1 120 ? 30.446 84.112 -35.647 1.00 16.35 119 ILE C C 1
ATOM 2838 O O . ILE C 1 120 ? 30.823 83.092 -36.237 1.00 16.47 119 ILE C O 1
ATOM 2843 N N . ALA C 1 121 ? 30.758 85.348 -36.066 1.00 17.51 120 ALA C N 1
ATOM 2844 C CA . ALA C 1 121 ? 31.592 85.564 -37.273 1.00 17.80 120 ALA C CA 1
ATOM 2845 C C . ALA C 1 121 ? 32.957 84.891 -37.152 1.00 17.85 120 ALA C C 1
ATOM 2846 O O . ALA C 1 121 ? 33.450 84.275 -38.104 1.00 20.25 120 ALA C O 1
ATOM 2848 N N . ARG C 1 122 ? 33.556 84.989 -35.986 1.00 17.56 121 ARG C N 1
ATOM 2849 C CA . ARG C 1 122 ? 34.863 84.434 -35.765 1.00 19.84 121 ARG C CA 1
ATOM 2850 C C . ARG C 1 122 ? 34.863 82.910 -35.797 1.00 19.00 121 ARG C C 1
ATOM 2851 O O . ARG C 1 122 ? 35.828 82.308 -36.248 1.00 16.95 121 ARG C O 1
ATOM 2859 N N . TYR C 1 123 ? 33.796 82.289 -35.327 1.00 17.16 122 TYR C N 1
ATOM 2860 C CA . TYR C 1 123 ? 33.752 80.824 -35.300 1.00 18.36 122 TYR C CA 1
ATOM 2861 C C . TYR C 1 123 ? 33.179 80.199 -36.563 1.00 19.19 122 TYR C C 1
ATOM 2862 O O . TYR C 1 123 ? 33.580 79.101 -36.948 1.00 18.93 122 TYR C O 1
ATOM 2871 N N . ALA C 1 124 ? 32.240 80.889 -37.193 1.00 20.12 123 ALA C N 1
ATOM 2872 C CA . ALA C 1 124 ? 31.475 80.311 -38.278 1.00 21.71 123 ALA C CA 1
ATOM 2873 C C . ALA C 1 124 ? 31.975 80.679 -39.640 1.00 23.57 123 ALA C C 1
ATOM 2874 O O . ALA C 1 124 ? 31.401 80.210 -40.611 1.00 28.65 123 ALA C O 1
ATOM 2876 N N . LEU C 1 125 ? 33.019 81.486 -39.772 1.00 23.86 124 LEU C N 1
ATOM 2877 C CA . LEU C 1 125 ? 33.404 81.946 -41.124 1.00 24.84 124 LEU C CA 1
ATOM 2878 C C . LEU C 1 125 ? 34.638 81.253 -41.690 1.00 27.89 124 LEU C C 1
ATOM 2879 O O . LEU C 1 125 ? 34.670 80.987 -42.893 1.00 30.74 124 LEU C O 1
ATOM 2884 N N . GLY C 1 126 ? 35.649 80.997 -40.864 1.00 29.31 125 GLY C N 1
ATOM 2885 C CA . GLY C 1 126 ? 36.873 80.326 -41.323 1.00 29.08 125 GLY C CA 1
ATOM 2886 N N . GLU D 1 14 ? 23.544 102.906 -50.766 1.00 42.73 13 GLU D N 1
ATOM 2887 C CA . GLU D 1 14 ? 24.904 103.413 -50.410 1.00 42.53 13 GLU D CA 1
ATOM 2888 C C . GLU D 1 14 ? 25.987 102.359 -50.701 1.00 41.37 13 GLU D C 1
ATOM 2889 O O . GLU D 1 14 ? 26.145 101.398 -49.945 1.00 43.00 13 GLU D O 1
ATOM 2891 N N . VAL D 1 15 ? 26.744 102.556 -51.780 1.00 39.49 14 VAL D N 1
ATOM 2892 C CA . VAL D 1 15 ? 27.761 101.587 -52.247 1.00 38.05 14 VAL D CA 1
ATOM 2893 C C . VAL D 1 15 ? 29.235 102.008 -51.974 1.00 36.22 14 VAL D C 1
ATOM 2894 O O . VAL D 1 15 ? 30.178 101.313 -52.378 1.00 39.02 14 VAL D O 1
ATOM 2898 N N . ASP D 1 16 ? 29.418 103.125 -51.268 1.00 31.42 15 ASP D N 1
ATOM 2899 C CA . ASP D 1 16 ? 30.723 103.581 -50.803 1.00 27.45 15 ASP D CA 1
ATOM 2900 C C . ASP D 1 16 ? 31.271 102.535 -49.852 1.00 24.91 15 ASP D C 1
ATOM 2901 O O . ASP D 1 16 ? 30.726 102.355 -48.768 1.00 21.25 15 ASP D O 1
ATOM 2906 N N . LEU D 1 17 ? 32.337 101.836 -50.239 1.00 22.72 16 LEU D N 1
ATOM 2907 C CA . LEU D 1 17 ? 32.860 100.776 -49.369 1.00 22.43 16 LEU D CA 1
ATOM 2908 C C . LEU D 1 17 ? 33.359 101.302 -48.033 1.00 21.73 16 LEU D C 1
ATOM 2909 O O . LEU D 1 17 ? 33.255 100.631 -47.007 1.00 23.11 16 LEU D O 1
ATOM 2914 N N . GLY D 1 18 ? 33.912 102.506 -48.033 1.00 20.02 17 GLY D N 1
ATOM 2915 C CA . GLY D 1 18 ? 34.416 103.087 -46.809 1.00 18.24 17 GLY D CA 1
ATOM 2916 C C . GLY D 1 18 ? 33.317 103.352 -45.810 1.00 18.18 17 GLY D C 1
ATOM 2917 O O . GLY D 1 18 ? 33.494 103.085 -44.645 1.00 17.86 17 GLY D O 1
ATOM 2929 N N . LEU D 1 20 ? 30.501 101.782 -45.697 1.00 17.62 19 LEU D N 1
ATOM 2930 C CA . LEU D 1 20 ? 30.038 100.443 -45.307 1.00 18.45 19 LEU D CA 1
ATOM 2931 C C . LEU D 1 20 ? 30.992 99.837 -44.275 1.00 16.69 19 LEU D C 1
ATOM 2932 O O . LEU D 1 20 ? 30.549 99.199 -43.317 1.00 17.13 19 LEU D O 1
ATOM 2937 N N . ALA D 1 21 ? 32.287 100.080 -44.423 1.00 16.22 20 ALA D N 1
ATOM 2938 C CA . ALA D 1 21 ? 33.262 99.647 -43.407 1.00 18.88 20 ALA D CA 1
ATOM 2939 C C . ALA D 1 21 ? 32.998 100.316 -42.043 1.00 19.26 20 ALA D C 1
ATOM 2940 O O . ALA D 1 21 ? 32.950 99.636 -41.003 1.00 21.19 20 ALA D O 1
ATOM 2942 N N . ALA D 1 22 ? 32.758 101.624 -42.032 1.00 20.00 21 ALA D N 1
ATOM 2943 C CA . ALA D 1 22 ? 32.436 102.335 -40.779 1.00 20.40 21 ALA D CA 1
ATOM 2944 C C . ALA D 1 22 ? 31.196 101.712 -40.099 1.00 20.50 21 ALA D C 1
ATOM 2945 O O . ALA D 1 22 ? 31.172 101.507 -38.894 1.00 20.23 21 ALA D O 1
ATOM 2947 N N . GLU D 1 23 ? 30.167 101.433 -40.891 1.00 20.50 22 GLU D N 1
ATOM 2948 C CA . GLU D 1 23 ? 28.934 100.841 -40.379 1.00 19.66 22 GLU D CA 1
ATOM 2949 C C . GLU D 1 23 ? 29.110 99.381 -39.898 1.00 19.99 22 GLU D C 1
ATOM 2950 O O . GLU D 1 23 ? 28.614 99.007 -38.839 1.00 19.00 22 GLU D O 1
ATOM 2956 N N . LEU D 1 24 ? 29.833 98.574 -40.666 1.00 17.76 23 LEU D N 1
ATOM 2957 C CA . LEU D 1 24 ? 29.967 97.144 -40.377 1.00 18.40 23 LEU D CA 1
ATOM 2958 C C . LEU D 1 24 ? 31.124 96.752 -39.465 1.00 19.45 23 LEU D C 1
ATOM 2959 O O . LEU D 1 24 ? 31.135 95.627 -38.953 1.00 20.76 23 LEU D O 1
ATOM 2964 N N . SER D 1 25 ? 32.051 97.670 -39.240 1.00 20.84 24 SER D N 1
ATOM 2965 C CA A SER D 1 25 ? 33.272 97.382 -38.459 0.50 21.94 24 SER D CA 1
ATOM 2966 C CA B SER D 1 25 ? 33.278 97.409 -38.449 0.50 21.91 24 SER D CA 1
ATOM 2967 C C . SER D 1 25 ? 33.041 96.581 -37.181 1.00 21.43 24 SER D C 1
ATOM 2968 O O . SER D 1 25 ? 33.661 95.529 -36.993 1.00 22.33 24 SER D O 1
ATOM 2973 N N . PRO D 1 26 ? 32.133 97.025 -36.326 1.00 21.69 25 PRO D N 1
ATOM 2974 C CA . PRO D 1 26 ? 31.946 96.262 -35.077 1.00 21.62 25 PRO D CA 1
ATOM 2975 C C . PRO D 1 26 ? 31.559 94.795 -35.195 1.00 22.00 25 PRO D C 1
ATOM 2976 O O . PRO D 1 26 ? 31.825 94.034 -34.252 1.00 22.15 25 PRO D O 1
ATOM 2980 N N . ILE D 1 27 ? 30.937 94.391 -36.310 1.00 20.83 26 ILE D N 1
ATOM 2981 C CA . ILE D 1 27 ? 30.474 92.995 -36.461 1.00 21.77 26 ILE D CA 1
ATOM 2982 C C . ILE D 1 27 ? 31.322 92.162 -37.417 1.00 21.74 26 ILE D C 1
ATOM 2983 O O . ILE D 1 27 ? 30.999 91.004 -37.680 1.00 19.41 26 ILE D O 1
ATOM 2988 N N . LEU D 1 28 ? 32.368 92.782 -37.968 1.00 23.17 27 LEU D N 1
ATOM 2989 C CA . LEU D 1 28 ? 33.305 92.104 -38.861 1.00 24.64 27 LEU D CA 1
ATOM 2990 C C . LEU D 1 28 ? 34.303 91.305 -38.056 1.00 26.91 27 LEU D C 1
ATOM 2991 O O . LEU D 1 28 ? 34.636 91.670 -36.935 1.00 26.40 27 LEU D O 1
ATOM 2996 N N . GLY D 1 29 ? 34.752 90.194 -38.634 1.00 30.81 28 GLY D N 1
ATOM 2997 C CA . GLY D 1 29 ? 35.810 89.385 -38.072 1.00 32.34 28 GLY D CA 1
ATOM 2998 C C . GLY D 1 29 ? 37.092 90.185 -38.095 1.00 35.20 28 GLY D C 1
ATOM 2999 O O . GLY D 1 29 ? 37.148 91.282 -38.653 1.00 36.39 28 GLY D O 1
ATOM 3000 N N . ASP D 1 30 ? 38.139 89.620 -37.517 1.00 38.16 29 ASP D N 1
ATOM 3001 C CA . ASP D 1 30 ? 39.392 90.354 -37.290 1.00 40.16 29 ASP D CA 1
ATOM 3002 C C . ASP D 1 30 ? 40.221 90.736 -38.535 1.00 39.71 29 ASP D C 1
ATOM 3003 O O . ASP D 1 30 ? 40.824 91.817 -38.591 1.00 40.10 29 ASP D O 1
ATOM 3008 N N . ASN D 1 31 ? 40.253 89.858 -39.520 1.00 37.98 30 ASN D N 1
ATOM 3009 C CA . ASN D 1 31 ? 40.985 90.145 -40.737 1.00 37.19 30 ASN D CA 1
ATOM 3010 C C . ASN D 1 31 ? 40.036 90.026 -41.924 1.00 34.49 30 ASN D C 1
ATOM 3011 O O . ASN D 1 31 ? 40.382 89.481 -42.971 1.00 35.01 30 ASN D O 1
ATOM 3016 N N . GLU D 1 32 ? 38.827 90.548 -41.747 1.00 30.86 31 GLU D N 1
ATOM 3017 C CA . GLU D 1 32 ? 37.814 90.452 -42.775 1.00 27.49 31 GLU D CA 1
ATOM 3018 C C . GLU D 1 32 ? 37.779 91.799 -43.470 1.00 25.56 31 GLU D C 1
ATOM 3019 O O . GLU D 1 32 ? 37.709 92.813 -42.821 1.00 25.07 31 GLU D O 1
ATOM 3025 N N . GLU D 1 33 ? 37.815 91.812 -44.791 1.00 23.44 32 GLU D N 1
ATOM 3026 C CA . GLU D 1 33 ? 37.802 93.071 -45.523 1.00 24.04 32 GLU D CA 1
ATOM 3027 C C . GLU D 1 33 ? 36.624 93.159 -46.463 1.00 21.50 32 GLU D C 1
ATOM 3028 O O . GLU D 1 33 ? 36.269 92.169 -47.097 1.00 21.34 32 GLU D O 1
ATOM 3034 N N . LEU D 1 34 ? 36.071 94.360 -46.603 1.00 20.40 33 LEU D N 1
ATOM 3035 C CA . LEU D 1 34 ? 35.027 94.608 -47.587 1.00 20.50 33 LEU D CA 1
ATOM 3036 C C . LEU D 1 34 ? 35.676 94.711 -48.945 1.00 19.67 33 LEU D C 1
ATOM 3037 O O . LEU D 1 34 ? 36.684 95.404 -49.097 1.00 19.41 33 LEU D O 1
ATOM 3042 N N . GLN D 1 35 ? 35.106 94.044 -49.940 1.00 16.97 34 GLN D N 1
ATOM 3043 C CA . GLN D 1 35 ? 35.722 94.015 -51.254 1.00 17.95 34 GLN D CA 1
ATOM 3044 C C . GLN D 1 35 ? 34.863 94.601 -52.357 1.00 16.74 34 GLN D C 1
ATOM 3045 O O . GLN D 1 35 ? 35.386 95.315 -53.190 1.00 16.70 34 GLN D O 1
ATOM 3051 N N . LEU D 1 36 ? 33.572 94.272 -52.391 1.00 16.05 35 LEU D N 1
ATOM 3052 C CA . LEU D 1 36 ? 32.659 94.795 -53.435 1.00 16.74 35 LEU D CA 1
ATOM 3053 C C . LEU D 1 36 ? 31.293 94.972 -52.838 1.00 16.81 35 LEU D C 1
ATOM 3054 O O . LEU D 1 36 ? 30.947 94.277 -51.894 1.00 17.53 35 LEU D O 1
ATOM 3059 N N . ALA D 1 37 ? 30.503 95.890 -53.382 1.00 15.12 36 ALA D N 1
ATOM 3060 C CA . ALA D 1 37 ? 29.131 96.103 -52.895 1.00 16.41 36 ALA D CA 1
ATOM 3061 C C . ALA D 1 37 ? 28.254 96.463 -54.078 1.00 17.48 36 ALA D C 1
ATOM 3062 O O . ALA D 1 37 ? 28.672 97.262 -54.926 1.00 16.55 36 ALA D O 1
ATOM 3064 N N . TYR D 1 38 ? 27.063 95.865 -54.142 1.00 16.50 37 TYR D N 1
ATOM 3065 C CA . TYR D 1 38 ? 26.095 96.141 -55.211 1.00 16.16 37 TYR D CA 1
ATOM 3066 C C . TYR D 1 38 ? 24.773 96.576 -54.620 1.00 16.42 37 TYR D C 1
ATOM 3067 O O . TYR D 1 38 ? 24.234 95.927 -53.705 1.00 15.91 37 TYR D O 1
ATOM 3095 N N . VAL D 1 41 ? 17.493 96.281 -55.646 1.00 18.11 40 VAL D N 1
ATOM 3096 C CA . VAL D 1 41 ? 16.273 97.113 -55.521 1.00 18.98 40 VAL D CA 1
ATOM 3097 C C . VAL D 1 41 ? 15.973 97.468 -54.057 1.00 19.95 40 VAL D C 1
ATOM 3098 O O . VAL D 1 41 ? 15.669 98.613 -53.722 1.00 18.67 40 VAL D O 1
ATOM 3102 N N . ARG D 1 42 ? 16.055 96.483 -53.181 1.00 21.06 41 ARG D N 1
ATOM 3103 C CA . ARG D 1 42 ? 15.707 96.708 -51.781 1.00 23.85 41 ARG D CA 1
ATOM 3104 C C . ARG D 1 42 ? 16.776 96.408 -50.755 1.00 23.14 41 ARG D C 1
ATOM 3105 O O . ARG D 1 42 ? 16.578 96.729 -49.590 1.00 26.74 41 ARG D O 1
ATOM 3113 N N . ASP D 1 43 ? 17.878 95.793 -51.162 1.00 21.00 42 ASP D N 1
ATOM 3114 C CA . ASP D 1 43 ? 18.967 95.525 -50.239 1.00 19.95 42 ASP D CA 1
ATOM 3115 C C . ASP D 1 43 ? 20.301 95.810 -50.893 1.00 17.99 42 ASP D C 1
ATOM 3116 O O . ASP D 1 43 ? 20.367 96.188 -52.080 1.00 18.21 42 ASP D O 1
ATOM 3121 N N . LEU D 1 44 ? 21.365 95.663 -50.112 1.00 16.66 43 LEU D N 1
ATOM 3122 C CA . LEU D 1 44 ? 22.732 95.795 -50.597 1.00 15.92 43 LEU D CA 1
ATOM 3123 C C . LEU D 1 44 ? 23.390 94.451 -50.476 1.00 16.22 43 LEU D C 1
ATOM 3124 O O . LEU D 1 44 ? 23.278 93.826 -49.430 1.00 17.79 43 LEU D O 1
ATOM 3129 N N . PHE D 1 45 ? 24.081 94.019 -51.518 1.00 14.26 44 PHE D N 1
ATOM 3130 C CA . PHE D 1 45 ? 24.920 92.820 -51.463 1.00 13.63 44 PHE D CA 1
ATOM 3131 C C . PHE D 1 45 ? 26.355 93.272 -51.245 1.00 14.77 44 PHE D C 1
ATOM 3132 O O . PHE D 1 45 ? 26.952 93.837 -52.155 1.00 15.58 44 PHE D O 1
ATOM 3140 N N . VAL D 1 46 ? 26.906 93.041 -50.053 1.00 14.70 45 VAL D N 1
ATOM 3141 C CA . VAL D 1 46 ? 28.262 93.413 -49.725 1.00 13.68 45 VAL D CA 1
ATOM 3142 C C . VAL D 1 46 ? 29.095 92.129 -49.656 1.00 15.01 45 VAL D C 1
ATOM 3143 O O . VAL D 1 46 ? 28.844 91.248 -48.820 1.00 13.43 45 VAL D O 1
ATOM 3147 N N . PHE D 1 47 ? 30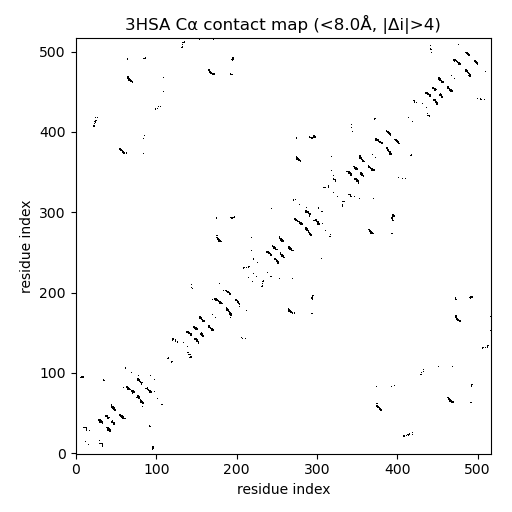.100 92.050 -50.530 1.00 15.70 46 PHE D N 1
ATOM 3148 C CA . PHE D 1 47 ? 31.006 90.910 -50.614 1.00 14.43 46 PHE D CA 1
ATOM 3149 C C . PHE D 1 47 ? 32.233 91.232 -49.787 1.00 13.81 46 PHE D C 1
ATOM 3150 O O . PHE D 1 47 ? 32.979 92.175 -50.083 1.00 13.03 46 PHE D O 1
ATOM 3158 N N . THR D 1 48 ? 32.416 90.492 -48.700 1.00 13.83 47 THR D N 1
ATOM 3159 C CA . THR D 1 48 ? 33.649 90.577 -47.933 1.00 13.78 47 THR D CA 1
ATOM 3160 C C . THR D 1 48 ? 34.572 89.403 -48.337 1.00 15.88 47 THR D C 1
ATOM 3161 O O . THR D 1 48 ? 34.197 88.521 -49.121 1.00 16.47 47 THR D O 1
ATOM 3165 N N . SER D 1 49 ? 35.789 89.417 -47.802 1.00 16.08 48 SER D N 1
ATOM 3166 C CA . SER D 1 49 ? 36.727 88.328 -47.993 1.00 19.16 48 SER D CA 1
ATOM 3167 C C . SER D 1 49 ? 36.230 87.004 -47.347 1.00 20.95 48 SER D C 1
ATOM 3168 O O . SER D 1 49 ? 36.809 85.958 -47.622 1.00 19.65 48 SER D O 1
ATOM 3182 N N . ARG D 1 51 ? 32.344 86.510 -46.413 1.00 16.74 50 ARG D N 1
ATOM 3183 C CA . ARG D 1 51 ? 30.917 86.316 -46.551 1.00 15.01 50 ARG D CA 1
ATOM 3184 C C . ARG D 1 51 ? 30.248 87.370 -47.414 1.00 12.97 50 ARG D C 1
ATOM 3185 O O . ARG D 1 51 ? 30.760 88.485 -47.646 1.00 13.67 50 ARG D O 1
ATOM 3193 N N . LEU D 1 52 ? 29.117 86.969 -47.939 1.00 13.96 51 LEU D N 1
ATOM 3194 C CA . LEU D 1 52 ? 28.191 87.884 -48.537 1.00 13.96 51 LEU D CA 1
ATOM 3195 C C . LEU D 1 52 ? 27.305 88.354 -47.384 1.00 15.38 51 LEU D C 1
ATOM 3196 O O . LEU D 1 52 ? 26.736 87.535 -46.670 1.00 15.56 51 LEU D O 1
ATOM 3201 N N . ILE D 1 53 ? 27.180 89.664 -47.221 1.00 15.11 52 ILE D N 1
ATOM 3202 C CA . ILE D 1 53 ? 26.353 90.235 -46.219 1.00 15.37 52 ILE D CA 1
ATOM 3203 C C . ILE D 1 53 ? 25.272 91.007 -46.959 1.00 14.71 52 ILE D C 1
ATOM 3204 O O . ILE D 1 53 ? 25.584 91.927 -47.678 1.00 16.10 52 ILE D O 1
ATOM 3209 N N . LEU D 1 54 ? 24.029 90.600 -46.796 1.00 13.63 53 LEU D N 1
ATOM 3210 C CA . LEU D 1 54 ? 22.878 91.350 -47.291 1.00 15.51 53 LEU D CA 1
ATOM 3211 C C . LEU D 1 54 ? 22.395 92.339 -46.246 1.00 15.14 53 LEU D C 1
ATOM 3212 O O . LEU D 1 54 ? 21.984 91.940 -45.136 1.00 13.32 53 LEU D O 1
ATOM 3217 N N . ILE D 1 55 ? 22.381 93.618 -46.628 1.00 14.14 54 ILE D N 1
ATOM 3218 C CA . ILE D 1 55 ? 21.925 94.684 -45.745 1.00 14.30 54 ILE D CA 1
ATOM 3219 C C . ILE D 1 55 ? 20.607 95.238 -46.286 1.00 15.15 54 ILE D C 1
ATOM 3220 O O . ILE D 1 55 ? 20.572 95.739 -47.417 1.00 13.38 54 ILE D O 1
ATOM 3225 N N . ASP D 1 56 ? 19.555 95.149 -45.468 1.00 16.33 55 ASP D N 1
ATOM 3226 C CA . ASP D 1 56 ? 18.238 95.667 -45.788 1.00 18.71 55 ASP D CA 1
ATOM 3227 C C . ASP D 1 56 ? 17.795 96.684 -44.729 1.00 18.30 55 ASP D C 1
ATOM 3228 O O . ASP D 1 56 ? 17.588 96.354 -43.549 1.00 19.39 55 ASP D O 1
ATOM 3244 N N . GLN D 1 58 ? 14.935 99.290 -43.796 1.00 22.28 57 GLN D N 1
ATOM 3245 C CA . GLN D 1 58 ? 13.563 99.473 -44.282 1.00 24.61 57 GLN D CA 1
ATOM 3246 C C . GLN D 1 58 ? 12.833 100.622 -43.653 1.00 24.30 57 GLN D C 1
ATOM 3247 O O . GLN D 1 58 ? 13.248 101.147 -42.645 1.00 24.74 57 GLN D O 1
ATOM 3253 N N . GLY D 1 59 ? 11.723 100.981 -44.277 1.00 25.20 58 GLY D N 1
ATOM 3254 C CA . GLY D 1 59 ? 10.851 102.023 -43.776 1.00 26.15 58 GLY D CA 1
ATOM 3255 C C . GLY D 1 59 ? 11.281 103.358 -44.339 1.00 26.85 58 GLY D C 1
ATOM 3256 O O . GLY D 1 59 ? 12.294 103.461 -45.032 1.00 27.93 58 GLY D O 1
ATOM 3257 N N . VAL D 1 60 ? 10.473 104.364 -44.078 1.00 26.13 59 VAL D N 1
ATOM 3258 C CA . VAL D 1 60 ? 10.795 105.733 -44.441 1.00 26.15 59 VAL D CA 1
ATOM 3259 C C . VAL D 1 60 ? 11.951 106.218 -43.553 1.00 27.21 59 VAL D C 1
ATOM 3260 O O . VAL D 1 60 ? 12.804 106.966 -44.000 1.00 29.11 59 VAL D O 1
ATOM 3264 N N . THR D 1 61 ? 11.975 105.779 -42.296 1.00 28.51 60 THR D N 1
ATOM 3265 C CA . THR D 1 61 ? 12.969 106.237 -41.340 1.00 29.73 60 THR D CA 1
ATOM 3266 C C . THR D 1 61 ? 14.235 105.377 -41.405 1.00 31.02 60 THR D C 1
ATOM 3267 O O . THR D 1 61 ? 15.258 105.758 -40.863 1.00 30.66 60 THR D O 1
ATOM 3271 N N . GLY D 1 62 ? 14.154 104.220 -42.068 1.00 31.04 61 GLY D N 1
ATOM 3272 C CA . GLY D 1 62 ? 15.300 103.307 -42.185 1.00 31.39 61 GLY D CA 1
ATOM 3273 C C . GLY D 1 62 ? 15.773 102.724 -40.859 1.00 31.70 61 GLY D C 1
ATOM 3274 O O . GLY D 1 62 ? 16.919 102.321 -40.763 1.00 33.05 61 GLY D O 1
ATOM 3293 N N . VAL D 1 65 ? 16.644 97.417 -39.550 1.00 21.62 64 VAL D N 1
ATOM 3294 C CA . VAL D 1 65 ? 17.821 96.998 -40.306 1.00 18.96 64 VAL D CA 1
ATOM 3295 C C . VAL D 1 65 ? 18.135 95.523 -40.081 1.00 18.02 64 VAL D C 1
ATOM 3296 O O . VAL D 1 65 ? 18.075 95.064 -38.946 1.00 18.67 64 VAL D O 1
ATOM 3300 N N . SER D 1 66 ? 18.386 94.776 -41.153 1.00 16.74 65 SER D N 1
ATOM 3301 C CA . SER D 1 66 ? 18.900 93.398 -41.015 1.00 16.66 65 SER D CA 1
ATOM 3302 C C . SER D 1 66 ? 20.233 93.217 -41.720 1.00 16.46 65 SER D C 1
ATOM 3303 O O . SER D 1 66 ? 20.444 93.775 -42.816 1.00 14.23 65 SER D O 1
ATOM 3306 N N . TYR D 1 67 ? 21.116 92.442 -41.092 1.00 14.64 66 TYR D N 1
ATOM 3307 C CA . TYR D 1 67 ? 22.363 92.039 -41.699 1.00 16.01 66 TYR D CA 1
ATOM 3308 C C . TYR D 1 67 ? 22.284 90.535 -41.832 1.00 15.96 66 TYR D C 1
ATOM 3309 O O . TYR D 1 67 ? 22.302 89.842 -40.834 1.00 15.69 66 TYR D O 1
ATOM 3318 N N . HIS D 1 68 ? 22.197 90.042 -43.064 1.00 14.18 67 HIS D N 1
ATOM 3319 C CA . HIS D 1 68 ? 22.151 88.617 -43.304 1.00 14.60 67 HIS D CA 1
ATOM 3320 C C . HIS D 1 68 ? 23.523 88.181 -43.845 1.00 13.81 67 HIS D C 1
ATOM 3321 O O . HIS D 1 68 ? 23.878 88.480 -44.985 1.00 12.73 67 HIS D O 1
ATOM 3328 N N . SER D 1 69 ? 24.236 87.412 -43.038 1.00 14.75 68 SER D N 1
ATOM 3329 C CA . SER D 1 69 ? 25.584 86.906 -43.376 1.00 13.61 68 SER D CA 1
ATOM 3330 C C . SER D 1 69 ? 25.509 85.524 -43.994 1.00 14.89 68 SER D C 1
ATOM 3331 O O . SER D 1 69 ? 24.925 84.599 -43.413 1.00 15.82 68 SER D O 1
ATOM 3334 N N . ILE D 1 70 ? 26.067 85.386 -45.196 1.00 13.77 69 ILE D N 1
ATOM 3335 C CA . ILE D 1 70 ? 26.058 84.135 -45.917 1.00 14.70 69 ILE D CA 1
ATOM 3336 C C . ILE D 1 70 ? 27.497 83.758 -46.261 1.00 14.65 69 ILE D C 1
ATOM 3337 O O . ILE D 1 70 ? 28.078 84.332 -47.229 1.00 15.03 69 ILE D O 1
ATOM 3342 N N . PRO D 1 71 ? 28.105 82.840 -45.464 1.00 14.08 70 PRO D N 1
ATOM 3343 C CA . PRO D 1 71 ? 29.428 82.335 -45.804 1.00 14.25 70 PRO D CA 1
ATOM 3344 C C . PRO D 1 71 ? 29.378 81.798 -47.215 1.00 13.38 70 PRO D C 1
ATOM 3345 O O . PRO D 1 71 ? 28.370 81.194 -47.576 1.00 13.72 70 PRO D O 1
ATOM 3349 N N . TYR D 1 72 ? 30.454 81.960 -47.991 1.00 13.99 71 TYR D N 1
ATOM 3350 C CA . TYR D 1 72 ? 30.382 81.609 -49.411 1.00 14.62 71 TYR D CA 1
ATOM 3351 C C . TYR D 1 72 ? 30.136 80.108 -49.653 1.00 14.24 71 TYR D C 1
ATOM 3352 O O . TYR D 1 72 ? 29.483 79.730 -50.626 1.00 12.40 71 TYR D O 1
ATOM 3372 N N . ALA D 1 74 ? 28.056 78.379 -48.178 1.00 17.19 73 ALA D N 1
ATOM 3373 C CA . ALA D 1 74 ? 26.611 78.142 -48.037 1.00 15.76 73 ALA D CA 1
ATOM 3374 C C . ALA D 1 74 ? 25.832 78.400 -49.317 1.00 15.63 73 ALA D C 1
ATOM 3375 O O . ALA D 1 74 ? 24.640 78.096 -49.355 1.00 15.75 73 ALA D O 1
ATOM 3377 N N . ILE D 1 75 ? 26.486 78.953 -50.355 1.00 14.23 74 ILE D N 1
ATOM 3378 C CA . ILE D 1 75 ? 25.847 79.164 -51.664 1.00 14.86 74 ILE D CA 1
ATOM 3379 C C . ILE D 1 75 ? 25.846 77.822 -52.413 1.00 13.42 74 ILE D C 1
ATOM 3380 O O . ILE D 1 75 ? 26.881 77.330 -52.851 1.00 14.48 74 ILE D O 1
ATOM 3385 N N . VAL D 1 76 ? 24.665 77.240 -52.548 1.00 12.03 75 VAL D N 1
ATOM 3386 C CA . VAL D 1 76 ? 24.538 75.897 -53.078 1.00 12.65 75 VAL D CA 1
ATOM 3387 C C . VAL D 1 76 ? 24.430 75.923 -54.611 1.00 11.91 75 VAL D C 1
ATOM 3388 O O . VAL D 1 76 ? 25.116 75.176 -55.288 1.00 11.75 75 VAL D O 1
ATOM 3392 N N . HIS D 1 77 ? 23.504 76.728 -55.125 1.00 12.97 76 HIS D N 1
ATOM 3393 C CA . HIS D 1 77 ? 23.328 76.881 -56.556 1.00 13.97 76 HIS D CA 1
ATOM 3394 C C . HIS D 1 77 ? 22.631 78.207 -56.815 1.00 14.14 76 HIS D C 1
ATOM 3395 O O . HIS D 1 77 ? 22.104 78.821 -55.884 1.00 14.47 76 HIS D O 1
ATOM 3402 N N . PHE D 1 78 ? 22.682 78.671 -58.060 1.00 12.48 77 PHE D N 1
ATOM 3403 C CA . PHE D 1 78 ? 22.071 79.939 -58.402 1.00 12.29 77 PHE D CA 1
ATOM 3404 C C . PHE D 1 78 ? 21.672 79.944 -59.856 1.00 13.10 77 PHE D C 1
ATOM 3405 O O . PHE D 1 78 ? 22.227 79.198 -60.653 1.00 11.78 77 PHE D O 1
ATOM 3413 N N . GLN D 1 79 ? 20.717 80.809 -60.183 1.00 14.17 78 GLN D N 1
ATOM 3414 C CA . GLN D 1 79 ? 20.110 80.814 -61.512 1.00 15.40 78 GLN D CA 1
ATOM 3415 C C . GLN D 1 79 ? 19.828 82.247 -61.897 1.00 15.76 78 GLN D C 1
ATOM 3416 O O . GLN D 1 79 ? 19.343 83.042 -61.074 1.00 16.08 78 GLN D O 1
ATOM 3422 N N . VAL D 1 80 ? 20.133 82.583 -63.148 1.00 14.87 79 VAL D N 1
ATOM 3423 C CA . VAL D 1 80 ? 19.735 83.880 -63.704 1.00 14.82 79 VAL D CA 1
ATOM 3424 C C . VAL D 1 80 ? 18.841 83.637 -64.936 1.00 14.31 79 VAL D C 1
ATOM 3425 O O . VAL D 1 80 ? 19.151 82.808 -65.796 1.00 12.89 79 VAL D O 1
ATOM 3429 N N . GLU D 1 81 ? 17.688 84.306 -64.947 1.00 14.89 80 GLU D N 1
ATOM 3430 C CA . GLU D 1 81 ? 16.745 84.245 -66.040 1.00 17.89 80 GLU D CA 1
ATOM 3431 C C . GLU D 1 81 ? 16.633 85.610 -66.614 1.00 16.52 80 GLU D C 1
ATOM 3432 O O . GLU D 1 81 ? 16.544 86.603 -65.870 1.00 17.62 80 GLU D O 1
ATOM 3438 N N . THR D 1 82 ? 16.613 85.671 -67.924 1.00 17.23 81 THR D N 1
ATOM 3439 C CA . THR D 1 82 ? 16.472 86.941 -68.623 1.00 18.26 81 THR D CA 1
ATOM 3440 C C . THR D 1 82 ? 15.026 87.414 -68.470 1.00 21.14 81 THR D C 1
ATOM 3441 O O . THR D 1 82 ? 14.151 86.630 -68.089 1.00 21.12 81 THR D O 1
ATOM 3445 N N . ALA D 1 83 ? 14.805 88.700 -68.771 1.00 21.72 82 ALA D N 1
ATOM 3446 C CA . ALA D 1 83 ? 13.501 89.350 -68.658 1.00 22.87 82 ALA D CA 1
ATOM 3447 C C . ALA D 1 83 ? 12.425 88.702 -69.499 1.00 24.11 82 ALA D C 1
ATOM 3448 O O . ALA D 1 83 ? 11.356 88.391 -69.000 1.00 25.12 82 ALA D O 1
ATOM 3450 N N . GLY D 1 84 ? 12.697 88.534 -70.788 1.00 25.48 83 GLY D N 1
ATOM 3451 C CA . GLY D 1 84 ? 11.734 87.922 -71.699 1.00 27.69 83 GLY D CA 1
ATOM 3452 C C . GLY D 1 84 ? 10.911 88.984 -72.397 1.00 28.59 83 GLY D C 1
ATOM 3453 O O . GLY D 1 84 ? 10.917 89.059 -73.629 1.00 29.73 83 GLY D O 1
ATOM 3454 N N . THR D 1 85 ? 10.242 89.814 -71.598 1.00 29.80 84 THR D N 1
ATOM 3455 C CA . THR D 1 85 ? 9.426 90.944 -72.088 1.00 30.74 84 THR D CA 1
ATOM 3456 C C . THR D 1 85 ? 9.896 92.247 -71.422 1.00 30.63 84 THR D C 1
ATOM 3457 O O . THR D 1 85 ? 10.633 92.226 -70.414 1.00 28.52 84 THR D O 1
ATOM 3461 N N . PHE D 1 86 ? 9.476 93.376 -71.986 1.00 30.18 85 PHE D N 1
ATOM 3462 C CA . PHE D 1 86 ? 9.906 94.678 -71.474 1.00 30.66 85 PHE D CA 1
ATOM 3463 C C . PHE D 1 86 ? 9.286 95.139 -70.167 1.00 31.03 85 PHE D C 1
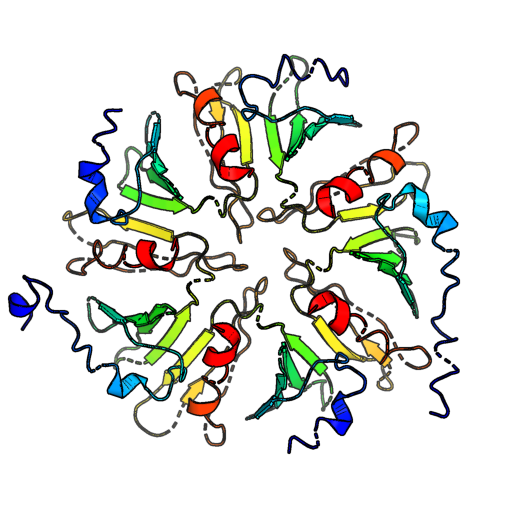ATOM 3464 O O . PHE D 1 86 ? 9.846 95.986 -69.514 1.00 31.57 85 PHE D O 1
ATOM 3472 N N . ASP D 1 87 ? 8.159 94.576 -69.768 1.00 32.40 86 ASP D N 1
ATOM 3473 C CA . ASP D 1 87 ? 7.536 94.953 -68.485 1.00 34.32 86 ASP D CA 1
ATOM 3474 C C . ASP D 1 87 ? 8.077 94.126 -67.295 1.00 34.54 86 ASP D C 1
ATOM 3475 O O . ASP D 1 87 ? 7.576 94.260 -66.174 1.00 33.62 86 ASP D O 1
ATOM 3488 N N . ASP D 1 89 ? 11.793 92.311 -65.273 1.00 29.85 88 ASP D N 1
ATOM 3489 C CA . ASP D 1 89 ? 13.269 92.389 -65.122 1.00 28.61 88 ASP D CA 1
ATOM 3490 C C . ASP D 1 89 ? 13.908 91.017 -65.247 1.00 26.13 88 ASP D C 1
ATOM 3491 O O . ASP D 1 89 ? 13.232 90.013 -65.062 1.00 27.54 88 ASP D O 1
ATOM 3496 N N . ALA D 1 90 ? 15.211 90.982 -65.556 1.00 25.09 89 ALA D N 1
ATOM 3497 C CA . ALA D 1 90 ? 16.010 89.769 -65.397 1.00 21.54 89 ALA D CA 1
ATOM 3498 C C . ALA D 1 90 ? 16.002 89.469 -63.892 1.00 19.48 89 ALA D C 1
ATOM 3499 O O . ALA D 1 90 ? 15.883 90.393 -63.081 1.00 17.92 89 ALA D O 1
ATOM 3501 N N . GLU D 1 91 ? 16.183 88.210 -63.529 1.00 16.89 90 GLU D N 1
ATOM 3502 C CA . GLU D 1 91 ? 16.061 87.800 -62.146 1.00 16.53 90 GLU D CA 1
ATOM 3503 C C . GLU D 1 91 ? 17.149 86.836 -61.714 1.00 16.39 90 GLU D C 1
ATOM 3504 O O . GLU D 1 91 ? 17.480 85.880 -62.450 1.00 14.94 90 GLU D O 1
ATOM 3510 N N . LEU D 1 92 ? 17.669 87.072 -60.509 1.00 14.97 91 LEU D N 1
ATOM 3511 C CA . LEU D 1 92 ? 18.640 86.195 -59.873 1.00 15.96 91 LEU D CA 1
ATOM 3512 C C . LEU D 1 92 ? 17.955 85.424 -58.773 1.00 16.47 91 LEU D C 1
ATOM 3513 O O . LEU D 1 92 ? 17.231 86.021 -57.969 1.00 15.41 91 LEU D O 1
ATOM 3529 N N . LEU D 1 94 ? 19.234 82.757 -55.733 1.00 16.27 93 LEU D N 1
ATOM 3530 C CA . LEU D 1 94 ? 20.393 82.256 -55.030 1.00 15.27 93 LEU D CA 1
ATOM 3531 C C . LEU D 1 94 ? 19.861 81.321 -53.969 1.00 15.42 93 LEU D C 1
ATOM 3532 O O . LEU D 1 94 ? 19.093 81.730 -53.103 1.00 14.94 93 LEU D O 1
ATOM 3537 N N . TRP D 1 95 ? 20.222 80.056 -54.073 1.00 14.29 94 TRP D N 1
ATOM 3538 C CA . TRP D 1 95 ? 19.808 79.084 -53.103 1.00 15.68 94 TRP D CA 1
ATOM 3539 C C . TRP D 1 95 ? 20.944 78.887 -52.137 1.00 16.33 94 TRP D C 1
ATOM 3540 O O . TRP D 1 95 ? 22.117 78.655 -52.544 1.00 13.60 94 TRP D O 1
ATOM 3551 N N . ILE D 1 96 ? 20.558 78.928 -50.866 1.00 17.32 95 ILE D N 1
ATOM 3552 C CA A ILE D 1 96 ? 21.476 78.890 -49.728 0.60 17.39 95 ILE D CA 1
ATOM 3553 C CA B ILE D 1 96 ? 21.533 78.820 -49.794 0.40 18.03 95 ILE D CA 1
ATOM 3554 C C . ILE D 1 96 ? 21.201 77.687 -48.877 1.00 18.81 95 ILE D C 1
ATOM 3555 O O . ILE D 1 96 ? 20.042 77.319 -48.703 1.00 17.80 95 ILE D O 1
ATOM 3564 N N . SER D 1 97 ? 22.270 77.102 -48.348 1.00 19.95 96 SER D N 1
ATOM 3565 C CA . SER D 1 97 ? 22.179 75.945 -47.533 1.00 23.61 96 SER D CA 1
ATOM 3566 C C . SER D 1 97 ? 21.382 76.259 -46.252 1.00 23.75 96 SER D C 1
ATOM 3567 O O . SER D 1 97 ? 21.425 77.360 -45.730 1.00 24.72 96 SER D O 1
ATOM 3570 N N . GLY D 1 98 ? 20.630 75.312 -45.757 1.00 25.22 97 GLY D N 1
ATOM 3571 C CA . GLY D 1 98 ? 19.872 75.558 -44.506 1.00 28.08 97 GLY D CA 1
ATOM 3572 C C . GLY D 1 98 ? 18.671 76.507 -44.603 1.00 27.96 97 GLY D C 1
ATOM 3573 O O . GLY D 1 98 ? 18.057 76.825 -43.597 1.00 28.65 97 GLY D O 1
ATOM 3574 N N . GLN D 1 99 ? 18.335 76.915 -45.827 1.00 29.77 98 GLN D N 1
ATOM 3575 C CA . GLN D 1 99 ? 17.202 77.784 -46.140 1.00 31.53 98 GLN D CA 1
ATOM 3576 C C . GLN D 1 99 ? 16.515 77.192 -47.361 1.00 31.70 98 GLN D C 1
ATOM 3577 O O . GLN D 1 99 ? 17.131 77.042 -48.415 1.00 30.58 98 GLN D O 1
ATOM 3583 N N . HIS D 1 100 ? 15.235 76.889 -47.241 1.00 33.43 99 HIS D N 1
ATOM 3584 C CA . HIS D 1 100 ? 14.527 76.189 -48.322 1.00 34.69 99 HIS D CA 1
ATOM 3585 C C . HIS D 1 100 ? 14.197 77.048 -49.540 1.00 32.97 99 HIS D C 1
ATOM 3586 O O . HIS D 1 100 ? 14.324 76.611 -50.682 1.00 31.98 99 HIS D O 1
ATOM 3593 N N . GLU D 1 101 ? 13.726 78.253 -49.289 1.00 31.70 100 GLU D N 1
ATOM 3594 C CA . GLU D 1 101 ? 13.357 79.165 -50.382 1.00 30.60 100 GLU D CA 1
ATOM 3595 C C . GLU D 1 101 ? 14.573 79.906 -50.932 1.00 25.64 100 GLU D C 1
ATOM 3596 O O . GLU D 1 101 ? 15.373 80.352 -50.122 1.00 25.82 100 GLU D O 1
ATOM 3602 N N . PRO D 1 102 ? 14.688 80.071 -52.281 1.00 21.89 101 PRO D N 1
ATOM 3603 C CA . PRO D 1 102 ? 15.810 80.879 -52.800 1.00 21.30 101 PRO D CA 1
ATOM 3604 C C . PRO D 1 102 ? 15.673 82.357 -52.462 1.00 19.97 101 PRO D C 1
ATOM 3605 O O . PRO D 1 102 ? 14.554 82.845 -52.289 1.00 20.51 101 PRO D O 1
ATOM 3609 N N . LEU D 1 103 ? 16.794 83.049 -52.365 1.00 18.94 102 LEU D N 1
ATOM 3610 C CA . LEU D 1 103 ? 16.784 84.502 -52.330 1.00 18.92 102 LEU D CA 1
ATOM 3611 C C . LEU D 1 103 ? 16.464 84.899 -53.776 1.00 17.84 102 LEU D C 1
ATOM 3612 O O . LEU D 1 103 ? 17.027 84.319 -54.697 1.00 17.90 102 LEU D O 1
ATOM 3617 N N . VAL D 1 104 ? 15.561 85.846 -53.987 1.00 16.53 103 VAL D N 1
ATOM 3618 C CA . VAL D 1 104 ? 15.166 86.256 -55.326 1.00 16.32 103 VAL D CA 1
ATOM 3619 C C . VAL D 1 104 ? 15.387 87.742 -55.508 1.00 16.43 103 VAL D C 1
ATOM 3620 O O . VAL D 1 104 ? 14.908 88.512 -54.721 1.00 15.44 103 VAL D O 1
ATOM 3635 N N . GLU D 1 106 ? 15.621 91.073 -58.454 1.00 16.70 105 GLU D N 1
ATOM 3636 C CA . GLU D 1 106 ? 15.538 91.647 -59.757 1.00 19.52 105 GLU D CA 1
ATOM 3637 C C . GLU D 1 106 ? 16.885 92.272 -60.077 1.00 18.76 105 GLU D C 1
ATOM 3638 O O . GLU D 1 106 ? 17.472 92.910 -59.214 1.00 18.59 105 GLU D O 1
ATOM 3644 N N . LEU D 1 107 ? 17.354 92.050 -61.308 1.00 18.92 106 LEU D N 1
ATOM 3645 C CA . LEU D 1 107 ? 18.578 92.628 -61.856 1.00 18.98 106 LEU D CA 1
ATOM 3646 C C . LEU D 1 107 ? 18.104 93.713 -62.806 1.00 21.93 106 LEU D C 1
ATOM 3647 O O . LEU D 1 107 ? 17.699 93.451 -63.960 1.00 21.02 106 LEU D O 1
ATOM 3663 N N . ARG D 1 109 ? 17.709 96.840 -65.390 1.00 27.62 108 ARG D N 1
ATOM 3664 C CA . ARG D 1 109 ? 18.378 97.346 -66.605 1.00 30.17 108 ARG D CA 1
ATOM 3665 C C . ARG D 1 109 ? 19.231 98.560 -66.206 1.00 29.94 108 ARG D C 1
ATOM 3666 O O . ARG D 1 109 ? 18.849 99.336 -65.335 1.00 30.48 108 ARG D O 1
ATOM 3674 N N . GLY D 1 110 ? 20.427 98.655 -66.771 1.00 30.90 109 GLY D N 1
ATOM 3675 C CA . GLY D 1 110 ? 21.364 99.751 -66.460 1.00 30.61 109 GLY D CA 1
ATOM 3676 C C . GLY D 1 110 ? 22.310 99.497 -65.305 1.00 30.19 109 GLY D C 1
ATOM 3677 O O . GLY D 1 110 ? 23.348 100.159 -65.216 1.00 31.90 109 GLY D O 1
ATOM 3678 N N . THR D 1 111 ? 21.966 98.556 -64.418 1.00 27.50 110 THR D N 1
ATOM 3679 C CA . THR D 1 111 ? 22.828 98.191 -63.286 1.00 25.55 110 THR D CA 1
ATOM 3680 C C . THR D 1 111 ? 23.850 97.156 -63.747 1.00 23.88 110 THR D C 1
ATOM 3681 O O . THR D 1 111 ? 23.812 96.722 -64.891 1.00 20.03 110 THR D O 1
ATOM 3685 N N . ASP D 1 112 ? 24.741 96.747 -62.847 1.00 23.71 111 ASP D N 1
ATOM 3686 C CA . ASP D 1 112 ? 25.820 95.820 -63.196 1.00 23.82 111 ASP D CA 1
ATOM 3687 C C . ASP D 1 112 ? 25.281 94.371 -63.130 1.00 23.18 111 ASP D C 1
ATOM 3688 O O . ASP D 1 112 ? 25.644 93.602 -62.255 1.00 21.11 111 ASP D O 1
ATOM 3693 N N . VAL D 1 113 ? 24.403 94.056 -64.067 1.00 22.16 112 VAL D N 1
ATOM 3694 C CA . VAL D 1 113 ? 23.730 92.760 -64.167 1.00 22.66 112 VAL D CA 1
ATOM 3695 C C . VAL D 1 113 ? 24.713 91.615 -64.404 1.00 22.01 112 VAL D C 1
ATOM 3696 O O . VAL D 1 113 ? 24.613 90.564 -63.775 1.00 22.41 112 VAL D O 1
ATOM 3700 N N . VAL D 1 114 ? 25.666 91.819 -65.298 1.00 21.37 113 VAL D N 1
ATOM 3701 C CA . VAL D 1 114 ? 26.633 90.784 -65.662 1.00 21.94 113 VAL D CA 1
ATOM 3702 C C . VAL D 1 114 ? 27.719 90.650 -64.601 1.00 19.83 113 VAL D C 1
ATOM 3703 O O . VAL D 1 114 ? 28.130 89.561 -64.245 1.00 17.61 113 VAL D O 1
ATOM 3707 N N . GLY D 1 115 ? 28.175 91.794 -64.112 1.00 18.56 114 GLY D N 1
ATOM 3708 C CA . GLY D 1 115 ? 29.183 91.873 -63.070 1.00 16.50 114 GLY D CA 1
ATOM 3709 C C . GLY D 1 115 ? 28.838 91.114 -61.799 1.00 16.86 114 GLY D C 1
ATOM 3710 O O . GLY D 1 115 ? 29.668 90.379 -61.284 1.00 16.36 114 GLY D O 1
ATOM 3711 N N . ILE D 1 116 ? 27.617 91.275 -61.299 1.00 16.16 115 ILE D N 1
ATOM 3712 C CA . ILE D 1 116 ? 27.233 90.580 -60.077 1.00 15.35 115 ILE D CA 1
ATOM 3713 C C . ILE D 1 116 ? 27.244 89.050 -60.291 1.00 15.44 115 ILE D C 1
ATOM 3714 O O . ILE D 1 116 ? 27.570 88.311 -59.369 1.00 13.16 115 ILE D O 1
ATOM 3719 N N . GLN D 1 117 ? 26.928 88.583 -61.500 1.00 14.54 116 GLN D N 1
ATOM 3720 C CA . GLN D 1 117 ? 26.953 87.132 -61.770 1.00 14.97 116 GLN D CA 1
ATOM 3721 C C . GLN D 1 117 ? 28.397 86.615 -61.729 1.00 14.60 116 GLN D C 1
ATOM 3722 O O . GLN D 1 117 ? 28.667 85.514 -61.250 1.00 15.13 116 GLN D O 1
ATOM 3739 N N . THR D 1 119 ? 30.878 88.010 -60.090 1.00 14.42 118 THR D N 1
ATOM 3740 C CA . THR D 1 119 ? 31.279 88.079 -58.721 1.00 13.15 118 THR D CA 1
ATOM 3741 C C . THR D 1 119 ? 30.775 86.881 -57.938 1.00 13.00 118 THR D C 1
ATOM 3742 O O . THR D 1 119 ? 31.544 86.235 -57.224 1.00 11.96 118 THR D O 1
ATOM 3746 N N . ILE D 1 120 ? 29.490 86.569 -58.046 1.00 12.67 119 ILE D N 1
ATOM 3747 C CA . ILE D 1 120 ? 28.993 85.382 -57.358 1.00 13.70 119 ILE D CA 1
ATOM 3748 C C . ILE D 1 120 ? 29.791 84.113 -57.745 1.00 13.48 119 ILE D C 1
ATOM 3749 O O . ILE D 1 120 ? 30.225 83.338 -56.853 1.00 15.33 119 ILE D O 1
ATOM 3754 N N . ALA D 1 121 ? 30.062 83.929 -59.035 1.00 14.56 120 ALA D N 1
ATOM 3755 C CA . ALA D 1 121 ? 30.863 82.784 -59.487 1.00 15.35 120 ALA D CA 1
ATOM 3756 C C . ALA D 1 121 ? 32.292 82.796 -58.912 1.00 16.25 120 ALA D C 1
ATOM 3757 O O . ALA D 1 121 ? 32.796 81.760 -58.465 1.00 14.73 120 ALA D O 1
ATOM 3759 N N . ARG D 1 122 ? 32.964 83.933 -58.941 1.00 16.99 121 ARG D N 1
ATOM 3760 C CA . ARG D 1 122 ? 34.307 83.978 -58.322 1.00 18.03 121 ARG D CA 1
ATOM 3761 C C . ARG D 1 122 ? 34.323 83.526 -56.844 1.00 17.97 121 ARG D C 1
ATOM 3762 O O . ARG D 1 122 ? 35.167 82.722 -56.421 1.00 17.62 121 ARG D O 1
ATOM 3770 N N . TYR D 1 123 ? 33.430 84.083 -56.048 1.00 15.78 122 TYR D N 1
ATOM 3771 C CA . TYR D 1 123 ? 33.438 83.772 -54.603 1.00 16.55 122 TYR D CA 1
ATOM 3772 C C . TYR D 1 123 ? 32.882 82.419 -54.214 1.00 16.49 122 TYR D C 1
ATOM 3773 O O . TYR D 1 123 ? 33.360 81.796 -53.259 1.00 18.08 122 TYR D O 1
ATOM 3782 N N . ALA D 1 124 ? 31.867 81.964 -54.929 1.00 17.59 123 ALA D N 1
ATOM 3783 C CA . ALA D 1 124 ? 31.154 80.738 -54.588 1.00 17.51 123 ALA D CA 1
ATOM 3784 C C . ALA D 1 124 ? 31.874 79.527 -55.115 1.00 18.86 123 ALA D C 1
ATOM 3785 O O . ALA D 1 124 ? 31.896 78.495 -54.465 1.00 20.70 123 ALA D O 1
ATOM 3787 N N . LEU D 1 125 ? 32.494 79.658 -56.270 1.00 19.02 124 LEU D N 1
ATOM 3788 C CA . LEU D 1 125 ? 33.149 78.541 -56.878 1.00 21.98 124 LEU D CA 1
ATOM 3789 C C . LEU D 1 125 ? 34.656 78.541 -56.585 1.00 26.37 124 LEU D C 1
ATOM 3790 O O . LEU D 1 125 ? 35.275 77.500 -56.666 1.00 26.78 124 LEU D O 1
ATOM 3795 N N . GLY D 1 126 ? 35.238 79.715 -56.304 1.00 29.91 125 GLY D N 1
ATOM 3796 C CA . GLY D 1 126 ? 36.689 79.850 -56.144 1.00 32.69 125 GLY D CA 1
ATOM 3797 C C . GLY D 1 126 ? 37.396 79.775 -57.493 1.00 35.09 125 GLY D C 1
ATOM 3798 O O . GLY D 1 126 ? 36.787 79.777 -58.562 1.00 37.10 125 GLY D O 1
ATOM 3800 N N . ASP E 1 16 ? 26.514 38.198 -61.503 1.00 43.22 15 ASP E N 1
ATOM 3801 C CA . ASP E 1 16 ? 27.791 37.972 -62.237 1.00 42.58 15 ASP E CA 1
ATOM 3802 C C . ASP E 1 16 ? 28.433 39.296 -62.622 1.00 41.93 15 ASP E C 1
ATOM 3803 O O . ASP E 1 16 ? 27.936 39.978 -63.514 1.00 42.71 15 ASP E O 1
ATOM 3808 N N . LEU E 1 17 ? 29.557 39.631 -61.986 1.00 40.61 16 LEU E N 1
ATOM 3809 C CA . LEU E 1 17 ? 30.213 40.942 -62.172 1.00 39.31 16 LEU E CA 1
ATOM 3810 C C . LEU E 1 17 ? 30.782 41.223 -63.570 1.00 38.50 16 LEU E C 1
ATOM 3811 O O . LEU E 1 17 ? 30.966 42.395 -63.927 1.00 37.26 16 LEU E O 1
ATOM 3816 N N . GLY E 1 18 ? 31.061 40.163 -64.335 1.00 36.97 17 GLY E N 1
ATOM 3817 C CA . GLY E 1 18 ? 31.590 40.272 -65.699 1.00 36.55 17 GLY E CA 1
ATOM 3818 C C . GLY E 1 18 ? 30.582 40.739 -66.737 1.00 35.99 17 GLY E C 1
ATOM 3819 O O . GLY E 1 18 ? 30.828 41.719 -67.444 1.00 34.31 17 GLY E O 1
ATOM 3825 N N . LEU E 1 20 ? 28.016 42.194 -65.988 1.00 35.65 19 LEU E N 1
ATOM 3826 C CA . LEU E 1 20 ? 27.624 43.491 -65.419 1.00 35.36 19 LEU E CA 1
ATOM 3827 C C . LEU E 1 20 ? 28.576 44.639 -65.781 1.00 35.10 19 LEU E C 1
ATOM 3828 O O . LEU E 1 20 ? 28.119 45.696 -66.198 1.00 34.39 19 LEU E O 1
ATOM 3833 N N . ALA E 1 21 ? 29.885 44.432 -65.609 1.00 35.24 20 ALA E N 1
ATOM 3834 C CA . ALA E 1 21 ? 30.885 45.446 -65.972 1.00 35.35 20 ALA E CA 1
ATOM 3835 C C . ALA E 1 21 ? 30.830 45.779 -67.457 1.00 35.59 20 ALA E C 1
ATOM 3836 O O . ALA E 1 21 ? 31.008 46.936 -67.839 1.00 34.93 20 ALA E O 1
ATOM 3838 N N . ALA E 1 22 ? 30.582 44.761 -68.287 1.00 35.12 21 ALA E N 1
ATOM 3839 C CA . ALA E 1 22 ? 30.427 44.948 -69.728 1.00 34.44 21 ALA E CA 1
ATOM 3840 C C . ALA E 1 22 ? 29.226 45.843 -70.062 1.00 33.05 21 ALA E C 1
ATOM 3841 O O . ALA E 1 22 ? 29.341 46.776 -70.860 1.00 33.68 21 ALA E O 1
ATOM 3843 N N . GLU E 1 23 ? 28.078 45.548 -69.462 1.00 31.11 22 GLU E N 1
ATOM 3844 C CA . GLU E 1 23 ? 26.876 46.354 -69.672 1.00 30.09 22 GLU E CA 1
ATOM 3845 C C . GLU E 1 23 ? 27.035 47.787 -69.166 1.00 28.91 22 GLU E C 1
ATOM 3846 O O . GLU E 1 23 ? 26.695 48.723 -69.871 1.00 30.33 22 GLU E O 1
ATOM 3849 N N . LEU E 1 24 ? 27.533 47.952 -67.942 1.00 27.07 23 LEU E N 1
ATOM 3850 C CA . LEU E 1 24 ? 27.636 49.278 -67.308 1.00 25.66 23 LEU E CA 1
ATOM 3851 C C . LEU E 1 24 ? 28.788 50.168 -67.733 1.00 24.93 23 LEU E C 1
ATOM 3852 O O . LEU E 1 24 ? 28.719 51.383 -67.556 1.00 22.80 23 LEU E O 1
ATOM 3857 N N . SER E 1 25 ? 29.835 49.574 -68.285 1.00 24.83 24 SER E N 1
ATOM 3858 C CA . SER E 1 25 ? 31.082 50.287 -68.559 1.00 25.18 24 SER E CA 1
ATOM 3859 C C . SER E 1 25 ? 30.966 51.650 -69.268 1.00 23.90 24 SER E C 1
ATOM 3860 O O . SER E 1 25 ? 31.689 52.568 -68.910 1.00 24.25 24 SER E O 1
ATOM 3863 N N . PRO E 1 26 ? 30.076 51.787 -70.275 1.00 23.09 25 PRO E N 1
ATOM 3864 C CA . PRO E 1 26 ? 29.964 53.079 -70.952 1.00 22.95 25 PRO E CA 1
ATOM 3865 C C . PRO E 1 26 ? 29.461 54.241 -70.094 1.00 22.29 25 PRO E C 1
ATOM 3866 O O . PRO E 1 26 ? 29.663 55.396 -70.493 1.00 22.36 25 PRO E O 1
ATOM 3870 N N . ILE E 1 27 ? 28.799 53.964 -68.960 1.00 20.08 26 ILE E N 1
ATOM 3871 C CA . ILE E 1 27 ? 28.364 55.057 -68.061 1.00 19.12 26 ILE E CA 1
ATOM 3872 C C . ILE E 1 27 ? 29.142 55.101 -66.735 1.00 18.79 26 ILE E C 1
ATOM 3873 O O . ILE E 1 27 ? 28.809 55.861 -65.857 1.00 17.93 26 ILE E O 1
ATOM 3878 N N . LEU E 1 28 ? 30.184 54.290 -66.625 1.00 19.51 27 LEU E N 1
ATOM 3879 C CA . LEU E 1 28 ? 31.099 54.343 -65.504 1.00 21.49 27 LEU E CA 1
ATOM 3880 C C . LEU E 1 28 ? 32.207 55.339 -65.811 1.00 23.44 27 LEU E C 1
ATOM 3881 O O . LEU E 1 28 ? 32.562 55.553 -66.976 1.00 23.95 27 LEU E O 1
ATOM 3886 N N . GLY E 1 29 ? 32.735 55.958 -64.762 1.00 25.60 28 GLY E N 1
ATOM 3887 C CA . GLY E 1 29 ? 33.908 56.808 -64.875 1.00 27.13 28 GLY E CA 1
ATOM 3888 C C . GLY E 1 29 ? 35.095 55.943 -65.283 1.00 29.14 28 GLY E C 1
ATOM 3889 O O . GLY E 1 29 ? 35.048 54.704 -65.202 1.00 30.30 28 GLY E O 1
ATOM 3890 N N . ASP E 1 30 ? 36.166 56.592 -65.727 1.00 32.65 29 ASP E N 1
ATOM 3891 C CA . ASP E 1 30 ? 37.350 55.884 -66.222 1.00 34.90 29 ASP E CA 1
ATOM 3892 C C . ASP E 1 30 ? 38.008 55.063 -65.134 1.00 35.03 29 ASP E C 1
ATOM 3893 O O . ASP E 1 30 ? 38.381 53.912 -65.374 1.00 36.80 29 ASP E O 1
ATOM 3898 N N . ASN E 1 31 ? 38.172 55.643 -63.952 1.00 34.19 30 ASN E N 1
ATOM 3899 C CA . ASN E 1 31 ? 38.842 54.915 -62.879 1.00 34.40 30 ASN E CA 1
ATOM 3900 C C . ASN E 1 31 ? 37.882 54.177 -61.946 1.00 32.42 30 ASN E C 1
ATOM 3901 O O . ASN E 1 31 ? 38.319 53.469 -61.062 1.00 34.47 30 ASN E O 1
ATOM 3906 N N . GLU E 1 32 ? 36.581 54.295 -62.185 1.00 29.48 31 GLU E N 1
ATOM 3907 C CA . GLU E 1 32 ? 35.572 53.611 -61.379 1.00 26.88 31 GLU E CA 1
ATOM 3908 C C . GLU E 1 32 ? 35.551 52.110 -61.663 1.00 25.81 31 GLU E C 1
ATOM 3909 O O . GLU E 1 32 ? 35.704 51.704 -62.796 1.00 27.33 31 GLU E O 1
ATOM 3915 N N . GLU E 1 33 ? 35.378 51.284 -60.638 1.00 25.04 32 GLU E N 1
ATOM 3916 C CA . GLU E 1 33 ? 35.282 49.825 -60.855 1.00 23.34 32 GLU E CA 1
ATOM 3917 C C . GLU E 1 33 ? 34.107 49.222 -60.126 1.00 21.40 32 GLU E C 1
ATOM 3918 O O . GLU E 1 33 ? 33.662 49.761 -59.139 1.00 18.59 32 GLU E O 1
ATOM 3924 N N . LEU E 1 34 ? 33.617 48.105 -60.651 1.00 21.60 33 LEU E N 1
ATOM 3925 C CA . LEU E 1 34 ? 32.547 47.344 -60.052 1.00 22.05 33 LEU E CA 1
ATOM 3926 C C . LEU E 1 34 ? 33.176 46.462 -59.024 1.00 22.22 33 LEU E C 1
ATOM 3927 O O . LEU E 1 34 ? 34.162 45.793 -59.310 1.00 21.00 33 LEU E O 1
ATOM 3932 N N . GLN E 1 35 ? 32.593 46.449 -57.833 1.00 21.11 34 GLN E N 1
ATOM 3933 C CA . GLN E 1 35 ? 33.156 45.723 -56.717 1.00 22.06 34 GLN E CA 1
ATOM 3934 C C . GLN E 1 35 ? 32.241 44.642 -56.173 1.00 22.08 34 GLN E C 1
ATOM 3935 O O . GLN E 1 35 ? 32.707 43.549 -55.927 1.00 20.99 34 GLN E O 1
ATOM 3941 N N . LEU E 1 36 ? 30.953 44.926 -56.008 1.00 21.50 35 LEU E N 1
ATOM 3942 C CA . LEU E 1 36 ? 30.037 43.907 -55.474 1.00 22.01 35 LEU E CA 1
ATOM 3943 C C . LEU E 1 36 ? 28.655 44.106 -56.072 1.00 21.39 35 LEU E C 1
ATOM 3944 O O . LEU E 1 36 ? 28.297 45.227 -56.434 1.00 21.67 35 LEU E O 1
ATOM 3949 N N . ALA E 1 37 ? 27.875 43.039 -56.181 1.00 20.26 36 ALA E N 1
ATOM 3950 C CA . ALA E 1 37 ? 26.499 43.180 -56.602 1.00 20.36 36 ALA E CA 1
ATOM 3951 C C . ALA E 1 37 ? 25.556 42.211 -55.870 1.00 22.13 36 ALA E C 1
ATOM 3952 O O . ALA E 1 37 ? 25.938 41.090 -55.532 1.00 23.10 36 ALA E O 1
ATOM 3954 N N . TYR E 1 38 ? 24.347 42.683 -55.587 1.00 22.31 37 TYR E N 1
ATOM 3955 C CA . TYR E 1 38 ? 23.319 41.923 -54.884 1.00 22.46 37 TYR E CA 1
ATOM 3956 C C . TYR E 1 38 ? 21.984 42.015 -55.607 1.00 24.23 37 TYR E C 1
ATOM 3957 O O . TYR E 1 38 ? 21.533 43.122 -55.967 1.00 22.39 37 TYR E O 1
ATOM 3985 N N . VAL E 1 41 ? 14.646 41.947 -54.430 1.00 34.20 40 VAL E N 1
ATOM 3986 C CA . VAL E 1 41 ? 13.375 41.418 -54.959 1.00 34.05 40 VAL E CA 1
ATOM 3987 C C . VAL E 1 41 ? 13.149 41.893 -56.418 1.00 33.91 40 VAL E C 1
ATOM 3988 O O . VAL E 1 41 ? 13.145 41.083 -57.343 1.00 33.96 40 VAL E O 1
ATOM 3992 N N . ARG E 1 42 ? 13.022 43.203 -56.604 1.00 33.34 41 ARG E N 1
ATOM 3993 C CA . ARG E 1 42 ? 12.813 43.802 -57.924 1.00 33.29 41 ARG E CA 1
ATOM 3994 C C . ARG E 1 42 ? 14.038 44.594 -58.409 1.00 32.23 41 ARG E C 1
ATOM 3995 O O . ARG E 1 42 ? 14.057 45.089 -59.526 1.00 31.73 41 ARG E O 1
ATOM 4003 N N . ASP E 1 43 ? 15.046 44.678 -57.552 1.00 31.40 42 ASP E N 1
ATOM 4004 C CA . ASP E 1 43 ? 16.181 45.558 -57.720 1.00 31.19 42 ASP E CA 1
ATOM 4005 C C . ASP E 1 43 ? 17.491 44.837 -57.811 1.00 27.62 42 ASP E C 1
ATOM 4006 O O . ASP E 1 43 ? 17.602 43.722 -57.346 1.00 26.64 42 ASP E O 1
ATOM 4011 N N . LEU E 1 44 ? 18.487 45.530 -58.355 1.00 23.88 43 LEU E N 1
ATOM 4012 C CA . LEU E 1 44 ? 19.868 45.087 -58.349 1.00 22.61 43 LEU E CA 1
ATOM 4013 C C . LEU E 1 44 ? 20.671 46.204 -57.639 1.00 21.73 43 LEU E C 1
ATOM 4014 O O . LEU E 1 44 ? 20.543 47.382 -57.988 1.00 20.16 43 LEU E O 1
ATOM 4019 N N . PHE E 1 45 ? 21.465 45.826 -56.646 1.00 19.05 44 PHE E N 1
ATOM 4020 C CA . PHE E 1 45 ? 22.291 46.736 -55.893 1.00 19.23 44 PHE E CA 1
ATOM 4021 C C . PHE E 1 45 ? 23.720 46.541 -56.348 1.00 19.10 44 PHE E C 1
ATOM 4022 O O . PHE E 1 45 ? 24.359 45.531 -55.990 1.00 19.14 44 PHE E O 1
ATOM 4030 N N . VAL E 1 46 ? 24.216 47.520 -57.110 1.00 17.63 45 VAL E N 1
ATOM 4031 C CA . VAL E 1 46 ? 25.546 47.475 -57.670 1.00 18.10 45 VAL E CA 1
ATOM 4032 C C . VAL E 1 46 ? 26.480 48.449 -56.952 1.00 17.96 45 VAL E C 1
ATOM 4033 O O . VAL E 1 46 ? 26.364 49.669 -57.087 1.00 17.69 45 VAL E O 1
ATOM 4037 N N . PHE E 1 47 ? 27.431 47.900 -56.219 1.00 17.20 46 PHE E N 1
ATOM 4038 C CA . PHE E 1 47 ? 28.397 48.695 -55.498 1.00 17.35 46 PHE E CA 1
ATOM 4039 C C . PHE E 1 47 ? 29.661 48.902 -56.312 1.00 16.96 46 PHE E C 1
ATOM 4040 O O . PHE E 1 47 ? 30.440 47.972 -56.528 1.00 15.40 46 PHE E O 1
ATOM 4048 N N . THR E 1 48 ? 29.895 50.136 -56.731 1.00 15.01 47 THR E N 1
ATOM 4049 C CA . THR E 1 48 ? 31.156 50.490 -57.382 1.00 14.34 47 THR E CA 1
ATOM 4050 C C . THR E 1 48 ? 32.085 51.110 -56.374 1.00 14.85 47 THR E C 1
ATOM 4051 O O . THR E 1 48 ? 31.723 51.299 -55.194 1.00 14.08 47 THR E O 1
ATOM 4055 N N . SER E 1 49 ? 33.307 51.419 -56.816 1.00 15.28 48 SER E N 1
ATOM 4056 C CA . SER E 1 49 ? 34.258 52.118 -55.957 1.00 16.30 48 SER E CA 1
ATOM 4057 C C . SER E 1 49 ? 33.781 53.542 -55.550 1.00 18.32 48 SER E C 1
ATOM 4058 O O . SER E 1 49 ? 34.303 54.095 -54.592 1.00 19.05 48 SER E O 1
ATOM 4070 N N . ARG E 1 51 ? 30.035 54.729 -56.038 1.00 14.77 50 ARG E N 1
ATOM 4071 C CA . ARG E 1 51 ? 28.611 54.894 -55.850 1.00 13.17 50 ARG E CA 1
ATOM 4072 C C . ARG E 1 51 ? 27.912 53.583 -55.830 1.00 13.59 50 ARG E C 1
ATOM 4073 O O . ARG E 1 51 ? 28.418 52.571 -56.328 1.00 14.07 50 ARG E O 1
ATOM 4081 N N . LEU E 1 52 ? 26.738 53.635 -55.241 1.00 12.44 51 LEU E N 1
ATOM 4082 C CA . LEU E 1 52 ? 25.781 52.591 -55.341 1.00 13.82 51 LEU E CA 1
ATOM 4083 C C . LEU E 1 52 ? 24.911 52.884 -56.533 1.00 13.63 51 LEU E C 1
ATOM 4084 O O . LEU E 1 52 ? 24.314 53.960 -56.623 1.00 16.63 51 LEU E O 1
ATOM 4089 N N . ILE E 1 53 ? 24.836 51.946 -57.459 1.00 13.81 52 ILE E N 1
ATOM 4090 C CA . ILE E 1 53 ? 23.897 52.063 -58.589 1.00 15.22 52 ILE E CA 1
ATOM 4091 C C . ILE E 1 53 ? 22.735 51.078 -58.346 1.00 15.15 52 ILE E C 1
ATOM 4092 O O . ILE E 1 53 ? 22.946 49.880 -58.288 1.00 15.38 52 ILE E O 1
ATOM 4097 N N . LEU E 1 54 ? 21.521 51.593 -58.147 1.00 17.96 53 LEU E N 1
ATOM 4098 C CA . LEU E 1 54 ? 20.292 50.766 -58.109 1.00 19.13 53 LEU E CA 1
ATOM 4099 C C . LEU E 1 54 ? 19.727 50.602 -59.492 1.00 20.79 53 LEU E C 1
ATOM 4100 O O . LEU E 1 54 ? 19.342 51.585 -60.122 1.00 19.61 53 LEU E O 1
ATOM 4105 N N . ILE E 1 55 ? 19.655 49.357 -59.967 1.00 21.79 54 ILE E N 1
ATOM 4106 C CA . ILE E 1 55 ? 19.137 49.069 -61.286 1.00 24.18 54 ILE E CA 1
ATOM 4107 C C . ILE E 1 55 ? 17.790 48.363 -61.108 1.00 27.92 54 ILE E C 1
ATOM 4108 O O . ILE E 1 55 ? 17.735 47.284 -60.525 1.00 26.16 54 ILE E O 1
ATOM 4113 N N . ASP E 1 56 ? 16.726 48.980 -61.632 1.00 32.92 55 ASP E N 1
ATOM 4114 C CA . ASP E 1 56 ? 15.333 48.596 -61.359 1.00 37.76 55 ASP E CA 1
ATOM 4115 C C . ASP E 1 56 ? 14.563 48.430 -62.657 1.00 40.82 55 ASP E C 1
ATOM 4116 O O . ASP E 1 56 ? 15.054 48.811 -63.736 1.00 41.64 55 ASP E O 1
ATOM 4132 N N . GLN E 1 58 ? 10.926 49.510 -64.151 1.00 51.71 57 GLN E N 1
ATOM 4133 C CA . GLN E 1 58 ? 9.843 50.450 -63.861 1.00 52.98 57 GLN E CA 1
ATOM 4134 C C . GLN E 1 58 ? 8.708 50.263 -64.877 1.00 53.53 57 GLN E C 1
ATOM 4135 O O . GLN E 1 58 ? 8.749 49.349 -65.708 1.00 53.41 57 GLN E O 1
ATOM 4141 N N . GLY E 1 59 ? 7.696 51.122 -64.795 1.00 53.84 58 GLY E N 1
ATOM 4142 C CA . GLY E 1 59 ? 6.583 51.098 -65.736 1.00 54.12 58 GLY E CA 1
ATOM 4143 C C . GLY E 1 59 ? 5.345 50.418 -65.187 1.00 54.24 58 GLY E C 1
ATOM 4144 O O . GLY E 1 59 ? 5.383 49.802 -64.115 1.00 53.97 58 GLY E O 1
ATOM 4145 N N . VAL E 1 60 ? 4.245 50.561 -65.932 1.00 54.63 59 VAL E N 1
ATOM 4146 C CA . VAL E 1 60 ? 2.969 49.901 -65.635 1.00 54.52 59 VAL E CA 1
ATOM 4147 C C . VAL E 1 60 ? 3.121 48.387 -65.826 1.00 54.58 59 VAL E C 1
ATOM 4148 O O . VAL E 1 60 ? 2.514 47.596 -65.090 1.00 54.92 59 VAL E O 1
ATOM 4150 N N . THR E 1 61 ? 3.898 48.009 -66.846 1.00 54.23 60 THR E N 1
ATOM 4151 C CA . THR E 1 61 ? 4.378 46.639 -67.024 1.00 54.06 60 THR E CA 1
ATOM 4152 C C . THR E 1 61 ? 5.827 46.662 -66.469 1.00 53.92 60 THR E C 1
ATOM 4153 O O . THR E 1 61 ? 6.050 47.170 -65.358 1.00 53.98 60 THR E O 1
ATOM 4157 N N . GLY E 1 62 ? 6.806 46.142 -67.212 1.00 53.15 61 GLY E N 1
ATOM 4158 C CA . GLY E 1 62 ? 8.204 46.151 -66.754 1.00 52.03 61 GLY E CA 1
ATOM 4159 C C . GLY E 1 62 ? 9.170 46.380 -67.900 1.00 50.80 61 GLY E C 1
ATOM 4160 O O . GLY E 1 62 ? 10.163 45.666 -68.010 1.00 51.00 61 GLY E O 1
ATOM 4171 N N . VAL E 1 65 ? 13.719 50.794 -67.575 1.00 33.23 64 VAL E N 1
ATOM 4172 C CA . VAL E 1 65 ? 14.796 50.446 -66.664 1.00 30.68 64 VAL E CA 1
ATOM 4173 C C . VAL E 1 65 ? 15.399 51.736 -66.161 1.00 26.79 64 VAL E C 1
ATOM 4174 O O . VAL E 1 65 ? 15.566 52.678 -66.939 1.00 22.47 64 VAL E O 1
ATOM 4178 N N . SER E 1 66 ? 15.654 51.767 -64.854 1.00 24.76 65 SER E N 1
ATOM 4179 C CA . SER E 1 66 ? 16.258 52.913 -64.192 1.00 23.71 65 SER E CA 1
ATOM 4180 C C . SER E 1 66 ? 17.579 52.533 -63.559 1.00 20.93 65 SER E C 1
ATOM 4181 O O . SER E 1 66 ? 17.724 51.409 -63.044 1.00 21.31 65 SER E O 1
ATOM 4184 N N . TYR E 1 67 ? 18.525 53.470 -63.633 1.00 17.69 66 TYR E N 1
ATOM 4185 C CA . TYR E 1 67 ? 19.831 53.378 -63.020 1.00 16.89 66 TYR E CA 1
ATOM 4186 C C . TYR E 1 67 ? 19.927 54.567 -62.081 1.00 15.22 66 TYR E C 1
ATOM 4187 O O . TYR E 1 67 ? 20.097 55.721 -62.524 1.00 12.24 66 TYR E O 1
ATOM 4196 N N . HIS E 1 68 ? 19.771 54.288 -60.796 1.00 14.29 67 HIS E N 1
ATOM 4197 C CA . HIS E 1 68 ? 19.829 55.334 -59.776 1.00 15.17 67 HIS E CA 1
ATOM 4198 C C . HIS E 1 68 ? 21.223 55.326 -59.132 1.00 13.91 67 HIS E C 1
ATOM 4199 O O . HIS E 1 68 ? 21.597 54.394 -58.412 1.00 13.02 67 HIS E O 1
ATOM 4206 N N . SER E 1 69 ? 21.980 56.356 -59.448 1.00 11.88 68 SER E N 1
ATOM 4207 C CA . SER E 1 69 ? 23.324 56.537 -58.938 1.00 11.95 68 SER E CA 1
ATOM 4208 C C . SER E 1 69 ? 23.300 57.292 -57.599 1.00 12.22 68 SER E C 1
ATOM 4209 O O . SER E 1 69 ? 22.817 58.443 -57.490 1.00 11.25 68 SER E O 1
ATOM 4212 N N . ILE E 1 70 ? 23.815 56.632 -56.581 1.00 12.30 69 ILE E N 1
ATOM 4213 C CA . ILE E 1 70 ? 23.836 57.180 -55.229 1.00 12.02 69 ILE E CA 1
ATOM 4214 C C . ILE E 1 70 ? 25.278 57.223 -54.735 1.00 11.95 69 ILE E C 1
ATOM 4215 O O . ILE E 1 70 ? 25.839 56.193 -54.330 1.00 13.44 69 ILE E O 1
ATOM 4220 N N . PRO E 1 71 ? 25.894 58.395 -54.781 1.00 11.41 70 PRO E N 1
ATOM 4221 C CA . PRO E 1 71 ? 27.205 58.529 -54.191 1.00 12.10 70 PRO E CA 1
ATOM 4222 C C . PRO E 1 71 ? 27.174 58.138 -52.706 1.00 12.96 70 PRO E C 1
ATOM 4223 O O . PRO E 1 71 ? 26.180 58.395 -52.032 1.00 13.75 70 PRO E O 1
ATOM 4227 N N . TYR E 1 72 ? 28.230 57.496 -52.209 1.00 13.03 71 TYR E N 1
ATOM 4228 C CA . TYR E 1 72 ? 28.169 56.953 -50.848 1.00 13.38 71 TYR E CA 1
ATOM 4229 C C . TYR E 1 72 ? 27.972 58.030 -49.755 1.00 13.93 71 TYR E C 1
ATOM 4230 O O . TYR E 1 72 ? 27.270 57.801 -48.792 1.00 11.77 71 TYR E O 1
ATOM 4250 N N . ALA E 1 74 ? 26.028 60.405 -49.909 1.00 12.62 73 ALA E N 1
ATOM 4251 C CA . ALA E 1 74 ? 24.593 60.710 -49.835 1.00 12.58 73 ALA E CA 1
ATOM 4252 C C . ALA E 1 74 ? 23.784 59.748 -48.945 1.00 11.71 73 ALA E C 1
ATOM 4253 O O . ALA E 1 74 ? 22.639 60.031 -48.626 1.00 11.82 73 ALA E O 1
ATOM 4255 N N . ILE E 1 75 ? 24.359 58.616 -48.560 1.00 13.52 74 ILE E N 1
ATOM 4256 C CA . ILE E 1 75 ? 23.674 57.688 -47.652 1.00 13.69 74 ILE E CA 1
ATOM 4257 C C . ILE E 1 75 ? 23.932 58.225 -46.226 1.00 13.26 74 ILE E C 1
ATOM 4258 O O . ILE E 1 75 ? 24.990 58.019 -45.632 1.00 13.99 74 ILE E O 1
ATOM 4263 N N . VAL E 1 76 ? 22.970 58.952 -45.697 1.00 12.17 75 VAL E N 1
ATOM 4264 C CA . VAL E 1 76 ? 23.165 59.682 -44.439 1.00 10.42 75 VAL E CA 1
ATOM 4265 C C . VAL E 1 76 ? 22.721 58.901 -43.189 1.00 11.19 75 VAL E C 1
ATOM 4266 O O . VAL E 1 76 ? 23.172 59.180 -42.096 1.00 14.19 75 VAL E O 1
ATOM 4270 N N . HIS E 1 77 ? 21.831 57.947 -43.372 1.00 11.03 76 HIS E N 1
ATOM 4271 C CA . HIS E 1 77 ? 21.544 56.933 -42.353 1.00 11.96 76 HIS E CA 1
ATOM 4272 C C . HIS E 1 77 ? 20.820 55.739 -42.957 1.00 11.50 76 HIS E C 1
ATOM 4273 O O . HIS E 1 77 ? 20.280 55.798 -44.074 1.00 12.84 76 HIS E O 1
ATOM 4280 N N . PHE E 1 78 ? 20.841 54.635 -42.223 1.00 12.71 77 PHE E N 1
ATOM 4281 C CA . PHE E 1 78 ? 20.247 53.378 -42.704 1.00 12.49 77 PHE E CA 1
ATOM 4282 C C . PHE E 1 78 ? 19.844 52.477 -41.562 1.00 14.51 77 PHE E C 1
ATOM 4283 O O . PHE E 1 78 ? 20.310 52.624 -40.428 1.00 14.21 77 PHE E O 1
ATOM 4291 N N . GLN E 1 79 ? 18.956 51.550 -41.870 1.00 16.57 78 GLN E N 1
ATOM 4292 C CA . GLN E 1 79 ? 18.367 50.717 -40.857 1.00 19.18 78 GLN E CA 1
ATOM 4293 C C . GLN E 1 79 ? 17.939 49.388 -41.409 1.00 19.51 78 GLN E C 1
ATOM 4294 O O . GLN E 1 79 ? 17.534 49.282 -42.571 1.00 21.54 78 GLN E O 1
ATOM 4300 N N . VAL E 1 80 ? 18.043 48.365 -40.568 1.00 19.83 79 VAL E N 1
ATOM 4301 C CA . VAL E 1 80 ? 17.468 47.071 -40.868 1.00 19.30 79 VAL E CA 1
ATOM 4302 C C . VAL E 1 80 ? 16.543 46.764 -39.706 1.00 18.99 79 VAL E C 1
ATOM 4303 O O . VAL E 1 80 ? 16.910 46.923 -38.556 1.00 19.06 79 VAL E O 1
ATOM 4307 N N . GLU E 1 81 ? 15.326 46.365 -40.040 1.00 19.60 80 GLU E N 1
ATOM 4308 C CA . GLU E 1 81 ? 14.308 46.034 -39.064 1.00 20.46 80 GLU E CA 1
ATOM 4309 C C . GLU E 1 81 ? 13.791 44.630 -39.392 1.00 19.16 80 GLU E C 1
ATOM 4310 O O . GLU E 1 81 ? 13.541 44.305 -40.555 1.00 16.28 80 GLU E O 1
ATOM 4316 N N . THR E 1 82 ? 13.698 43.802 -38.365 1.00 18.61 81 THR E N 1
ATOM 4317 C CA . THR E 1 82 ? 13.159 42.463 -38.496 1.00 20.40 81 THR E CA 1
ATOM 4318 C C . THR E 1 82 ? 11.913 42.365 -37.626 1.00 21.12 81 THR E C 1
ATOM 4319 O O . THR E 1 82 ? 11.802 43.058 -36.600 1.00 20.37 81 THR E O 1
ATOM 4323 N N . ALA E 1 83 ? 10.981 41.507 -38.021 1.00 23.09 82 ALA E N 1
ATOM 4324 C CA . ALA E 1 83 ? 9.760 41.296 -37.239 1.00 24.18 82 ALA E CA 1
ATOM 4325 C C . ALA E 1 83 ? 9.557 39.807 -37.029 1.00 26.54 82 ALA E C 1
ATOM 4326 O O . ALA E 1 83 ? 9.633 39.040 -37.990 1.00 28.30 82 ALA E O 1
ATOM 4328 N N . GLY E 1 84 ? 9.312 39.403 -35.788 1.00 26.86 83 GLY E N 1
ATOM 4329 C CA . GLY E 1 84 ? 9.056 38.007 -35.449 1.00 28.44 83 GLY E CA 1
ATOM 4330 C C . GLY E 1 84 ? 10.289 37.308 -34.903 1.00 29.87 83 GLY E C 1
ATOM 4331 O O . GLY E 1 84 ? 11.371 37.889 -34.837 1.00 30.75 83 GLY E O 1
ATOM 4332 N N . THR E 1 85 ? 10.117 36.056 -34.498 1.00 31.39 84 THR E N 1
ATOM 4333 C CA . THR E 1 85 ? 11.221 35.221 -34.012 1.00 32.23 84 THR E CA 1
ATOM 4334 C C . THR E 1 85 ? 11.612 34.192 -35.105 1.00 33.20 84 THR E C 1
ATOM 4335 O O . THR E 1 85 ? 12.797 34.061 -35.480 1.00 32.89 84 THR E O 1
ATOM 4339 N N . PHE E 1 86 ? 10.606 33.478 -35.605 1.00 33.53 85 PHE E N 1
ATOM 4340 C CA . PHE E 1 86 ? 10.794 32.480 -36.665 1.00 33.82 85 PHE E CA 1
ATOM 4341 C C . PHE E 1 86 ? 10.214 32.939 -37.970 1.00 34.71 85 PHE E C 1
ATOM 4342 O O . PHE E 1 86 ? 9.154 33.554 -37.993 1.00 35.24 85 PHE E O 1
ATOM 4350 N N . ASP E 1 87 ? 10.943 32.639 -39.046 1.00 36.07 86 ASP E N 1
ATOM 4351 C CA . ASP E 1 87 ? 10.595 33.053 -40.405 1.00 37.19 86 ASP E CA 1
ATOM 4352 C C . ASP E 1 87 ? 10.338 34.567 -40.432 1.00 37.90 86 ASP E C 1
ATOM 4353 O O . ASP E 1 87 ? 9.288 35.055 -40.866 1.00 38.43 86 ASP E O 1
ATOM 4366 N N . ASP E 1 89 ? 10.359 38.589 -41.071 1.00 33.95 88 ASP E N 1
ATOM 4367 C CA . ASP E 1 89 ? 10.380 39.583 -42.098 1.00 32.89 88 ASP E CA 1
ATOM 4368 C C . ASP E 1 89 ? 11.621 40.447 -41.781 1.00 29.58 88 ASP E C 1
ATOM 4369 O O . ASP E 1 89 ? 12.066 40.528 -40.605 1.00 27.97 88 ASP E O 1
ATOM 4374 N N . ALA E 1 90 ? 12.217 41.002 -42.834 1.00 24.90 89 ALA E N 1
ATOM 4375 C CA . ALA E 1 90 ? 13.320 41.938 -42.689 1.00 21.84 89 ALA E CA 1
ATOM 4376 C C . ALA E 1 90 ? 13.211 43.003 -43.766 1.00 19.66 89 ALA E C 1
ATOM 4377 O O . ALA E 1 90 ? 12.911 42.716 -44.920 1.00 16.92 89 ALA E O 1
ATOM 4379 N N . GLU E 1 91 ? 13.462 44.243 -43.374 1.00 18.30 90 GLU E N 1
ATOM 4380 C CA . GLU E 1 91 ? 13.320 45.366 -44.259 1.00 17.83 90 GLU E CA 1
ATOM 4381 C C . GLU E 1 91 ? 14.518 46.279 -44.096 1.00 17.88 90 GLU E C 1
ATOM 4382 O O . GLU E 1 91 ? 14.926 46.565 -42.981 1.00 17.51 90 GLU E O 1
ATOM 4388 N N . LEU E 1 92 ? 15.093 46.688 -45.223 1.00 17.27 91 LEU E N 1
ATOM 4389 C CA . LEU E 1 92 ? 16.158 47.653 -45.263 1.00 17.32 91 LEU E CA 1
ATOM 4390 C C . LEU E 1 92 ? 15.594 49.032 -45.613 1.00 16.25 91 LEU E C 1
ATOM 4391 O O . LEU E 1 92 ? 14.817 49.169 -46.556 1.00 15.87 91 LEU E O 1
ATOM 4407 N N . LEU E 1 94 ? 17.142 52.907 -46.452 1.00 16.33 93 LEU E N 1
ATOM 4408 C CA A LEU E 1 94 ? 18.306 53.703 -46.767 0.50 16.02 93 LEU E CA 1
ATOM 4409 C CA B LEU E 1 94 ? 18.307 53.732 -46.795 0.50 16.38 93 LEU E CA 1
ATOM 4410 C C . LEU E 1 94 ? 17.811 55.146 -47.016 1.00 16.10 93 LEU E C 1
ATOM 4411 O O . LEU E 1 94 ? 16.992 55.399 -47.915 1.00 15.32 93 LEU E O 1
ATOM 4420 N N . TRP E 1 95 ? 18.264 56.072 -46.180 1.00 15.08 94 TRP E N 1
ATOM 4421 C CA . TRP E 1 95 ? 17.882 57.457 -46.291 1.00 14.78 94 TRP E CA 1
ATOM 4422 C C . TRP E 1 95 ? 18.961 58.173 -47.0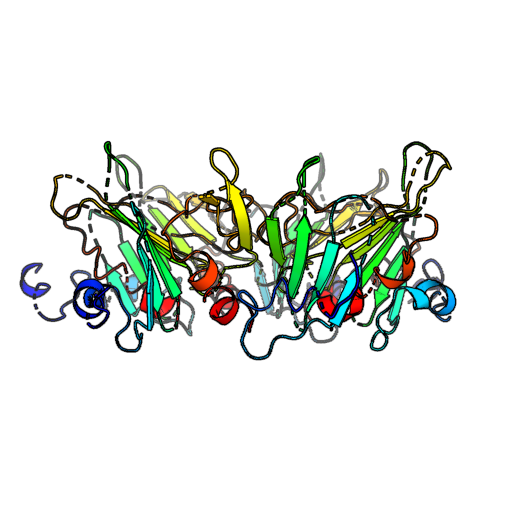85 1.00 15.26 94 TRP E C 1
ATOM 4423 O O . TRP E 1 95 ? 20.147 58.105 -46.754 1.00 16.07 94 TRP E O 1
ATOM 4434 N N . ILE E 1 96 ? 18.519 58.847 -48.139 1.00 15.01 95 ILE E N 1
ATOM 4435 C CA . ILE E 1 96 ? 19.356 59.610 -49.044 1.00 12.89 95 ILE E CA 1
ATOM 4436 C C . ILE E 1 96 ? 19.230 61.067 -48.683 1.00 11.27 95 ILE E C 1
ATOM 4437 O O . ILE E 1 96 ? 18.142 61.567 -48.511 1.00 9.08 95 ILE E O 1
ATOM 4442 N N . SER E 1 97 ? 20.370 61.740 -48.560 1.00 9.87 96 SER E N 1
ATOM 4443 C CA . SER E 1 97 ? 20.405 63.140 -48.266 1.00 10.33 96 SER E CA 1
ATOM 4444 C C . SER E 1 97 ? 19.408 63.909 -49.134 1.00 11.73 96 SER E C 1
ATOM 4445 O O . SER E 1 97 ? 19.361 63.713 -50.362 1.00 11.96 96 SER E O 1
ATOM 4448 N N . GLY E 1 98 ? 18.626 64.764 -48.485 1.00 10.87 97 GLY E N 1
ATOM 4449 C CA . GLY E 1 98 ? 17.651 65.642 -49.150 1.00 12.39 97 GLY E CA 1
ATOM 4450 C C . GLY E 1 98 ? 16.269 65.034 -49.371 1.00 13.65 97 GLY E C 1
ATOM 4451 O O . GLY E 1 98 ? 15.363 65.752 -49.777 1.00 12.85 97 GLY E O 1
ATOM 4452 N N . GLN E 1 99 ? 16.131 63.729 -49.139 1.00 14.64 98 GLN E N 1
ATOM 4453 C CA . GLN E 1 99 ? 14.873 62.991 -49.295 1.00 18.33 98 GLN E CA 1
ATOM 4454 C C . GLN E 1 99 ? 14.274 62.624 -47.916 1.00 19.55 98 GLN E C 1
ATOM 4455 O O . GLN E 1 99 ? 14.918 61.955 -47.129 1.00 19.63 98 GLN E O 1
ATOM 4461 N N . HIS E 1 100 ? 13.044 63.038 -47.651 1.00 20.71 99 HIS E N 1
ATOM 4462 C CA . HIS E 1 100 ? 12.378 62.692 -46.399 1.00 24.31 99 HIS E CA 1
ATOM 4463 C C . HIS E 1 100 ? 12.036 61.202 -46.276 1.00 23.52 99 HIS E C 1
ATOM 4464 O O . HIS E 1 100 ? 12.151 60.628 -45.189 1.00 26.19 99 HIS E O 1
ATOM 4471 N N . GLU E 1 101 ? 11.639 60.569 -47.371 1.00 22.47 100 GLU E N 1
ATOM 4472 C CA . GLU E 1 101 ? 11.288 59.155 -47.339 1.00 23.08 100 GLU E CA 1
ATOM 4473 C C . GLU E 1 101 ? 12.516 58.315 -47.608 1.00 20.85 100 GLU E C 1
ATOM 4474 O O . GLU E 1 101 ? 13.302 58.664 -48.459 1.00 19.94 100 GLU E O 1
ATOM 4480 N N . PRO E 1 102 ? 12.660 57.186 -46.906 1.00 19.60 101 PRO E N 1
ATOM 4481 C CA . PRO E 1 102 ? 13.783 56.309 -47.210 1.00 19.01 101 PRO E CA 1
ATOM 4482 C C . PRO E 1 102 ? 13.522 55.407 -48.436 1.00 18.84 101 PRO E C 1
ATOM 4483 O O . PRO E 1 102 ? 12.386 55.209 -48.795 1.00 17.14 101 PRO E O 1
ATOM 4487 N N . LEU E 1 103 ? 14.564 54.908 -49.101 1.00 18.67 102 LEU E N 1
ATOM 4488 C CA . LEU E 1 103 ? 14.398 53.764 -50.005 1.00 19.41 102 LEU E CA 1
ATOM 4489 C C . LEU E 1 103 ? 14.077 52.586 -49.091 1.00 18.53 102 LEU E C 1
ATOM 4490 O O . LEU E 1 103 ? 14.669 52.458 -48.008 1.00 17.08 102 LEU E O 1
ATOM 4495 N N . VAL E 1 104 ? 13.127 51.746 -49.489 1.00 18.16 103 VAL E N 1
ATOM 4496 C CA . VAL E 1 104 ? 12.697 50.625 -48.671 1.00 18.06 103 VAL E CA 1
ATOM 4497 C C . VAL E 1 104 ? 12.794 49.378 -49.510 1.00 20.46 103 VAL E C 1
ATOM 4498 O O . VAL E 1 104 ? 12.262 49.341 -50.633 1.00 20.52 103 VAL E O 1
ATOM 4513 N N . GLU E 1 106 ? 12.566 45.045 -49.229 1.00 24.32 105 GLU E N 1
ATOM 4514 C CA . GLU E 1 106 ? 12.356 43.813 -48.486 1.00 26.82 105 GLU E CA 1
ATOM 4515 C C . GLU E 1 106 ? 13.635 42.970 -48.575 1.00 27.02 105 GLU E C 1
ATOM 4516 O O . GLU E 1 106 ? 14.271 42.923 -49.620 1.00 27.24 105 GLU E O 1
ATOM 4522 N N . LEU E 1 107 ? 14.050 42.374 -47.464 1.00 27.76 106 LEU E N 1
ATOM 4523 C CA . LEU E 1 107 ? 15.196 41.469 -47.460 1.00 28.92 106 LEU E CA 1
ATOM 4524 C C . LEU E 1 107 ? 14.553 40.095 -47.462 1.00 30.68 106 LEU E C 1
ATOM 4525 O O . LEU E 1 107 ? 14.375 39.468 -46.427 1.00 29.19 106 LEU E O 1
ATOM 4539 N N . ARG E 1 109 ? 13.211 36.159 -48.223 1.00 37.04 108 ARG E N 1
ATOM 4540 C CA . ARG E 1 109 ? 13.620 34.789 -48.006 1.00 38.20 108 ARG E CA 1
ATOM 4541 C C . ARG E 1 109 ? 14.288 34.383 -49.319 1.00 39.16 108 ARG E C 1
ATOM 4542 O O . ARG E 1 109 ? 13.688 33.693 -50.141 1.00 40.40 108 ARG E O 1
ATOM 4550 N N . GLY E 1 110 ? 15.542 34.823 -49.478 1.00 39.85 109 GLY E N 1
ATOM 4551 C CA . GLY E 1 110 ? 16.286 34.787 -50.752 1.00 40.05 109 GLY E CA 1
ATOM 4552 C C . GLY E 1 110 ? 17.379 35.871 -50.908 1.00 40.63 109 GLY E C 1
ATOM 4553 O O . GLY E 1 110 ? 18.239 35.757 -51.786 1.00 40.56 109 GLY E O 1
ATOM 4554 N N . THR E 1 111 ? 17.361 36.922 -50.081 1.00 40.81 110 THR E N 1
ATOM 4555 C CA . THR E 1 111 ? 18.401 37.978 -50.123 1.00 41.09 110 THR E CA 1
ATOM 4556 C C . THR E 1 111 ? 19.489 37.696 -49.069 1.00 40.88 110 THR E C 1
ATOM 4557 O O . THR E 1 111 ? 19.210 37.065 -48.042 1.00 41.12 110 THR E O 1
ATOM 4561 N N . ASP E 1 112 ? 20.724 38.145 -49.332 1.00 39.76 111 ASP E N 1
ATOM 4562 C CA . ASP E 1 112 ? 21.824 38.054 -48.348 1.00 38.04 111 ASP E CA 1
ATOM 4563 C C . ASP E 1 112 ? 21.614 39.184 -47.337 1.00 36.59 111 ASP E C 1
ATOM 4564 O O . ASP E 1 112 ? 22.078 40.330 -47.517 1.00 37.24 111 ASP E O 1
ATOM 4569 N N . VAL E 1 113 ? 20.890 38.857 -46.276 1.00 34.15 112 VAL E N 1
ATOM 4570 C CA . VAL E 1 113 ? 20.472 39.844 -45.283 1.00 31.97 112 VAL E CA 1
ATOM 4571 C C . VAL E 1 113 ? 21.650 40.491 -44.570 1.00 29.44 112 VAL E C 1
ATOM 4572 O O . VAL E 1 113 ? 21.708 41.706 -44.441 1.00 29.50 112 VAL E O 1
ATOM 4576 N N . VAL E 1 114 ? 22.603 39.666 -44.147 1.00 26.43 113 VAL E N 1
ATOM 4577 C CA . VAL E 1 114 ? 23.760 40.129 -43.385 1.00 24.55 113 VAL E CA 1
ATOM 4578 C C . VAL E 1 114 ? 24.801 40.765 -44.294 1.00 23.08 113 VAL E C 1
ATOM 4579 O O . VAL E 1 114 ? 25.357 41.791 -43.951 1.00 18.95 113 VAL E O 1
ATOM 4583 N N . GLY E 1 115 ? 25.057 40.155 -45.455 1.00 22.42 114 GLY E N 1
ATOM 4584 C CA . GLY E 1 115 ? 26.057 40.677 -46.381 1.00 23.12 114 GLY E CA 1
ATOM 4585 C C . GLY E 1 115 ? 25.807 42.095 -46.849 1.00 23.20 114 GLY E C 1
ATOM 4586 O O . GLY E 1 115 ? 26.709 42.939 -46.851 1.00 23.87 114 GLY E O 1
ATOM 4587 N N . ILE E 1 116 ? 24.574 42.364 -47.248 1.00 22.96 115 ILE E N 1
ATOM 4588 C CA . ILE E 1 116 ? 24.203 43.665 -47.736 1.00 23.85 115 ILE E CA 1
ATOM 4589 C C . ILE E 1 116 ? 24.335 44.721 -46.625 1.00 22.94 115 ILE E C 1
ATOM 4590 O O . ILE E 1 116 ? 24.712 45.867 -46.896 1.00 21.31 115 ILE E O 1
ATOM 4595 N N . GLN E 1 117 ? 24.009 44.359 -45.385 1.00 22.70 116 GLN E N 1
ATOM 4596 C CA . GLN E 1 117 ? 24.172 45.321 -44.268 1.00 22.24 116 GLN E CA 1
ATOM 4597 C C . GLN E 1 117 ? 25.641 45.635 -44.055 1.00 20.46 116 GLN E C 1
ATOM 4598 O O . GLN E 1 117 ? 26.024 46.772 -43.855 1.00 20.01 116 GLN E O 1
ATOM 4615 N N . THR E 1 119 ? 28.011 45.400 -46.274 1.00 18.22 118 THR E N 1
ATOM 4616 C CA . THR E 1 119 ? 28.505 46.133 -47.416 1.00 17.64 118 THR E CA 1
ATOM 4617 C C . THR E 1 119 ? 28.071 47.587 -47.344 1.00 17.76 118 THR E C 1
ATOM 4618 O O . THR E 1 119 ? 28.897 48.483 -47.553 1.00 18.72 118 THR E O 1
ATOM 4622 N N . ILE E 1 120 ? 26.791 47.836 -47.089 1.00 18.26 119 ILE E N 1
ATOM 4623 C CA . ILE E 1 120 ? 26.314 49.222 -46.937 1.00 19.43 119 ILE E CA 1
ATOM 4624 C C . ILE E 1 120 ? 27.151 49.927 -45.867 1.00 18.68 119 ILE E C 1
ATOM 4625 O O . ILE E 1 120 ? 27.639 51.025 -46.112 1.00 20.83 119 ILE E O 1
ATOM 4630 N N . ALA E 1 121 ? 27.355 49.287 -44.708 1.00 18.56 120 ALA E N 1
ATOM 4631 C CA . ALA E 1 121 ? 28.223 49.836 -43.657 1.00 19.08 120 ALA E CA 1
ATOM 4632 C C . ALA E 1 121 ? 29.639 50.149 -44.162 1.00 19.47 120 ALA E C 1
ATOM 4633 O O . ALA E 1 121 ? 30.219 51.194 -43.862 1.00 18.57 120 ALA E O 1
ATOM 4635 N N . ARG E 1 122 ? 30.214 49.188 -44.872 1.00 19.38 121 ARG E N 1
ATOM 4636 C CA . ARG E 1 122 ? 31.572 49.310 -45.371 1.00 20.07 121 ARG E CA 1
ATOM 4637 C C . ARG E 1 122 ? 31.723 50.567 -46.231 1.00 18.27 121 ARG E C 1
ATOM 4638 O O . ARG E 1 122 ? 32.684 51.308 -46.061 1.00 16.38 121 ARG E O 1
ATOM 4646 N N . TYR E 1 123 ? 30.767 50.837 -47.110 1.00 17.68 122 TYR E N 1
ATOM 4647 C CA . TYR E 1 123 ? 30.889 51.974 -48.033 1.00 18.48 122 TYR E CA 1
ATOM 4648 C C . TYR E 1 123 ? 30.394 53.298 -47.471 1.00 18.98 122 TYR E C 1
ATOM 4649 O O . TYR E 1 123 ? 30.943 54.338 -47.794 1.00 18.58 122 TYR E O 1
ATOM 4658 N N . ALA E 1 124 ? 29.347 53.257 -46.658 1.00 19.52 123 ALA E N 1
ATOM 4659 C CA . ALA E 1 124 ? 28.736 54.455 -46.117 1.00 21.39 123 ALA E CA 1
ATOM 4660 C C . ALA E 1 124 ? 29.579 55.039 -44.985 1.00 24.16 123 ALA E C 1
ATOM 4661 O O . ALA E 1 124 ? 29.627 56.267 -44.812 1.00 24.45 123 ALA E O 1
ATOM 4663 N N . LEU E 1 125 ? 30.268 54.178 -44.230 1.00 25.02 124 LEU E N 1
ATOM 4664 C CA . LEU E 1 125 ? 31.095 54.631 -43.119 1.00 26.56 124 LEU E CA 1
ATOM 4665 C C . LEU E 1 125 ? 32.535 54.869 -43.574 1.00 29.58 124 LEU E C 1
ATOM 4666 O O . LEU E 1 125 ? 33.297 55.579 -42.905 1.00 30.07 124 LEU E O 1
ATOM 4671 N N . GLY E 1 126 ? 32.921 54.252 -44.693 1.00 32.63 125 GLY E N 1
ATOM 4672 C CA . GLY E 1 126 ? 34.296 54.361 -45.188 1.00 35.70 125 GLY E CA 1
ATOM 4673 C C . GLY E 1 126 ? 35.269 53.501 -44.393 1.00 37.63 125 GLY E C 1
ATOM 4674 O O . GLY E 1 126 ? 34.893 52.619 -43.588 1.00 39.26 125 GLY E O 1
#

Nearest PDB structures (foldseek):
  8i53-assembly1_A  TM=5.282E-01  e=2.017E-01  Schizosaccharomyces pombe
  5u78-assembly4_D  TM=4.822E-01  e=1.618E+00  Homo sapiens
  4wj7-assembly4_D  TM=3.765E-01  e=5.580E+00  Homo sapiens
  6xtb-assembly1_E  TM=6.152E-01  e=3.671E-02  Homo sapiens
  6asx-assembly1_J  TM=2.757E-01  e=9.795E+00  Escherichia coli K-12

B-factor: mean 22.49, std 9.76, range [6.23, 64.03]

Solvent-accessible surface area: 28215 Å² total

Organism: Shewanella amazonensis (strain ATCC BAA-1098 / SB2B) (NCBI:txid326297)

CATH classification: 2.30.29.50

Sequence (517 aa):
GFLDALGNASEVDLGLAAELSPILGDNEELQLAYVRDLFVFTSRLILIDQGVTGVSYHSIPYAIVHFQVETAGTFDDAELLWIISGQHHEPLVELRGTDVVVGIQTIARYALGGFLDALGNASEVDLGLAAELSPILGDNEELQLAYVRDLFVFTSRLILIDQGVTGVSYHSIPYAIVHFQVETAGTFDDAELLWISGQHHEPLVELRGTDVVGIQTIARYALGVDLGLAAELSPILGDNEELQLAYVRDLFVFTSRLILIDQGVTGVSYHSIPYAIVHFQVETAGTFDDAELLWISGQHEPLVELRGTDVVGIQTIARYALGEVDLGLAAELSSPILGDNEELQLAYVRDLFVFTSRLILIDQGVTGVSYHSIPYAIVHFQVETAGTFDDAELLWIISGQHEPLVELRGTDVVGIQTIARYALGDLGLAAELSPILGDNEELQLAYVRDLFVFTSRLILIDQGVTGVSYHSIPYAIVHFQVETAGTFDDAELLLWISGQHEPLVELRGTDVVGIQTIARYALG

Foldseek 3Di:
DVLPVLLVVFADPLVCCVVCVVPADPPKGFDGWGVFWIFTDMCWTFIFGDDPVTTGTDTAQLLFPDKDWAFDDPVTFIKMTHGNPDPDGDMGGPSTVPVVVVCNDVSNDD/DVVVPVPPDAPDPQVVCVVCVVVADPPKAWDHWWVPWIFTDILWTWTFFDDPVTGDTDTAQLLFDDKDKADPPPDPWIKITHGNPDDDGDMIGVVTPVVVVCVNDVSNDD/DPLVVCVVCVVPDDPPKAFDDWFVFWIFTDICWTFIFGDDPVDTDTDTAQLLFDDKDWFFDDPPTQIKMTHGPPDPDDDMGAVVGVVVVVCVNDVSNDD/DFPLVCCVVCVVVDDDPKGWDGWFVFWIFTDICWTWTFGDDPVGGDTDTAQLLFDDKDWAQPPDDVFIKMTHGHPDDDGDMGDPPGPRVVVCCNCVSNVD/DQVVCVVCVVVDDPPKGWDDWWVFWIFTDICWTWIFGDDPPGGDTDTAQLLFPDKDWDDDDDPDWIKITHGPPDPDGDMGAVPTPRVVVVVNCVSNVD

InterPro domains:
  IPR012544 Bacterial Pleckstrin homology domain [PF08000] (3-122)
  IPR037063 Bacterial Pleckstrin homology domain superfamily [G3DSA:2.30.29.50] (1-125)